Protein 7ZER (pdb70)

CATH classification: 3.40.50.2000

Radius of gyration: 21.98 Å; Cα contacts (8 Å, |Δi|>4): 957; chains: 1; bounding box: 52×50×63 Å

InterPro domains:
  IPR002213 UDP-glucuronosyl/UDP-glucosyltransferase [PF00201] (303-452)
  IPR002213 UDP-glucuronosyl/UDP-glucosyltransferase [cd03784] (11-452)

Foldseek 3Di:
DAAEEEEAFQLDLLGCVVRVLVQVVLLVVPHQYEYEAEPLQVVLQCVQPNDQQADFDPVSPVRYHYHYFYQPDDNPPALQPVLVSLVSLQVPGLVRVLVVLVVQVVCCVVPVHDRHAEYEYALSNLSRLVSCVVVVHAYEYEDSFALLLLLLLLCLVVCVVVVNPPPPDLVLLPPVVQQQQFDCPRFLCNRDGNLLRFSQSSHNDPPRRVNVSSVSSLVSQQPHQEYEYQAFCVLRVRSVVSCPVRGHHYFHQHPVSLLVVLVRRDSDSDDADPVLQVLLVPADFQFEEEEDEGGRAADEPVLVQLLLLLQLQQPGQYEYQAAPRRYPDDDDDHDPSNVVCVVVSSYHYHNHHPLLVNLLRRSHNAYAYLQTRNNVSSNLLNLHAYAHQHGGRNSSNSQVCSVPPLFQYHYD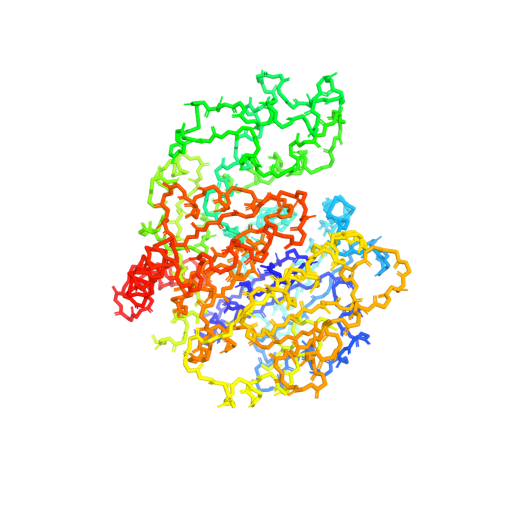DNPRHNVSSSVVSNCLRPNPSVVRNSVSSVVSNVLSNQQSHPPHRSSVSSCCCSPVPRRPGD

Solvent-accessible surface area: 18537 Å² total; per-residue (Å²): 144,59,18,1,0,0,0,1,4,4,3,4,44,25,37,2,21,0,0,11,45,5,0,99,16,0,31,81,100,32,0,8,0,0,0,1,3,4,25,2,18,21,122,30,2,48,159,47,35,32,91,96,42,1,75,25,45,97,129,20,54,97,84,5,58,7,20,52,6,97,0,70,12,64,23,92,27,61,27,65,60,20,21,27,0,7,27,27,4,64,142,61,0,53,111,35,0,62,42,1,16,132,102,1,38,134,29,42,166,67,103,134,9,30,78,22,26,2,0,0,3,2,0,29,3,30,10,0,4,52,2,0,108,114,60,66,26,56,8,0,4,0,12,8,14,0,0,0,0,0,0,0,25,34,11,1,30,54,0,63,142,116,26,35,6,43,9,196,62,66,84,45,51,86,50,89,119,59,4,62,54,80,6,140,56,4,56,30,0,85,51,0,44,1,50,3,0,0,21,40,0,69,15,59,67,109,116,28,39,22,13,38,3,3,74,87,14,16,134,14,1,49,50,9,94,0,0,2,0,3,0,6,74,114,10,3,107,98,3,11,73,17,0,60,91,88,20,17,92,36,39,8,2,0,7,2,50,46,6,55,78,54,108,85,24,39,32,6,52,46,123,88,24,131,123,0,60,74,45,0,104,65,45,91,88,34,22,0,0,0,1,9,7,15,22,24,5,32,4,56,35,70,25,9,113,43,3,0,46,0,4,28,74,2,46,7,10,0,0,0,2,52,9,84,77,4,30,94,68,157,165,90,145,43,8,140,52,0,82,61,14,49,86,165,29,103,2,14,31,3,51,20,6,29,32,40,44,0,0,110,34,77,0,6,3,0,0,3,0,11,0,9,10,31,10,3,13,56,1,12,11,12,14,15,0,0,0,0,2,22,22,40,2,17,10,18,0,0,3,40,5,1,27,104,74,4,15,4,1,11,87,9,70,99,127,18,93,22,34,20,4,12,149,31,1,106,71,0,26,82,20,117,55,0,134,102,22,72,60,83,2,57,103,31,76,58,18,3,70,45,10,5,131,162,41,11,42,2,47,127,39,2,24,109,2,0,60,66,23,0,33,89,21,84

Organism: Sorghum bicolor (NCBI:txid4558)

Nearest PDB structures (foldseek):
  7zf0-assembly1_A  TM=1.001E+00  e=8.528E-93  Sorghum bicolor
  2pq6-assembly1_A  TM=9.349E-01  e=1.544E-43  Medicago truncatula
  8inj-assembly1_A  TM=8.602E-01  e=4.775E-32  Catharanthus roseus
  7w1h-assembly1_A  TM=8.677E-01  e=2.933E-31  Calotropis gigantea
  7w10-assembly1_A  TM=8.556E-01  e=2.797E-30  Calotropis gigantea

Secondary structure (DSSP, 8-state):
---EEEEE--SSHHHHHHHHHHHHHHHHTT-EEEEEEEHHHHHHHHHHH-HHHHSPPTTTGGGEEEEEE-----TT--TT-HHHHHHHHHHHSHHHHHHHHHHHHHHHHHH-PPPP-EEEEETT-HHHHHHHHHTT--EEEEE-S-HHHHHHHHTHHHHHHTT-SS-S-GGGTT-HHHHT-B-TT-TT-TT-BGGGS-GGG----TT-HHHHHHHHHHHHHHTSS-EEE-S-HHHHHHHHHHHGGGSS-EEE--SHHHHHHH------SSPPPTHHHHHHHTS-TT-EEEEE-TTT--B-HHHHHHHHHHHHTSSS-EEEE--TT-BSSS--PPPHHHHHHHHTTSEEEES---HHHHHHSTTEEEEEE---HHHHHHHHHHT--EEE---STTHHHHHHHIIIII-SEEE--SS--HHHHHHHHHHHHHSHHHHHHHHHHHHHHHHHHHHHSTTSHHHHHHHHHIIIIIS---

GO terms:
  GO:0005737 cytoplasm (C, EXP)
  GO:0005789 endoplasmic reticulum membrane (C, EXP)
  GO:0047792 cyanohydrin beta-glucosyltransferase activity (F, EXP)

Structure (mmCIF, N/CA/C/O backbone):
data_7ZER
#
_entry.id   7ZER
#
_cell.length_a   76.900
_cell.length_b   90.150
_cell.length_c   92.680
_cell.angle_alpha   90.000
_cell.angle_beta   90.000
_cell.angle_gamma   90.000
#
_symmetry.space_group_name_H-M   'P 21 21 21'
#
loop_
_entity.id
_entity.type
_entity.pdbx_description
1 polymer 'Cyanohydrin beta-glucosyltransferase'
2 non-polymer "URIDINE-5'-DIPHOSPHATE"
3 non-polymer 1,2-ETHANEDIOL
4 water water
#
loop_
_atom_site.group_PDB
_atom_site.id
_atom_site.type_symbol
_atom_site.label_atom_id
_atom_site.label_alt_id
_atom_site.label_comp_id
_atom_site.label_asym_id
_atom_site.label_entity_id
_atom_site.label_seq_id
_atom_site.pdbx_PDB_ins_code
_atom_site.Cartn_x
_atom_site.Cartn_y
_atom_site.Cartn_z
_atom_site.occupancy
_atom_site.B_iso_or_equiv
_atom_site.auth_seq_id
_atom_site.auth_comp_id
_atom_site.auth_asym_id
_atom_site.auth_atom_id
_atom_site.pdbx_PDB_model_num
ATOM 1 N N . PRO A 1 9 ? 46.76143 38.54320 18.71531 1.000 49.46413 9 PRO A N 1
ATOM 2 C CA . PRO A 1 9 ? 47.13678 39.70825 19.52950 1.000 54.50613 9 PRO A CA 1
ATOM 3 C C . PRO A 1 9 ? 46.57683 39.61021 20.94498 1.000 48.47504 9 PRO A C 1
ATOM 4 O O . PRO A 1 9 ? 45.36431 39.47975 21.10171 1.000 51.66422 9 PRO A O 1
ATOM 15 N N . THR A 1 10 ? 47.43691 39.66211 21.94987 1.000 43.40588 10 THR A N 1
ATOM 16 C CA . THR A 1 10 ? 46.96453 39.56976 23.32786 1.000 37.90277 10 THR A CA 1
ATOM 17 C C . THR A 1 10 ? 46.24723 40.86306 23.70396 1.000 36.22800 10 THR A C 1
ATOM 18 O O . THR A 1 10 ? 46.81529 41.94264 23.56624 1.000 30.53613 10 THR A O 1
ATOM 29 N N . PRO A 1 11 ? 45.00091 40.79765 24.17667 1.000 30.74708 11 PRO A N 1
ATOM 30 C CA . PRO A 1 11 ? 44.36309 42.02600 24.67402 1.000 27.49545 11 PRO A CA 1
ATOM 31 C C . PRO A 1 11 ? 45.12543 42.54325 25.88868 1.000 25.22542 11 PRO A C 1
ATOM 32 O O . PRO A 1 11 ? 45.79095 41.79629 26.59831 1.000 26.70852 11 PRO A O 1
ATOM 43 N N . HIS A 1 12 ? 45.03490 43.85390 26.11220 1.000 24.17918 12 HIS A N 1
ATOM 44 C CA . HIS A 1 12 ? 45.76899 44.50842 27.20038 1.000 24.69446 12 HIS A CA 1
ATOM 45 C C . HIS A 1 12 ? 44.81494 45.48727 27.86812 1.000 22.10064 12 HIS A C 1
ATOM 46 O O . HIS A 1 12 ? 44.44340 46.50496 27.28062 1.000 22.45318 12 HIS A O 1
ATOM 60 N N . VAL A 1 13 ? 44.40403 45.15800 29.08744 1.000 23.32574 13 VAL A N 1
ATOM 61 C CA . VAL A 1 13 ? 43.42878 45.95856 29.83201 1.000 21.76521 13 VAL A CA 1
ATOM 62 C C . VAL A 1 13 ? 44.14628 46.68527 30.96218 1.000 21.34357 13 VAL A C 1
ATOM 63 O O . VAL A 1 13 ? 44.87635 46.06383 31.74142 1.000 21.56665 13 VAL A O 1
ATOM 76 N N . VAL A 1 14 ? 43.91368 47.99659 31.04900 1.000 20.41404 14 VAL A N 1
ATOM 77 C CA . VAL A 1 14 ? 44.45229 48.83749 32.11673 1.000 19.13394 14 VAL A CA 1
ATOM 78 C C . VAL A 1 14 ? 43.30606 49.11875 33.08372 1.000 19.35307 14 VAL A C 1
ATOM 79 O O . VAL A 1 14 ? 42.27755 49.64053 32.66418 1.000 20.88766 14 VAL A O 1
ATOM 92 N N . LEU A 1 15 ? 43.48189 48.78558 34.35947 1.000 19.42482 15 LEU A N 1
ATOM 93 C CA . LEU A 1 15 ? 42.42608 48.97100 35.35615 1.000 17.85927 15 LEU A CA 1
ATOM 94 C C . LEU A 1 15 ? 42.84904 49.98731 36.39959 1.000 17.30568 15 LEU A C 1
ATOM 95 O O . LEU A 1 15 ? 43.96500 49.93005 36.91188 1.000 19.76601 15 LEU A O 1
ATOM 111 N N . VAL A 1 16 ? 41.90917 50.86785 36.74551 1.000 19.09279 16 VAL A N 1
ATOM 112 C CA . VAL A 1 16 ? 42.21678 51.99701 37.62222 1.000 17.46353 16 VAL A CA 1
ATOM 113 C C . VAL A 1 16 ? 41.18090 52.16232 38.73574 1.000 16.83969 16 VAL A C 1
ATOM 114 O O . VAL A 1 16 ? 40.15277 52.82716 38.53306 1.000 17.57611 16 VAL A O 1
ATOM 127 N N . PRO A 1 17 ? 41.42455 51.60771 39.92207 1.000 17.02638 17 PRO A N 1
ATOM 128 C CA . PRO A 1 17 ? 40.49070 51.78559 41.04450 1.000 17.20096 17 PRO A CA 1
ATOM 129 C C . PRO A 1 17 ? 40.72690 53.08134 41.79771 1.000 18.78003 17 PRO A C 1
ATOM 130 O O . PRO A 1 17 ? 41.81215 53.63685 41.80831 1.000 19.28795 17 PRO A O 1
ATOM 141 N N . PHE A 1 18 ? 39.68735 53.55440 42.47648 1.000 16.53458 18 PHE A N 1
ATOM 142 C CA . PHE A 1 18 ? 39.88631 54.53252 43.54413 1.000 17.75964 18 PHE A CA 1
ATOM 143 C C . PHE A 1 18 ? 40.65938 53.88310 44.68517 1.000 18.10262 18 PHE A C 1
ATOM 144 O O . PHE A 1 18 ? 40.49760 52.70221 44.97350 1.000 18.70576 18 PHE A O 1
ATOM 161 N N . PRO A 1 19 ? 41.51806 54.66490 45.38853 1.000 17.07437 19 PRO A N 1
ATOM 162 C CA . PRO A 1 19 ? 42.32667 54.12204 46.50968 1.000 17.20204 19 PRO A CA 1
ATOM 163 C C . PRO A 1 19 ? 41.52561 53.93068 47.79403 1.000 19.80002 19 PRO A C 1
ATOM 164 O O . PRO A 1 19 ? 41.71797 54.62360 48.81788 1.000 20.12339 19 PRO A O 1
ATOM 175 N N . GLY A 1 20 ? 40.62780 52.96552 47.75693 1.000 18.45762 20 GLY A N 1
ATOM 176 C CA . GLY A 1 20 ? 39.99616 52.45029 48.95828 1.000 18.97682 20 GLY A CA 1
ATOM 177 C C . GLY A 1 20 ? 39.78686 50.97035 48.75195 1.000 18.29461 20 GLY A C 1
ATOM 178 O O . GLY A 1 20 ? 39.58591 50.52698 47.62548 1.000 17.78432 20 GLY A O 1
ATOM 182 N N . GLN A 1 21 ? 39.81760 50.19868 49.84874 1.000 18.64631 21 GLN A N 1
ATOM 183 C CA . GLN A 1 21 ? 39.84610 48.75151 49.69160 1.000 19.72408 21 GLN A CA 1
ATOM 184 C C . GLN A 1 21 ? 38.57955 48.21908 49.03006 1.000 19.09772 21 GLN A C 1
ATOM 185 O O . GLN A 1 21 ? 38.64002 47.22338 48.28763 1.000 19.77850 21 GLN A O 1
ATOM 199 N N . GLY A 1 22 ? 37.43443 48.86375 49.26827 1.000 17.45156 22 GLY A N 1
ATOM 200 C CA . GLY A 1 22 ? 36.17829 48.46561 48.64923 1.000 18.58730 22 GLY A CA 1
ATOM 201 C C . GLY A 1 22 ? 36.08611 48.78066 47.17388 1.000 17.22234 22 GLY A C 1
ATOM 202 O O . GLY A 1 22 ? 35.16576 48.31100 46.49523 1.000 18.25818 22 GLY A O 1
ATOM 206 N N . HIS A 1 23 ? 37.01520 49.58963 46.66392 1.000 18.20775 23 HIS A N 1
ATOM 207 C CA . HIS A 1 23 ? 37.12206 49.84818 45.24332 1.000 18.98626 23 HIS A CA 1
ATOM 208 C C . HIS A 1 23 ? 38.18560 48.99020 44.58938 1.000 18.59356 23 HIS A C 1
ATOM 209 O O . HIS A 1 23 ? 37.97393 48.47228 43.48162 1.000 18.83866 23 HIS A O 1
ATOM 223 N N . VAL A 1 24 ? 39.31065 48.80529 45.26573 1.000 18.33439 24 VAL A N 1
ATOM 224 C CA . VAL A 1 24 ? 40.35141 47.93992 44.73554 1.000 17.73667 24 VAL A CA 1
ATOM 225 C C . VAL A 1 24 ? 39.84205 46.50846 44.62870 1.000 20.36992 24 VAL A C 1
ATOM 226 O O . VAL A 1 24 ? 40.13360 45.81765 43.65650 1.000 20.61671 24 VAL A O 1
ATOM 239 N N . ALA A 1 25 ? 39.07429 46.04060 45.61674 1.000 20.08316 25 ALA A N 1
ATOM 240 C CA . ALA A 1 25 ? 38.68777 44.63002 45.64945 1.000 19.53484 25 ALA A CA 1
ATOM 241 C C . ALA A 1 25 ? 37.95682 44.20203 44.38535 1.000 20.51856 25 ALA A C 1
ATOM 242 O O . ALA A 1 25 ? 38.39719 43.23899 43.73020 1.000 20.78450 25 ALA A O 1
ATOM 249 N N . PRO A 1 26 ? 36.86102 44.84333 43.98557 1.000 18.31097 26 PRO A N 1
ATOM 250 C CA . PRO A 1 26 ? 36.16932 44.39552 42.75878 1.000 20.45024 26 PRO A CA 1
ATOM 251 C C . PRO A 1 26 ? 37.01784 44.55233 41.51103 1.000 20.55252 26 PRO A C 1
ATOM 252 O O . PRO A 1 26 ? 36.94960 43.71722 40.60078 1.000 20.51941 26 PRO A O 1
ATOM 263 N N . LEU A 1 27 ? 37.83419 45.60272 41.42197 1.000 18.20388 27 LEU A N 1
ATOM 264 C CA . LEU A 1 27 ? 38.63261 45.74930 40.20444 1.000 21.27088 27 LEU A CA 1
ATOM 265 C C . LEU A 1 27 ? 39.73533 44.69711 40.16229 1.000 21.33154 27 LEU A C 1
ATOM 266 O O . LEU A 1 27 ? 40.10346 44.20897 39.08055 1.000 20.64462 27 LEU A O 1
ATOM 282 N N . MET A 1 28 ? 40.27084 44.33539 41.32932 1.000 20.39568 28 MET A N 1
ATOM 283 C CA . MET A 1 28 ? 41.28204 43.28657 41.37416 1.000 18.78998 28 MET A CA 1
ATOM 284 C C . MET A 1 28 ? 40.66171 41.92966 41.06025 1.000 22.41581 28 MET A C 1
ATOM 285 O O . MET A 1 28 ? 41.27904 41.10806 40.37300 1.000 21.42063 28 MET A O 1
ATOM 299 N N . GLN A 1 29 ? 39.44489 41.66973 41.54784 1.000 21.31215 29 GLN A N 1
ATOM 300 C CA . GLN A 1 29 ? 38.73178 40.46036 41.13802 1.000 20.80582 29 GLN A CA 1
ATOM 301 C C . GLN A 1 29 ? 38.66815 40.38326 39.61663 1.000 21.56769 29 GLN A C 1
ATOM 302 O O . GLN A 1 29 ? 38.98075 39.35059 39.00768 1.000 22.95537 29 GLN A O 1
ATOM 316 N N . LEU A 1 30 ? 38.24323 41.47225 38.97182 1.000 21.69032 30 LEU A N 1
ATOM 317 C CA . LEU A 1 30 ? 38.14865 41.48615 37.52108 1.000 21.28544 30 LEU A CA 1
ATOM 318 C C . LEU A 1 30 ? 39.51233 41.30661 36.86918 1.000 23.62970 30 LEU A C 1
ATOM 319 O O . LEU A 1 30 ? 39.65236 40.56803 35.87797 1.000 23.35331 30 LEU A O 1
ATOM 335 N N . ALA A 1 31 ? 40.52112 41.99763 37.37953 1.000 21.49406 31 ALA A N 1
ATOM 336 C CA . ALA A 1 31 ? 41.85580 41.90204 36.79466 1.000 21.69677 31 ALA A CA 1
ATOM 337 C C . ALA A 1 31 ? 42.35566 40.46711 36.82410 1.000 25.15701 31 ALA A C 1
ATOM 338 O O . ALA A 1 31 ? 42.92276 39.98456 35.83335 1.000 24.14934 31 ALA A O 1
ATOM 345 N N . ARG A 1 32 ? 42.16271 39.77639 37.94983 1.000 24.47955 32 ARG A N 1
ATOM 346 C CA . ARG A 1 32 ? 42.59031 38.38086 38.05652 1.000 25.58069 32 ARG A CA 1
ATOM 347 C C . ARG A 1 32 ? 41.84998 37.49995 37.05624 1.000 27.22359 32 ARG A C 1
ATOM 348 O O . ARG A 1 32 ? 42.45029 36.60668 36.44643 1.000 27.56082 32 ARG A O 1
ATOM 369 N N . LEU A 1 33 ? 40.55570 37.74743 36.85235 1.000 23.66445 33 LEU A N 1
ATOM 370 C CA . LEU A 1 33 ? 39.78948 36.98216 35.87432 1.000 23.79969 33 LEU A CA 1
ATOM 371 C C . LEU A 1 33 ? 40.31604 37.20965 34.46340 1.000 27.86033 33 LEU A C 1
ATOM 372 O O . LEU A 1 33 ? 40.47312 36.26788 33.66996 1.000 28.18153 33 LEU A O 1
ATOM 388 N N . LEU A 1 34 ? 40.56490 38.47120 34.11403 1.000 23.70522 34 LEU A N 1
ATOM 389 C CA . LEU A 1 34 ? 41.07606 38.77326 32.78650 1.000 23.60206 34 LEU A CA 1
ATOM 390 C C . LEU A 1 34 ? 42.42613 38.10854 32.55366 1.000 27.59613 34 LEU A C 1
ATOM 391 O O . LEU A 1 34 ? 42.70179 37.61860 31.44643 1.000 27.70562 34 LEU A O 1
ATOM 407 N N . HIS A 1 35 ? 43.28866 38.10007 33.57810 1.000 25.31974 35 HIS A N 1
ATOM 408 C CA . HIS A 1 35 ? 44.58248 37.42604 33.45661 1.000 27.41945 35 HIS A CA 1
ATOM 409 C C . HIS A 1 35 ? 44.40133 35.92915 33.23509 1.000 32.30531 35 HIS A C 1
ATOM 410 O O . HIS A 1 35 ? 45.12550 35.31855 32.43667 1.000 29.18453 35 HIS A O 1
ATOM 424 N N . ALA A 1 36 ? 43.43746 35.32404 33.93798 1.000 28.36113 36 ALA A N 1
ATOM 425 C CA . ALA A 1 36 ? 43.14853 33.90626 33.75188 1.000 29.74909 36 ALA A CA 1
ATOM 426 C C . ALA A 1 36 ? 42.67737 33.60438 32.33704 1.000 33.00476 36 ALA A C 1
ATOM 427 O O . ALA A 1 36 ? 42.91805 32.50349 31.82597 1.000 36.51080 36 ALA A O 1
ATOM 434 N N . ARG A 1 37 ? 41.98779 34.54857 31.70356 1.000 29.27803 37 ARG A N 1
ATOM 435 C CA . ARG A 1 37 ? 41.51218 34.37785 30.33768 1.000 31.04857 37 ARG A CA 1
ATOM 436 C C . ARG A 1 37 ? 42.57588 34.70888 29.29861 1.000 29.91695 37 ARG A C 1
ATOM 437 O O . ARG A 1 37 ? 42.25885 34.73582 28.10274 1.000 35.06989 37 ARG A O 1
ATOM 458 N N . GLY A 1 38 ? 43.79517 35.01276 29.72801 1.000 29.90053 38 GLY A N 1
ATOM 459 C CA . GLY A 1 38 ? 44.91843 35.18418 28.83172 1.000 30.64688 38 GLY A CA 1
ATOM 460 C C . GLY A 1 38 ? 45.29383 36.61440 28.52718 1.000 35.66185 38 GLY A C 1
ATOM 461 O O . GLY A 1 38 ? 46.23475 36.84210 27.75394 1.000 32.34066 38 GLY A O 1
ATOM 465 N N . ALA A 1 39 ? 44.61136 37.58766 29.11704 1.000 28.15038 39 ALA A N 1
ATOM 466 C CA . ALA A 1 39 ? 44.91343 38.97563 28.82725 1.000 28.88082 39 ALA A CA 1
ATOM 467 C C . ALA A 1 39 ? 46.18282 39.42102 29.54664 1.000 26.73456 39 ALA A C 1
ATOM 468 O O . ALA A 1 39 ? 46.58366 38.86334 30.57209 1.000 27.39418 39 ALA A O 1
ATOM 475 N N . ARG A 1 40 ? 46.83425 40.43073 28.97379 1.000 24.65244 40 ARG A N 1
ATOM 476 C CA . ARG A 1 40 ? 47.76998 41.24415 29.72807 1.000 26.05904 40 ARG A CA 1
ATOM 477 C C . ARG A 1 40 ? 46.94567 42.25629 30.52069 1.000 20.93549 40 ARG A C 1
ATOM 478 O O . ARG A 1 40 ? 46.03791 42.89516 29.96991 1.000 22.74180 40 ARG A O 1
ATOM 499 N N . VAL A 1 41 ? 47.26668 42.37657 31.80166 1.000 25.76290 41 VAL A N 1
ATOM 500 C CA . VAL A 1 41 ? 46.63268 43.31871 32.71025 1.000 24.40084 41 VAL A CA 1
ATOM 501 C C . VAL A 1 41 ? 47.69456 44.30160 33.15921 1.000 25.01619 41 VAL A C 1
ATOM 502 O O . VAL A 1 41 ? 48.82511 43.91143 33.45898 1.000 24.75748 41 VAL A O 1
ATOM 515 N N . THR A 1 42 ? 47.33712 45.58491 33.19061 1.000 22.65640 42 THR A N 1
ATOM 516 C CA . THR A 1 42 ? 48.12081 46.58654 33.91181 1.000 22.14164 42 THR A CA 1
ATOM 517 C C . THR A 1 42 ? 47.20033 47.16070 34.98680 1.000 21.40061 42 THR A C 1
ATOM 518 O O . THR A 1 42 ? 46.18873 47.79476 34.65651 1.000 23.17032 42 THR A O 1
ATOM 529 N N . PHE A 1 43 ? 47.55316 46.93102 36.24230 1.000 22.05478 43 PHE A N 1
ATOM 530 C CA . PHE A 1 43 ? 46.77236 47.40051 37.37606 1.000 19.42536 43 PHE A CA 1
ATOM 531 C C . PHE A 1 43 ? 47.44979 48.65484 37.90438 1.000 21.46355 43 PHE A C 1
ATOM 532 O O . PHE A 1 43 ? 48.62542 48.61136 38.30922 1.000 21.75854 43 PHE A O 1
ATOM 549 N N . VAL A 1 44 ? 46.70423 49.76119 37.94871 1.000 18.34786 44 VAL A N 1
ATOM 550 C CA . VAL A 1 44 ? 47.28392 51.06810 38.26213 1.000 19.16576 44 VAL A CA 1
ATOM 551 C C . VAL A 1 44 ? 46.94097 51.44096 39.68944 1.000 20.72195 44 VAL A C 1
ATOM 552 O O . VAL A 1 44 ? 45.76050 51.62126 40.01886 1.000 20.57801 44 VAL A O 1
ATOM 565 N N . TYR A 1 45 ? 47.96278 51.56994 40.52379 1.000 19.03142 45 TYR A N 1
ATOM 566 C CA . TYR A 1 45 ? 47.82555 52.10165 41.86253 1.000 17.91752 45 TYR A CA 1
ATOM 567 C C . TYR A 1 45 ? 48.24918 53.56416 41.87261 1.000 21.19857 45 TYR A C 1
ATOM 568 O O . TYR A 1 45 ? 49.11789 53.98780 41.11401 1.000 21.30520 45 TYR A O 1
ATOM 586 N N . THR A 1 46 ? 47.61569 54.34012 42.74365 1.000 18.42387 46 THR A N 1
ATOM 587 C CA . THR A 1 46 ? 48.12891 55.64286 43.10079 1.000 19.04253 46 THR A CA 1
ATOM 588 C C . THR A 1 46 ? 49.30760 55.46527 44.06606 1.000 19.72203 46 THR A C 1
ATOM 589 O O . THR A 1 46 ? 49.41146 54.46531 44.78810 1.000 19.19076 46 THR A O 1
ATOM 600 N N . GLN A 1 47 ? 50.22243 56.43666 44.06927 1.000 19.00896 47 GLN A N 1
ATOM 601 C CA . GLN A 1 47 ? 51.34624 56.35369 44.99945 1.000 19.56029 47 GLN A CA 1
ATOM 602 C C . GLN A 1 47 ? 50.88009 56.35543 46.45089 1.000 20.06631 47 GLN A C 1
ATOM 603 O O . GLN A 1 47 ? 51.50865 55.71395 47.29502 1.000 20.40880 47 GLN A O 1
ATOM 617 N N . TYR A 1 48 ? 49.80102 57.09081 46.76381 1.000 19.53625 48 TYR A N 1
ATOM 618 C CA . TYR A 1 48 ? 49.20768 57.04004 48.09226 1.000 19.77863 48 TYR A CA 1
ATOM 619 C C . TYR A 1 48 ? 48.90814 55.60471 48.48330 1.000 20.89712 48 TYR A C 1
ATOM 620 O O . TYR A 1 48 ? 49.35130 55.12819 49.53960 1.000 20.44661 48 TYR A O 1
ATOM 638 N N . ASN A 1 49 ? 48.15213 54.90291 47.63152 1.000 20.33345 49 ASN A N 1
ATOM 639 C CA . ASN A 1 49 ? 47.74616 53.53416 47.93534 1.000 19.86714 49 ASN A CA 1
ATOM 640 C C . ASN A 1 49 ? 48.94554 52.60082 47.96586 1.000 20.27117 49 ASN A C 1
ATOM 641 O O . ASN A 1 49 ? 49.05541 51.74828 48.85699 1.000 20.27980 49 ASN A O 1
ATOM 652 N N . TYR A 1 50 ? 49.85405 52.75451 47.00960 1.000 19.69294 50 TYR A N 1
ATOM 653 C CA . TYR A 1 50 ? 50.97285 51.83815 46.89427 1.000 20.58005 50 TYR A CA 1
ATOM 654 C C . TYR A 1 50 ? 51.93192 52.00128 48.06468 1.000 22.33757 50 TYR A C 1
ATOM 655 O O . TYR A 1 50 ? 52.35318 51.01066 48.67129 1.000 22.59655 50 TYR A O 1
ATOM 673 N N . ARG A 1 51 ? 52.31264 53.24202 48.39407 1.000 20.69914 51 ARG A N 1
ATOM 674 C CA . ARG A 1 51 ? 53.25701 53.44349 49.49367 1.000 21.90533 51 ARG A CA 1
ATOM 675 C C . ARG A 1 51 ? 52.64347 53.02723 50.83080 1.000 22.75195 51 ARG A C 1
ATOM 676 O O . ARG A 1 51 ? 53.34364 52.50702 51.71566 1.000 24.01773 51 ARG A O 1
ATOM 697 N N . ARG A 1 52 ? 51.33678 53.25072 51.01551 1.000 21.82165 52 ARG A N 1
ATOM 698 C CA . ARG A 1 52 ? 50.70225 52.82568 52.26148 1.000 23.08829 52 ARG A CA 1
ATOM 699 C C . ARG A 1 52 ? 50.66533 51.30142 52.35408 1.000 22.05169 52 ARG A C 1
ATOM 700 O O . ARG A 1 52 ? 50.87976 50.72889 53.43254 1.000 25.16440 52 ARG A O 1
ATOM 721 N N . LEU A 1 53 ? 50.43025 50.62901 51.22849 1.000 20.68078 53 LEU A N 1
ATOM 722 C CA . LEU A 1 53 ? 50.45557 49.17279 51.22937 1.000 22.81356 53 LEU A CA 1
ATOM 723 C C . LEU A 1 53 ? 51.86114 48.65394 51.51649 1.000 25.47425 53 LEU A C 1
ATOM 724 O O . LEU A 1 53 ? 52.03899 47.71311 52.30133 1.000 25.13558 53 LEU A O 1
ATOM 740 N N . LEU A 1 54 ? 52.87042 49.24620 50.87808 1.000 25.47072 54 LEU A N 1
ATOM 741 C CA . LEU A 1 54 ? 54.23468 48.76095 51.07432 1.000 27.99071 54 LEU A CA 1
ATOM 742 C C . LEU A 1 54 ? 54.67084 48.90083 52.52164 1.000 27.38079 54 LEU A C 1
ATOM 743 O O . LEU A 1 54 ? 55.31495 47.99751 53.07623 1.000 28.82152 54 LEU A O 1
ATOM 759 N N . ARG A 1 55 ? 54.34450 50.02447 53.15762 1.000 26.09058 55 ARG A N 1
ATOM 760 C CA . ARG A 1 55 ? 54.79174 50.20347 54.53347 1.000 28.49509 55 ARG A CA 1
ATOM 761 C C . ARG A 1 55 ? 54.04738 49.29058 55.49292 1.000 31.31900 55 ARG A C 1
ATOM 762 O O . ARG A 1 55 ? 54.55271 49.02496 56.58267 1.000 29.26888 55 ARG A O 1
ATOM 783 N N . ALA A 1 56 ? 52.85464 48.81166 55.11923 1.000 27.69798 56 ALA A N 1
ATOM 784 C CA . ALA A 1 56 ? 52.12683 47.90165 55.99020 1.000 24.07656 56 ALA A CA 1
ATOM 785 C C . ALA A 1 56 ? 52.47488 46.43244 55.75792 1.000 28.03692 56 ALA A C 1
ATOM 786 O O . ALA A 1 56 ? 52.52310 45.65747 56.72166 1.000 30.13833 56 ALA A O 1
ATOM 793 N N . LYS A 1 57 ? 52.69418 46.02339 54.51116 1.000 26.46335 57 LYS A N 1
ATOM 794 C CA . LYS A 1 57 ? 52.80494 44.61435 54.15490 1.000 25.38322 57 LYS A CA 1
ATOM 795 C C . LYS A 1 57 ? 54.10262 44.24617 53.44210 1.000 31.33156 57 LYS A C 1
ATOM 796 O O . LYS A 1 57 ? 54.38316 43.05161 53.29812 1.000 31.11268 57 LYS A O 1
ATOM 815 N N . GLY A 1 58 ? 54.87469 45.21337 52.98270 1.000 27.88691 58 GLY A N 1
ATOM 816 C CA . GLY A 1 58 ? 56.08852 44.91019 52.19092 1.000 32.12281 58 GLY A CA 1
ATOM 817 C C . GLY A 1 58 ? 55.76370 44.74195 50.71707 1.000 38.30837 58 GLY A C 1
ATOM 818 O O . GLY A 1 58 ? 54.66489 44.39949 50.29725 1.000 34.23925 58 GLY A O 1
ATOM 822 N N . GLU A 1 59 ? 56.79226 44.99255 49.89092 1.000 37.55508 59 GLU A N 1
ATOM 823 C CA . GLU A 1 59 ? 56.60171 44.98618 48.43440 1.000 41.28645 59 GLU A CA 1
ATOM 824 C C . GLU A 1 59 ? 56.29027 43.59097 47.90654 1.000 39.53346 59 GLU A C 1
ATOM 825 O O . GLU A 1 59 ? 55.46213 43.43278 47.00215 1.000 38.73909 59 GLU A O 1
ATOM 837 N N . ALA A 1 60 ? 56.94604 42.56861 48.45498 1.000 37.41456 60 ALA A N 1
ATOM 838 C CA . ALA A 1 60 ? 56.74645 41.21391 47.95586 1.000 39.97386 60 ALA A CA 1
ATOM 839 C C . ALA A 1 60 ? 55.27912 40.80622 48.02261 1.000 41.16075 60 ALA A C 1
ATOM 840 O O . ALA A 1 60 ? 54.74690 40.21438 47.07593 1.000 38.19009 60 ALA A O 1
ATOM 847 N N . ALA A 1 61 ? 54.61044 41.11179 49.13594 1.000 38.67631 61 ALA A N 1
ATOM 848 C CA . ALA A 1 61 ? 53.21646 40.71010 49.30057 1.000 39.09986 61 ALA A CA 1
ATOM 849 C C . ALA A 1 61 ? 52.28198 41.53605 48.42612 1.000 38.24392 61 ALA A C 1
ATOM 850 O O . ALA A 1 61 ? 51.19888 41.06365 48.05663 1.000 37.62418 61 ALA A O 1
ATOM 857 N N . VAL A 1 62 ? 52.67230 42.76323 48.10941 1.000 38.61413 62 VAL A N 1
ATOM 858 C CA . VAL A 1 62 ? 51.82087 43.67702 47.35757 1.000 38.04708 62 VAL A CA 1
ATOM 859 C C . VAL A 1 62 ? 51.94212 43.46635 45.85197 1.000 43.67280 62 VAL A C 1
ATOM 860 O O . VAL A 1 62 ? 50.94456 43.60346 45.13765 1.000 42.00354 62 VAL A O 1
ATOM 873 N N . ARG A 1 63 ? 53.13251 43.09340 45.36376 1.000 48.91385 63 ARG A N 1
ATOM 874 C CA . ARG A 1 63 ? 53.39436 42.88095 43.94601 1.000 52.18316 63 ARG A CA 1
ATOM 875 C C . ARG A 1 63 ? 53.09030 41.44227 43.54296 1.000 55.38730 63 ARG A C 1
ATOM 876 O O . ARG A 1 63 ? 52.97057 40.55776 44.39544 1.000 57.43210 63 ARG A O 1
ATOM 897 N N . PRO A 1 64 ? 52.95029 41.17023 42.24521 1.000 63.56022 64 PRO A N 1
ATOM 898 C CA . PRO A 1 64 ? 52.47864 39.84710 41.81593 1.000 61.99135 64 PRO A CA 1
ATOM 899 C C . PRO A 1 64 ? 53.58653 38.81631 41.91869 1.000 67.00481 64 PRO A C 1
ATOM 900 O O . PRO A 1 64 ? 54.77435 39.16871 42.00512 1.000 61.52283 64 PRO A O 1
ATOM 911 N N . PRO A 1 65 ? 53.23885 37.53198 41.91660 1.000 77.51698 65 PRO A N 1
ATOM 912 C CA . PRO A 1 65 ? 54.27087 36.48838 41.85640 1.000 80.53727 65 PRO A CA 1
ATOM 913 C C . PRO A 1 65 ? 54.94741 36.46261 40.49205 1.000 75.70998 65 PRO A C 1
ATOM 914 O O . PRO A 1 65 ? 54.45126 37.01734 39.50770 1.000 73.22422 65 PRO A O 1
ATOM 925 N N . ALA A 1 66 ? 56.11341 35.80854 40.44473 1.000 74.45165 66 ALA A N 1
ATOM 926 C CA . ALA A 1 66 ? 56.84074 35.69967 39.18303 1.000 72.95071 66 ALA A CA 1
ATOM 927 C C . ALA A 1 66 ? 56.11362 34.82140 38.17315 1.000 70.65069 66 ALA A C 1
ATOM 928 O O . ALA A 1 66 ? 56.38050 34.92723 36.97103 1.000 69.62195 66 ALA A O 1
ATOM 935 N N . THR A 1 67 ? 55.21022 33.95564 38.63758 1.000 69.10354 67 THR A N 1
ATOM 936 C CA . THR A 1 67 ? 54.44897 33.10625 37.72784 1.000 73.36045 67 THR A CA 1
ATOM 937 C C . THR A 1 67 ? 53.50835 33.93677 36.86272 1.000 75.57390 67 THR A C 1
ATOM 938 O O . THR A 1 67 ? 53.42819 33.73997 35.64436 1.000 76.45747 67 THR A O 1
ATOM 949 N N . SER A 1 68 ? 52.78590 34.86827 37.47223 1.000 75.22009 68 SER A N 1
ATOM 950 C CA . SER A 1 68 ? 51.84552 35.71274 36.75262 1.000 71.57551 68 SER A CA 1
ATOM 951 C C . SER A 1 68 ? 52.48605 36.97613 36.19278 1.000 62.19091 68 SER A C 1
ATOM 952 O O . SER A 1 68 ? 51.86586 37.64517 35.35617 1.000 53.35916 68 SER A O 1
ATOM 960 N N . SER A 1 69 ? 53.72986 37.27430 36.58254 1.000 60.12486 69 SER A N 1
ATOM 961 C CA . SER A 1 69 ? 54.28637 38.60919 36.38845 1.000 55.90380 69 SER A CA 1
ATOM 962 C C . SER A 1 69 ? 54.33514 39.02464 34.92437 1.000 52.76325 69 SER A C 1
ATOM 963 O O . SER A 1 69 ? 54.17488 40.21214 34.61648 1.000 52.63340 69 SER A O 1
ATOM 971 N N . ALA A 1 70 ? 54.57848 38.08319 34.01137 1.000 51.77061 70 ALA A N 1
ATOM 972 C CA . ALA A 1 70 ? 54.71418 38.44968 32.60369 1.000 48.01937 70 ALA A CA 1
ATOM 973 C C . ALA A 1 70 ? 53.49603 39.22371 32.11173 1.000 48.33814 70 ALA A C 1
ATOM 974 O O . ALA A 1 70 ? 53.62963 40.24585 31.42561 1.000 45.67077 70 ALA A O 1
ATOM 981 N N . ARG A 1 71 ? 52.30051 38.76643 32.46965 1.000 39.42702 71 ARG A N 1
ATOM 982 C CA . ARG A 1 71 ? 51.06666 39.35194 31.97123 1.000 35.12624 71 ARG A CA 1
ATOM 983 C C . ARG A 1 71 ? 50.28254 40.10393 33.04095 1.000 29.29320 71 ARG A C 1
ATOM 984 O O . ARG A 1 71 ? 49.12444 40.47094 32.79705 1.000 29.22230 71 ARG A O 1
ATOM 1005 N N . PHE A 1 72 ? 50.87788 40.35183 34.20609 1.000 31.22621 72 PHE A N 1
ATOM 1006 C CA . PHE A 1 72 ? 50.22246 41.12262 35.27008 1.000 29.02912 72 PHE A CA 1
ATOM 1007 C C . PHE A 1 72 ? 51.20184 42.18650 35.75606 1.000 29.66918 72 PHE A C 1
ATOM 1008 O O . PHE A 1 72 ? 52.06902 41.91084 36.58983 1.000 33.58435 72 PHE A O 1
ATOM 1025 N N . ARG A 1 73 ? 51.07090 43.38795 35.21290 1.000 25.32126 73 ARG A N 1
ATOM 1026 C CA . ARG A 1 73 ? 51.93267 44.51458 35.52303 1.000 25.04432 73 ARG A CA 1
ATOM 1027 C C . ARG A 1 73 ? 51.24818 45.40802 36.54797 1.000 24.23612 73 ARG A C 1
ATOM 1028 O O . ARG A 1 73 ? 50.06191 45.70719 36.41036 1.000 25.33715 73 ARG A O 1
ATOM 1049 N N . ILE A 1 74 ? 52.00896 45.88528 37.53384 1.000 24.82612 74 ILE A N 1
ATOM 1050 C CA . ILE A 1 74 ? 51.57067 46.95010 38.43878 1.000 23.51982 74 ILE A CA 1
ATOM 1051 C C . ILE A 1 74 ? 52.29193 48.22579 38.03589 1.000 25.36400 74 ILE A C 1
ATOM 1052 O O . ILE A 1 74 ? 53.50534 48.20552 37.79248 1.000 24.29895 74 ILE A O 1
ATOM 1068 N N . GLU A 1 75 ? 51.53554 49.31960 37.89689 1.000 22.00284 75 GLU A N 1
ATOM 1069 C CA . GLU A 1 75 ? 52.11476 50.62832 37.64191 1.000 19.86737 75 GLU A CA 1
ATOM 1070 C C . GLU A 1 75 ? 51.59237 51.59308 38.69489 1.000 22.68289 75 GLU A C 1
ATOM 1071 O O . GLU A 1 75 ? 50.50443 51.39346 39.24418 1.000 22.89400 75 GLU A O 1
ATOM 1083 N N . VAL A 1 76 ? 52.39113 52.62116 38.99306 1.000 20.32234 76 VAL A N 1
ATOM 1084 C CA . VAL A 1 76 ? 52.08872 53.57461 40.05439 1.000 21.41860 76 VAL A CA 1
ATOM 1085 C C . VAL A 1 76 ? 52.10632 54.97652 39.47923 1.000 21.35209 76 VAL A C 1
ATOM 1086 O O . VAL A 1 76 ? 53.06233 55.35813 38.78387 1.000 21.69676 76 VAL A O 1
ATOM 1099 N N . ILE A 1 77 ? 51.06974 55.75399 39.78813 1.000 21.07901 77 ILE A N 1
ATOM 1100 C CA . ILE A 1 77 ? 50.97328 57.11936 39.31346 1.000 17.34265 77 ILE A CA 1
ATOM 1101 C C . ILE A 1 77 ? 50.97272 58.09818 40.48009 1.000 19.65304 77 ILE A C 1
ATOM 1102 O O . ILE A 1 77 ? 50.43944 57.82421 41.56085 1.000 19.78218 77 ILE A O 1
ATOM 1118 N N . ASP A 1 78 ? 51.50000 59.29128 40.20622 1.000 17.69597 78 ASP A N 1
ATOM 1119 C CA . ASP A 1 78 ? 51.44700 60.39054 41.15724 1.000 19.94455 78 ASP A CA 1
ATOM 1120 C C . ASP A 1 78 ? 50.02113 60.84497 41.40928 1.000 20.24631 78 ASP A C 1
ATOM 1121 O O . ASP A 1 78 ? 49.16540 60.80813 40.52506 1.000 20.09335 78 ASP A O 1
ATOM 1130 N N . ASP A 1 79 ? 49.79834 61.33167 42.65817 1.000 18.92334 79 ASP A N 1
ATOM 1131 C CA . ASP A 1 79 ? 48.53654 61.92348 43.05680 1.000 18.51306 79 ASP A CA 1
ATOM 1132 C C . ASP A 1 79 ? 48.69588 63.13288 43.96862 1.000 21.53838 79 ASP A C 1
ATOM 1133 O O . ASP A 1 79 ? 47.68569 63.77046 44.29546 1.000 21.55597 79 ASP A O 1
ATOM 1142 N N . GLY A 1 80 ? 49.91461 63.48550 44.35852 1.000 19.60900 80 GLY A N 1
ATOM 1143 C CA . GLY A 1 80 ? 50.07205 64.66782 45.19577 1.000 19.57303 80 GLY A CA 1
ATOM 1144 C C . GLY A 1 80 ? 49.55658 64.55760 46.61393 1.000 20.47659 80 GLY A C 1
ATOM 1145 O O . GLY A 1 80 ? 49.52215 65.57335 47.33514 1.000 19.57663 80 GLY A O 1
ATOM 1149 N N . LEU A 1 81 ? 49.15532 63.37068 47.04489 1.000 19.73911 81 LEU A N 1
ATOM 1150 C CA . LEU A 1 81 ? 48.58669 63.17002 48.37408 1.000 19.86000 81 LEU A CA 1
ATOM 1151 C C . LEU A 1 81 ? 49.65577 62.87390 49.41185 1.000 19.23851 81 LEU A C 1
ATOM 1152 O O . LEU A 1 81 ? 50.57325 62.08072 49.17312 1.000 21.08703 81 LEU A O 1
ATOM 1168 N N . SER A 1 82 ? 49.44382 63.40882 50.62655 1.000 20.60343 82 SER A N 1
ATOM 1169 C CA . SER A 1 82 ? 50.18561 62.94286 51.77355 1.000 21.49247 82 SER A CA 1
ATOM 1170 C C . SER A 1 82 ? 49.66353 61.57448 52.18403 1.000 23.18786 82 SER A C 1
ATOM 1171 O O . SER A 1 82 ? 48.44970 61.30618 52.10568 1.000 21.38385 82 SER A O 1
ATOM 1179 N N . LEU A 1 83 ? 50.57921 60.70049 52.60446 1.000 22.59519 83 LEU A N 1
ATOM 1180 C CA . LEU A 1 83 ? 50.16103 59.40209 53.11157 1.000 25.89447 83 LEU A CA 1
ATOM 1181 C C . LEU A 1 83 ? 49.37325 59.52005 54.41052 1.000 25.26977 83 LEU A C 1
ATOM 1182 O O . LEU A 1 83 ? 48.73146 58.54324 54.82177 1.000 25.93854 83 LEU A O 1
ATOM 1198 N N . SER A 1 84 ? 49.38924 60.69091 55.04506 1.000 23.57705 84 SER A N 1
ATOM 1199 C CA . SER A 1 84 ? 48.64892 60.88518 56.28148 1.000 26.10971 84 SER A CA 1
ATOM 1200 C C . SER A 1 84 ? 47.17454 61.16156 56.05681 1.000 24.00549 84 SER A C 1
ATOM 1201 O O . SER A 1 84 ? 46.40789 61.18441 57.02733 1.000 26.13306 84 SER A O 1
ATOM 1209 N N . VAL A 1 85 ? 46.73045 61.36862 54.82652 1.000 21.84357 85 VAL A N 1
ATOM 1210 C CA . VAL A 1 85 ? 45.30631 61.58194 54.59500 1.000 21.23521 85 VAL A CA 1
ATOM 1211 C C . VAL A 1 85 ? 44.57484 60.29072 54.94726 1.000 23.09224 85 VAL A C 1
ATOM 1212 O O . VAL A 1 85 ? 44.86025 59.22655 54.37294 1.000 22.06317 85 VAL A O 1
ATOM 1225 N N . PRO A 1 86 ? 43.63277 60.32261 55.87638 1.000 22.19247 86 PRO A N 1
ATOM 1226 C CA . PRO A 1 86 ? 42.97656 59.08368 56.28015 1.000 21.92122 86 PRO A CA 1
ATOM 1227 C C . PRO A 1 86 ? 41.85693 58.71508 55.32924 1.000 22.67276 86 PRO A C 1
ATOM 1228 O O . PRO A 1 86 ? 41.31435 59.54388 54.59957 1.000 20.65698 86 PRO A O 1
ATOM 1239 N N . GLN A 1 87 ? 41.49503 57.43452 55.38225 1.000 22.47610 87 GLN A N 1
ATOM 1240 C CA . GLN A 1 87 ? 40.46627 56.90050 54.48892 1.000 20.86581 87 GLN A CA 1
ATOM 1241 C C . GLN A 1 87 ? 39.08868 57.49809 54.75191 1.000 24.07817 87 GLN A C 1
ATOM 1242 O O . GLN A 1 87 ? 38.22527 57.42763 53.87865 1.000 25.18914 87 GLN A O 1
ATOM 1256 N N . ASN A 1 88 ? 38.85806 58.07940 55.93247 1.000 22.36830 88 ASN A N 1
ATOM 1257 C CA . ASN A 1 88 ? 37.58014 58.72531 56.18212 1.000 25.14950 88 ASN A CA 1
ATOM 1258 C C . ASN A 1 88 ? 37.51180 60.14006 55.62081 1.000 25.62098 88 ASN A C 1
ATOM 1259 O O . ASN A 1 88 ? 36.43022 60.74041 55.65636 1.000 28.19864 88 ASN A O 1
ATOM 1270 N N . ASP A 1 89 ? 38.62945 60.67860 55.10476 1.000 19.22902 89 ASP A N 1
ATOM 1271 C CA . ASP A 1 89 ? 38.62509 61.98480 54.44458 1.000 19.93979 89 ASP A CA 1
ATOM 1272 C C . ASP A 1 89 ? 38.40070 61.78147 52.94638 1.000 22.19970 89 ASP A C 1
ATOM 1273 O O . ASP A 1 89 ? 39.27508 62.00881 52.11013 1.000 21.18362 89 ASP A O 1
ATOM 1282 N N . VAL A 1 90 ? 37.20921 61.28316 52.63000 1.000 22.25523 90 VAL A N 1
ATOM 1283 C CA . VAL A 1 90 ? 36.87316 60.96076 51.24690 1.000 20.90259 90 VAL A CA 1
ATOM 1284 C C . VAL A 1 90 ? 36.99992 62.18491 50.34875 1.000 19.25477 90 VAL A C 1
ATOM 1285 O O . VAL A 1 90 ? 37.49167 62.09054 49.21729 1.000 20.00275 90 VAL A O 1
ATOM 1298 N N . GLY A 1 91 ? 36.51519 63.34364 50.80530 1.000 19.44836 91 GLY A N 1
ATOM 1299 C CA . GLY A 1 91 ? 36.59399 64.52206 49.96866 1.000 18.90835 91 GLY A CA 1
ATOM 1300 C C . GLY A 1 91 ? 38.02353 64.93067 49.67365 1.000 20.16102 91 GLY A C 1
ATOM 1301 O O . GLY A 1 91 ? 38.33105 65.33276 48.54984 1.000 20.65248 91 GLY A O 1
ATOM 1305 N N . GLY A 1 92 ? 38.90646 64.82209 50.66825 1.000 20.38500 92 GLY A N 1
ATOM 1306 C CA . GLY A 1 92 ? 40.29293 65.16646 50.43868 1.000 19.13610 92 GLY A CA 1
ATOM 1307 C C . GLY A 1 92 ? 40.93354 64.25678 49.41768 1.000 20.11005 92 GLY A C 1
ATOM 1308 O O . GLY A 1 92 ? 41.67579 64.71696 48.53624 1.000 20.66679 92 GLY A O 1
ATOM 1312 N N . LEU A 1 93 ? 40.64098 62.95796 49.50204 1.000 19.64062 93 LEU A N 1
ATOM 1313 C CA . LEU A 1 93 ? 41.15353 62.01375 48.51718 1.000 18.10676 93 LEU A CA 1
ATOM 1314 C C . LEU A 1 93 ? 40.59725 62.32771 47.13876 1.000 18.20905 93 LEU A C 1
ATOM 1315 O O . LEU A 1 93 ? 41.35474 62.48461 46.16663 1.000 19.55147 93 LEU A O 1
ATOM 1331 N N . VAL A 1 94 ? 39.26539 62.45825 47.03718 1.000 17.49405 94 VAL A N 1
ATOM 1332 C CA . VAL A 1 94 ? 38.62259 62.67571 45.74811 1.000 18.06117 94 VAL A CA 1
ATOM 1333 C C . VAL A 1 94 ? 39.14272 63.93571 45.08198 1.000 16.62858 94 VAL A C 1
ATOM 1334 O O . VAL A 1 94 ? 39.36846 63.96669 43.86956 1.000 17.98893 94 VAL A O 1
ATOM 1347 N N . ASP A 1 95 ? 39.30938 65.01109 45.84516 1.000 18.12503 95 ASP A N 1
ATOM 1348 C CA . ASP A 1 95 ? 39.70612 66.25951 45.21745 1.000 17.55867 95 ASP A CA 1
ATOM 1349 C C . ASP A 1 95 ? 41.13307 66.19681 44.69208 1.000 18.21206 95 ASP A C 1
ATOM 1350 O O . ASP A 1 95 ? 41.40272 66.67733 43.58023 1.000 19.02988 95 ASP A O 1
ATOM 1359 N N . SER A 1 96 ? 42.04053 65.57696 45.44892 1.000 18.26672 96 SER A N 1
ATOM 1360 C CA . SER A 1 96 ? 43.42228 65.50529 44.96124 1.000 18.07140 96 SER A CA 1
ATOM 1361 C C . SER A 1 96 ? 43.50710 64.62753 43.71814 1.000 19.97583 96 SER A C 1
ATOM 1362 O O . SER A 1 96 ? 44.22912 64.94668 42.76080 1.000 19.85740 96 SER A O 1
ATOM 1370 N N . LEU A 1 97 ? 42.78312 63.50394 43.72018 1.000 17.96539 97 LEU A N 1
ATOM 1371 C CA . LEU A 1 97 ? 42.89600 62.57156 42.60671 1.000 16.68382 97 LEU A CA 1
ATOM 1372 C C . LEU A 1 97 ? 42.40638 63.21643 41.32487 1.000 18.39839 97 LEU A C 1
ATOM 1373 O O . LEU A 1 97 ? 43.01682 63.05084 40.25841 1.000 20.05135 97 LEU A O 1
ATOM 1389 N N . ARG A 1 98 ? 41.27329 63.92909 41.38221 1.000 16.23067 98 ARG A N 1
ATOM 1390 C CA . ARG A 1 98 ? 40.72987 64.50557 40.16264 1.000 17.99963 98 ARG A CA 1
ATOM 1391 C C . ARG A 1 98 ? 41.57599 65.67708 39.67399 1.000 21.07504 98 ARG A C 1
ATOM 1392 O O . ARG A 1 98 ? 41.51730 66.02087 38.48561 1.000 24.11716 98 ARG A O 1
ATOM 1413 N N . LYS A 1 99 ? 42.32256 66.30822 40.55553 1.000 19.95700 99 LYS A N 1
ATOM 1414 C CA . LYS A 1 99 ? 43.13831 67.45240 40.17221 1.000 21.73070 99 LYS A CA 1
ATOM 1415 C C . LYS A 1 99 ? 44.53182 67.04836 39.73596 1.000 22.11374 99 LYS A C 1
ATOM 1416 O O . LYS A 1 99 ? 45.12314 67.75369 38.90304 1.000 24.53088 99 LYS A O 1
ATOM 1435 N N . ASN A 1 100 ? 45.06809 65.93104 40.23079 1.000 18.86549 100 ASN A N 1
ATOM 1436 C CA . ASN A 1 100 ? 46.49096 65.63056 40.10027 1.000 19.82849 100 ASN A CA 1
ATOM 1437 C C . ASN A 1 100 ? 46.83483 64.39643 39.29090 1.000 19.34058 100 ASN A C 1
ATOM 1438 O O . ASN A 1 100 ? 47.97249 64.29445 38.82450 1.000 20.84562 100 ASN A O 1
ATOM 1449 N N . CYS A 1 101 ? 45.89716 63.48354 39.06123 1.000 18.30592 101 CYS A N 1
ATOM 1450 C CA . CYS A 1 101 ? 46.26023 62.21654 38.46038 1.000 17.29144 101 CYS A CA 1
ATOM 1451 C C . CYS A 1 101 ? 46.16264 62.18285 36.93750 1.000 17.68386 101 CYS A C 1
ATOM 1452 O O . CYS A 1 101 ? 46.67895 61.23899 36.33845 1.000 19.66640 101 CYS A O 1
ATOM 1460 N N . LEU A 1 102 ? 45.49140 63.14465 36.29967 1.000 18.53876 102 LEU A N 1
ATOM 1461 C CA . LEU A 1 102 ? 45.27451 63.04975 34.85343 1.000 16.47978 102 LEU A CA 1
ATOM 1462 C C . LEU A 1 102 ? 46.59233 63.02635 34.09653 1.000 20.46820 102 LEU A C 1
ATOM 1463 O O . LEU A 1 102 ? 46.82536 62.15942 33.24785 1.000 19.32718 102 LEU A O 1
ATOM 1479 N N . HIS A 1 103 ? 47.46199 63.98380 34.36170 1.000 19.18911 103 HIS A N 1
ATOM 1480 C CA . HIS A 1 103 ? 48.66102 64.01565 33.51439 1.000 20.16289 103 HIS A CA 1
ATOM 1481 C C . HIS A 1 103 ? 49.61946 62.88235 33.82254 1.000 19.74682 103 HIS A C 1
ATOM 1482 O O . HIS A 1 103 ? 50.20570 62.30827 32.89007 1.000 20.47775 103 HIS A O 1
ATOM 1496 N N . PRO A 1 104 ? 49.76645 62.46063 35.07771 1.000 18.45612 104 PRO A N 1
ATOM 1497 C CA . PRO A 1 104 ? 50.50796 61.20830 35.31035 1.000 19.63995 104 PRO A CA 1
ATOM 1498 C C . PRO A 1 104 ? 49.93272 60.03145 34.54263 1.000 19.63213 104 PRO A C 1
ATOM 1499 O O . PRO A 1 104 ? 50.68937 59.22797 34.00282 1.000 20.32012 104 PRO A O 1
ATOM 1510 N N . PHE A 1 105 ? 48.61605 59.90525 34.50414 1.000 18.82788 105 PHE A N 1
ATOM 1511 C CA . PHE A 1 105 ? 48.00735 58.76961 33.81390 1.000 17.80233 105 PHE A CA 1
ATOM 1512 C C . PHE A 1 105 ? 48.16207 58.89678 32.30636 1.000 19.18893 105 PHE A C 1
ATOM 1513 O O . PHE A 1 105 ? 48.41389 57.89315 31.62391 1.000 19.41210 105 PHE A O 1
ATOM 1530 N N . ARG A 1 106 ? 48.03351 60.10924 31.77320 1.000 18.17461 106 ARG A N 1
ATOM 1531 C CA . ARG A 1 106 ? 48.30242 60.30125 30.34652 1.000 19.65019 106 ARG A CA 1
ATOM 1532 C C . ARG A 1 106 ? 49.71926 59.84989 30.01747 1.000 20.26183 106 ARG A C 1
ATOM 1533 O O . ARG A 1 106 ? 49.95617 59.20174 28.98361 1.000 20.02687 106 ARG A O 1
ATOM 1554 N N . ALA A 1 107 ? 50.67898 60.16171 30.89753 1.000 19.60062 107 ALA A N 1
ATOM 1555 C CA . ALA A 1 107 ? 52.06654 59.76722 30.65811 1.000 19.70604 107 ALA A CA 1
ATOM 1556 C C . ALA A 1 107 ? 52.23331 58.26061 30.74774 1.000 21.42867 107 ALA A C 1
ATOM 1557 O O . ALA A 1 107 ? 53.01118 57.67089 29.98615 1.000 23.51656 107 ALA A O 1
ATOM 1564 N N . LEU A 1 108 ? 51.51277 57.60815 31.66938 1.000 20.74815 108 LEU A N 1
ATOM 1565 C CA . LEU A 1 108 ? 51.55902 56.15629 31.74967 1.000 19.35854 108 LEU A CA 1
ATOM 1566 C C . LEU A 1 108 ? 51.06486 55.53388 30.44708 1.000 21.48593 108 LEU A C 1
ATOM 1567 O O . LEU A 1 108 ? 51.69578 54.61580 29.91082 1.000 20.89380 108 LEU A O 1
ATOM 1583 N N . LEU A 1 109 ? 49.93188 56.00373 29.92914 1.000 19.50089 109 LEU A N 1
ATOM 1584 C CA . LEU A 1 109 ? 49.46289 55.47035 28.64401 1.000 20.03504 109 LEU A CA 1
ATOM 1585 C C . LEU A 1 109 ? 50.52713 55.63433 27.55822 1.000 22.52856 109 LEU A C 1
ATOM 1586 O O . LEU A 1 109 ? 50.77176 54.70151 26.76616 1.000 23.17477 109 LEU A O 1
ATOM 1602 N N . ARG A 1 110 ? 51.16881 56.81500 27.48403 1.000 20.98790 110 ARG A N 1
ATOM 1603 C CA . ARG A 1 110 ? 52.20602 57.00300 26.46638 1.000 22.77259 110 ARG A CA 1
ATOM 1604 C C . ARG A 1 110 ? 53.32383 55.98687 26.63343 1.000 24.50128 110 ARG A C 1
ATOM 1605 O O . ARG A 1 110 ? 53.86552 55.47475 25.63852 1.000 24.38951 110 ARG A O 1
ATOM 1626 N N . ARG A 1 111 ? 53.73119 55.72606 27.86862 1.000 21.45747 111 ARG A N 1
ATOM 1627 C CA . ARG A 1 111 ? 54.82281 54.80112 28.11686 1.000 22.80933 111 ARG A CA 1
ATOM 1628 C C . ARG A 1 111 ? 54.42286 53.38591 27.73297 1.000 27.21869 111 ARG A C 1
ATOM 1629 O O . ARG A 1 111 ? 55.20765 52.64597 27.13336 1.000 26.63227 111 ARG A O 1
ATOM 1650 N N . LEU A 1 112 ? 53.20735 52.98232 28.06800 1.000 24.92070 112 LEU A N 1
ATOM 1651 C CA . LEU A 1 112 ? 52.75994 51.65400 27.66155 1.000 23.16785 112 LEU A CA 1
ATOM 1652 C C . LEU A 1 112 ? 52.74632 51.53248 26.14704 1.000 25.21383 112 LEU A C 1
ATOM 1653 O O . LEU A 1 112 ? 53.04368 50.45913 25.60816 1.000 26.50071 112 LEU A O 1
ATOM 1669 N N . GLY A 1 113 ? 52.41878 52.61809 25.44934 1.000 22.85285 113 GLY A N 1
ATOM 1670 C CA . GLY A 1 113 ? 52.46504 52.59589 23.99429 1.000 29.74198 113 GLY A CA 1
ATOM 1671 C C . GLY A 1 113 ? 53.88852 52.49004 23.47651 1.000 32.53071 113 GLY A C 1
ATOM 1672 O O . GLY A 1 113 ? 54.15456 51.79180 22.49244 1.000 30.62773 113 GLY A O 1
ATOM 1676 N N . GLN A 1 114 ? 54.83080 53.16039 24.14639 1.000 25.94439 114 GLN A N 1
ATOM 1677 C CA . GLN A 1 114 ? 56.22646 53.07004 23.70988 1.000 27.62914 114 GLN A CA 1
ATOM 1678 C C . GLN A 1 114 ? 56.80509 51.68340 23.94233 1.000 31.71167 114 GLN A C 1
ATOM 1679 O O . GLN A 1 114 ? 57.70883 51.25460 23.20488 1.000 30.43096 114 GLN A O 1
ATOM 1693 N N . GLU A 1 115 ? 56.30794 50.97325 24.95254 1.000 26.02281 115 GLU A N 1
ATOM 1694 C CA . GLU A 1 115 ? 56.78729 49.63755 25.26082 1.000 26.92298 115 GLU A CA 1
ATOM 1695 C C . GLU A 1 115 ? 56.38899 48.62638 24.19384 1.000 30.80069 115 GLU A C 1
ATOM 1696 O O . GLU A 1 115 ? 56.93760 47.51985 24.18328 1.000 29.79390 115 GLU A O 1
ATOM 1708 N N . VAL A 1 116 ? 55.44917 48.97390 23.31361 1.000 29.26252 116 VAL A N 1
ATOM 1709 C CA . VAL A 1 116 ? 55.09839 48.06175 22.22502 1.000 36.95817 116 VAL A CA 1
ATOM 1710 C C . VAL A 1 116 ? 56.31961 47.80872 21.34850 1.000 37.59561 116 VAL A C 1
ATOM 1711 O O . VAL A 1 116 ? 56.71699 46.66069 21.12210 1.000 34.51458 116 VAL A O 1
ATOM 1724 N N . GLU A 1 117 ? 56.93791 48.88152 20.85883 1.000 37.55402 117 GLU A N 1
ATOM 1725 C CA . GLU A 1 117 ? 58.17313 48.73707 20.09546 1.000 43.01890 117 GLU A CA 1
ATOM 1726 C C . GLU A 1 117 ? 59.36062 48.45557 21.00669 1.000 41.47300 117 GLU A C 1
ATOM 1727 O O . GLU A 1 117 ? 60.24655 47.67389 20.64819 1.000 39.95257 117 GLU A O 1
ATOM 1739 N N . GLY A 1 118 ? 59.38652 49.06747 22.19053 1.000 34.52290 118 GLY A N 1
ATOM 1740 C CA . GLY A 1 118 ? 60.55734 48.97178 23.04084 1.000 34.89191 118 GLY A CA 1
ATOM 1741 C C . GLY A 1 118 ? 60.79862 47.59249 23.61799 1.000 36.35203 118 GLY A C 1
ATOM 1742 O O . GLY A 1 118 ? 61.94486 47.21742 23.88157 1.000 37.48176 118 GLY A O 1
ATOM 1746 N N . GLN A 1 119 ? 59.73793 46.81877 23.83063 1.000 36.95972 119 GLN A N 1
ATOM 1747 C CA . GLN A 1 119 ? 59.89616 45.50595 24.45057 1.000 35.77226 119 GLN A CA 1
ATOM 1748 C C . GLN A 1 119 ? 58.85901 44.50820 23.93840 1.000 31.54007 119 GLN A C 1
ATOM 1749 O O . GLN A 1 119 ? 58.62710 43.49075 24.59957 1.000 38.20519 119 GLN A O 1
ATOM 1763 N N . ASP A 1 120 ? 58.24098 44.77299 22.79145 1.000 34.67913 120 ASP A N 1
ATOM 1764 C CA . ASP A 1 120 ? 57.24747 43.88260 22.19481 1.000 40.45768 120 ASP A CA 1
ATOM 1765 C C . ASP A 1 120 ? 56.06308 43.65901 23.13396 1.000 40.54248 120 ASP A C 1
ATOM 1766 O O . ASP A 1 120 ? 55.50062 42.56422 23.20239 1.000 34.54769 120 ASP A O 1
ATOM 1775 N N . ALA A 1 121 ? 55.68411 44.70050 23.86641 1.000 36.49317 121 ALA A N 1
ATOM 1776 C CA . ALA A 1 121 ? 54.51117 44.62006 24.72183 1.000 35.45868 121 ALA A CA 1
ATOM 1777 C C . ALA A 1 121 ? 53.24662 44.73946 23.88771 1.000 32.17423 121 ALA A C 1
ATOM 1778 O O . ALA A 1 121 ? 53.24164 45.35726 22.82941 1.000 30.71111 121 ALA A O 1
ATOM 1785 N N . PRO A 1 122 ? 52.13407 44.19833 24.37027 1.000 29.46120 122 PRO A N 1
ATOM 1786 C CA . PRO A 1 122 ? 50.86611 44.35735 23.64160 1.000 27.73665 122 PRO A CA 1
ATOM 1787 C C . PRO A 1 122 ? 50.33277 45.77575 23.76105 1.000 27.87662 122 PRO A C 1
ATOM 1788 O O . PRO A 1 122 ? 50.37307 46.36375 24.86082 1.000 25.24456 122 PRO A O 1
ATOM 1799 N N . PRO A 1 123 ? 49.85540 46.36724 22.66157 1.000 27.43434 123 PRO A N 1
ATOM 1800 C CA . PRO A 1 123 ? 49.18086 47.67077 22.75300 1.000 27.04718 123 PRO A CA 1
ATOM 1801 C C . PRO A 1 123 ? 48.00732 47.59554 23.71521 1.000 25.64192 123 PRO A C 1
ATOM 1802 O O . PRO A 1 123 ? 47.33761 46.56731 23.81838 1.000 26.04924 123 PRO A O 1
ATOM 1813 N N . VAL A 1 124 ? 47.76294 48.70266 24.42125 1.000 23.84779 124 VAL A N 1
ATOM 1814 C CA . VAL A 1 124 ? 46.58873 48.77946 25.28829 1.000 23.37189 124 VAL A CA 1
ATOM 1815 C C . VAL A 1 124 ? 45.33401 48.76609 24.42761 1.000 23.20932 124 VAL A C 1
ATOM 1816 O O . VAL A 1 124 ? 45.19222 49.55529 23.48728 1.000 23.81389 124 VAL A O 1
ATOM 1829 N N . THR A 1 125 ? 44.38105 47.90541 24.77919 1.000 23.55530 125 THR A N 1
ATOM 1830 C CA . THR A 1 125 ? 43.14624 47.79109 24.02715 1.000 23.87260 125 THR A CA 1
ATOM 1831 C C . THR A 1 125 ? 41.89383 48.20448 24.78984 1.000 23.49736 125 THR A C 1
ATOM 1832 O O . THR A 1 125 ? 40.85890 48.43511 24.15349 1.000 23.61683 125 THR A O 1
ATOM 1843 N N . CYS A 1 126 ? 41.96335 48.34045 26.11880 1.000 23.56130 126 CYS A N 1
ATOM 1844 C CA . CYS A 1 126 ? 40.81386 48.81533 26.87166 1.000 22.58696 126 CYS A CA 1
ATOM 1845 C C . CYS A 1 126 ? 41.29041 49.35501 28.21537 1.000 18.96788 126 CYS A C 1
ATOM 1846 O O . CYS A 1 126 ? 42.20678 48.81234 28.82288 1.000 21.14283 126 CYS A O 1
ATOM 1854 N N . VAL A 1 127 ? 40.63239 50.41832 28.67505 1.000 20.64784 127 VAL A N 1
ATOM 1855 C CA . VAL A 1 127 ? 40.80662 50.93093 30.03308 1.000 19.97571 127 VAL A CA 1
ATOM 1856 C C . VAL A 1 127 ? 39.51309 50.65197 30.79274 1.000 20.96192 127 VAL A C 1
ATOM 1857 O O . VAL A 1 127 ? 38.42558 50.94505 30.29367 1.000 20.59554 127 VAL A O 1
ATOM 1870 N N . VAL A 1 128 ? 39.63732 50.09607 31.99739 1.000 19.50318 128 VAL A N 1
ATOM 1871 C CA . VAL A 1 128 ? 38.50140 49.90634 32.89060 1.000 17.36435 128 VAL A CA 1
ATOM 1872 C C . VAL A 1 128 ? 38.76141 50.82164 34.07580 1.000 17.67212 128 VAL A C 1
ATOM 1873 O O . VAL A 1 128 ? 39.61281 50.52839 34.91628 1.000 19.41961 128 VAL A O 1
ATOM 1886 N N . GLY A 1 129 ? 38.03459 51.92922 34.12827 1.000 17.61900 129 GLY A N 1
ATOM 1887 C CA . GLY A 1 129 ? 38.17099 52.87890 35.22412 1.000 17.55840 129 GLY A CA 1
ATOM 1888 C C . GLY A 1 129 ? 37.03154 52.71541 36.21768 1.000 18.51588 129 GLY A C 1
ATOM 1889 O O . GLY A 1 129 ? 35.88132 52.55500 35.83106 1.000 17.77308 129 GLY A O 1
ATOM 1893 N N . ASP A 1 130 ? 37.37510 52.73584 37.50480 1.000 17.85491 130 ASP A N 1
ATOM 1894 C CA . ASP A 1 130 ? 36.38616 53.05178 38.53255 1.000 17.71116 130 ASP A CA 1
ATOM 1895 C C . ASP A 1 130 ? 35.69468 54.35733 38.15497 1.000 18.13937 130 ASP A C 1
ATOM 1896 O O . ASP A 1 130 ? 36.34330 55.32423 37.73853 1.000 17.53209 130 ASP A O 1
ATOM 1905 N N . VAL A 1 131 ? 34.36527 54.37796 38.25422 1.000 17.36540 131 VAL A N 1
ATOM 1906 C CA . VAL A 1 131 ? 33.61251 55.57964 37.92585 1.000 16.72964 131 VAL A CA 1
ATOM 1907 C C . VAL A 1 131 ? 34.19580 56.80677 38.62725 1.000 17.58495 131 VAL A C 1
ATOM 1908 O O . VAL A 1 131 ? 34.19058 57.91934 38.07142 1.000 18.26194 131 VAL A O 1
ATOM 1921 N N . VAL A 1 132 ? 34.67739 56.63490 39.86359 1.000 18.23961 132 VAL A N 1
ATOM 1922 C CA . VAL A 1 132 ? 35.25929 57.76960 40.58093 1.000 16.88650 132 VAL A CA 1
ATOM 1923 C C . VAL A 1 132 ? 36.42566 58.37439 39.82599 1.000 19.48537 132 VAL A C 1
ATOM 1924 O O . VAL A 1 132 ? 36.62440 59.59493 39.84352 1.000 18.75713 132 VAL A O 1
ATOM 1937 N N . MET A 1 133 ? 37.20991 57.53193 39.16027 1.000 18.48808 133 MET A N 1
ATOM 1938 C CA . MET A 1 133 ? 38.49676 57.95192 38.58228 1.000 17.72132 133 MET A CA 1
ATOM 1939 C C . MET A 1 133 ? 38.27576 58.46765 37.16346 1.000 18.04419 133 MET A C 1
ATOM 1940 O O . MET A 1 133 ? 38.69506 57.86781 36.17081 1.000 19.14559 133 MET A O 1
ATOM 1954 N N . THR A 1 134 ? 37.59462 59.61988 37.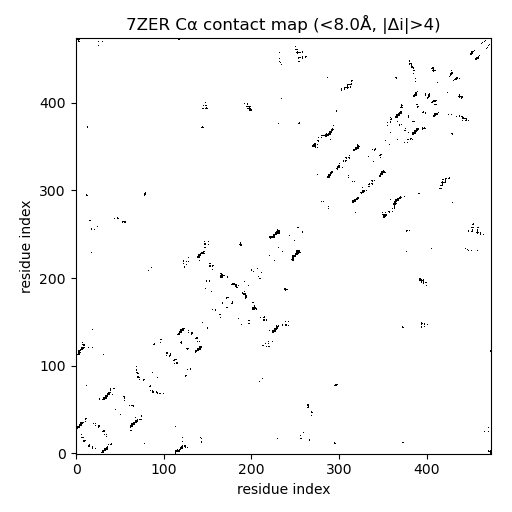09022 1.000 17.60720 134 THR A N 1
ATOM 1955 C CA . THR A 1 134 ? 37.16667 60.16200 35.80656 1.000 17.80693 134 THR A CA 1
ATOM 1956 C C . THR A 1 134 ? 38.34209 60.46777 34.88331 1.000 19.19697 134 THR A C 1
ATOM 1957 O O . THR A 1 134 ? 38.18195 60.43600 33.65473 1.000 18.35435 134 THR A O 1
ATOM 1968 N N . PHE A 1 135 ? 39.52851 60.73445 35.43774 1.000 18.49591 135 PHE A N 1
ATOM 1969 C CA . PHE A 1 135 ? 40.68485 61.00547 34.57626 1.000 17.35906 135 PHE A CA 1
ATOM 1970 C C . PHE A 1 135 ? 41.01550 59.80899 33.69583 1.000 19.43114 135 PHE A C 1
ATOM 1971 O O . PHE A 1 135 ? 41.59078 59.97541 32.60945 1.000 20.07727 135 PHE A O 1
ATOM 1988 N N . ALA A 1 136 ? 40.69298 58.58809 34.15613 1.000 19.24355 136 ALA A N 1
ATOM 1989 C CA . ALA A 1 136 ? 41.01632 57.40472 33.37351 1.000 17.89516 136 ALA A CA 1
ATOM 1990 C C . ALA A 1 136 ? 40.23599 57.39394 32.06475 1.000 19.85726 136 ALA A C 1
ATOM 1991 O O . ALA A 1 136 ? 40.81736 57.15696 30.98914 1.000 18.75919 136 ALA A O 1
ATOM 1998 N N . ALA A 1 137 ? 38.95017 57.74048 32.12382 1.000 18.14312 137 ALA A N 1
ATOM 1999 C CA . ALA A 1 137 ? 38.12946 57.81843 30.92003 1.000 19.43174 137 ALA A CA 1
ATOM 2000 C C . ALA A 1 137 ? 38.56874 58.96914 30.03991 1.000 19.67536 137 ALA A C 1
ATOM 2001 O O . ALA A 1 137 ? 38.62912 58.82125 28.81246 1.000 20.52041 137 ALA A O 1
ATOM 2008 N N . ALA A 1 138 ? 38.86214 60.12810 30.63061 1.000 19.11851 138 ALA A N 1
ATOM 2009 C CA . ALA A 1 138 ? 39.29098 61.26699 29.83308 1.000 19.45326 138 ALA A CA 1
ATOM 2010 C C . ALA A 1 138 ? 40.56124 60.93658 29.06375 1.000 20.71572 138 ALA A C 1
ATOM 2011 O O . ALA A 1 138 ? 40.67252 61.26545 27.86856 1.000 20.82380 138 ALA A O 1
ATOM 2018 N N . ALA A 1 139 ? 41.52351 60.28617 29.72259 1.000 19.09249 139 ALA A N 1
ATOM 2019 C CA . ALA A 1 139 ? 42.79947 59.98470 29.07906 1.000 20.14725 139 ALA A CA 1
ATOM 2020 C C . ALA A 1 139 ? 42.62538 58.91655 28.01014 1.000 20.15855 139 ALA A C 1
ATOM 2021 O O . ALA A 1 139 ? 43.22693 59.01034 26.92577 1.000 20.26485 139 ALA A O 1
ATOM 2028 N N . ALA A 1 140 ? 41.78704 57.91126 28.28398 1.000 20.20146 140 ALA A N 1
ATOM 2029 C CA . ALA A 1 140 ? 41.53742 56.87207 27.29509 1.000 21.27028 140 ALA A CA 1
ATOM 2030 C C . ALA A 1 140 ? 40.90071 57.46641 26.04838 1.000 21.98497 140 ALA A C 1
ATOM 2031 O O . ALA A 1 140 ? 41.33114 57.17779 24.92079 1.000 20.59618 140 ALA A O 1
ATOM 2038 N N . ARG A 1 141 ? 39.88197 58.31450 26.22685 1.000 20.52024 141 ARG A N 1
ATOM 2039 C CA . ARG A 1 141 ? 39.22016 58.94748 25.08671 1.000 21.56983 141 ARG A CA 1
ATOM 2040 C C . ARG A 1 141 ? 40.19992 59.78332 24.27067 1.000 21.70652 141 ARG A C 1
ATOM 2041 O O . ARG A 1 141 ? 40.17341 59.75601 23.03585 1.000 23.27249 141 ARG A O 1
ATOM 2062 N N . GLU A 1 142 ? 41.06851 60.53807 24.93336 1.000 22.33260 142 GLU A N 1
ATOM 2063 C CA . GLU A 1 142 ? 42.04938 61.33045 24.20815 1.000 21.47468 142 GLU A CA 1
ATOM 2064 C C . GLU A 1 142 ? 42.92968 60.45419 23.32968 1.000 23.68291 142 GLU A C 1
ATOM 2065 O O . GLU A 1 142 ? 43.26253 60.82462 22.18010 1.000 25.01170 142 GLU A O 1
ATOM 2077 N N . ALA A 1 143 ? 43.31928 59.30022 23.84330 1.000 22.05044 143 ALA A N 1
ATOM 2078 C CA . ALA A 1 143 ? 44.22543 58.38051 23.17326 1.000 21.35484 143 ALA A CA 1
ATOM 2079 C C . ALA A 1 143 ? 43.51974 57.45276 22.19276 1.000 24.11010 143 ALA A C 1
ATOM 2080 O O . ALA A 1 143 ? 44.18956 56.60456 21.57637 1.000 27.22359 143 ALA A O 1
ATOM 2087 N N . GLY A 1 144 ? 42.19702 57.53741 22.09555 1.000 23.02177 144 GLY A N 1
ATOM 2088 C CA . GLY A 1 144 ? 41.45083 56.66170 21.20810 1.000 22.79502 144 GLY A CA 1
ATOM 2089 C C . GLY A 1 144 ? 41.38231 55.22592 21.66699 1.000 24.26725 144 GLY A C 1
ATOM 2090 O O . GLY A 1 144 ? 41.25439 54.32267 20.84290 1.000 27.46346 144 GLY A O 1
ATOM 2094 N N . ILE A 1 145 ? 41.44652 54.99461 22.96993 1.000 22.26008 145 ILE A N 1
ATOM 2095 C CA . ILE A 1 145 ? 41.38530 53.65783 23.55278 1.000 23.19945 145 ILE A CA 1
ATOM 2096 C C . ILE A 1 145 ? 39.99221 53.48769 24.14357 1.000 23.60447 145 ILE A C 1
ATOM 2097 O O . ILE A 1 145 ? 39.55139 54.36013 24.92139 1.000 20.92976 145 ILE A O 1
ATOM 2113 N N . PRO A 1 146 ? 39.27174 52.41850 23.80282 1.000 22.18454 146 PRO A N 1
ATOM 2114 C CA . PRO A 1 146 ? 37.96916 52.18006 24.42996 1.000 22.51835 146 PRO A CA 1
ATOM 2115 C C . PRO A 1 146 ? 38.08405 52.14940 25.94424 1.000 20.79718 146 PRO A C 1
ATOM 2116 O O . PRO A 1 146 ? 39.06820 51.66957 26.51526 1.000 22.34875 146 PRO A O 1
ATOM 2127 N N . GLU A 1 147 ? 37.03062 52.62641 26.59430 1.000 20.20433 147 GLU A N 1
ATOM 2128 C CA . GLU A 1 147 ? 36.97636 52.58220 28.05301 1.000 19.80553 147 GLU A CA 1
ATOM 2129 C C . GLU A 1 147 ? 35.58979 52.15739 28.50148 1.000 19.02870 147 GLU A C 1
ATOM 2130 O O . GLU A 1 147 ? 34.57515 52.57283 27.92549 1.000 21.59551 147 GLU A O 1
ATOM 2142 N N . VAL A 1 148 ? 35.59748 51.30592 29.52190 1.000 19.16521 148 VAL A N 1
ATOM 2143 C CA . VAL A 1 148 ? 34.41930 50.73471 30.15740 1.000 17.99960 148 VAL A CA 1
ATOM 2144 C C . VAL A 1 148 ? 34.54536 51.05601 31.63520 1.000 18.78482 148 VAL A C 1
ATOM 2145 O O . VAL A 1 148 ? 35.61191 50.85168 32.22152 1.000 21.02083 148 VAL A O 1
ATOM 2158 N N . GLN A 1 149 ? 33.47854 51.54653 32.23384 1.000 18.11822 149 GLN A N 1
ATOM 2159 C CA . GLN A 1 149 ? 33.54728 51.95279 33.62720 1.000 19.11377 149 GLN A CA 1
ATOM 2160 C C . GLN A 1 149 ? 32.94018 50.92945 34.56083 1.000 19.00366 149 GLN A C 1
ATOM 2161 O O . GLN A 1 149 ? 32.04393 50.16538 34.20462 1.000 19.75969 149 GLN A O 1
ATOM 2175 N N . PHE A 1 150 ? 33.43933 50.93688 35.78650 1.000 17.49494 150 PHE A N 1
ATOM 2176 C CA . PHE A 1 150 ? 33.03137 50.00412 36.83392 1.000 17.55977 150 PHE A CA 1
ATOM 2177 C C . PHE A 1 150 ? 32.61408 50.85505 38.02500 1.000 17.31881 150 PHE A C 1
ATOM 2178 O O . PHE A 1 150 ? 33.45869 51.50476 38.64866 1.000 18.23879 150 PHE A O 1
ATOM 2195 N N . PHE A 1 151 ? 31.32648 50.86908 38.32683 1.000 16.59007 151 PHE A N 1
ATOM 2196 C CA . PHE A 1 151 ? 30.81720 51.48905 39.54331 1.000 18.23483 151 PHE A CA 1
ATOM 2197 C C . PHE A 1 151 ? 30.87571 50.40257 40.60467 1.000 19.69270 151 PHE A C 1
ATOM 2198 O O . PHE A 1 151 ? 30.31452 49.32233 40.40065 1.000 18.92718 151 PHE A O 1
ATOM 2215 N N . THR A 1 152 ? 31.55402 50.67019 41.72630 1.000 16.99661 152 THR A N 1
ATOM 2216 C CA . THR A 1 152 ? 31.90485 49.61585 42.67349 1.000 17.46092 152 THR A CA 1
ATOM 2217 C C . THR A 1 152 ? 30.89613 49.44185 43.80396 1.000 16.51203 152 THR A C 1
ATOM 2218 O O . THR A 1 152 ? 31.09100 48.53496 44.62002 1.000 18.46612 152 THR A O 1
ATOM 2229 N N . ALA A 1 153 ? 29.82328 50.23656 43.83338 1.000 17.96434 153 ALA A N 1
ATOM 2230 C CA . ALA A 1 153 ? 28.79840 50.08883 44.86277 1.000 17.71836 153 ALA A CA 1
ATOM 2231 C C . ALA A 1 153 ? 27.48145 49.59318 44.29312 1.000 19.75693 153 ALA A C 1
ATOM 2232 O O . ALA A 1 153 ? 27.43944 49.03398 43.20549 1.000 19.05709 153 ALA A O 1
ATOM 2239 N N . SER A 1 154 ? 26.39887 49.81563 45.02554 1.000 17.40251 154 SER A N 1
ATOM 2240 C CA . SER A 1 154 ? 25.12243 49.24973 44.63312 1.000 17.86026 154 SER A CA 1
ATOM 2241 C C . SER A 1 154 ? 24.47649 50.03215 43.50091 1.000 19.75248 154 SER A C 1
ATOM 2242 O O . SER A 1 154 ? 24.77483 51.20033 43.24823 1.000 18.39536 154 SER A O 1
ATOM 2250 N N . ALA A 1 155 ? 23.54796 49.37380 42.81243 1.000 18.44498 155 ALA A N 1
ATOM 2251 C CA . ALA A 1 155 ? 22.76092 50.08566 41.81912 1.000 18.38347 155 ALA A CA 1
ATOM 2252 C C . ALA A 1 155 ? 21.93390 51.17523 42.47049 1.000 18.05305 155 ALA A C 1
ATOM 2253 O O . ALA A 1 155 ? 21.80445 52.27012 41.93084 1.000 17.52133 155 ALA A O 1
ATOM 2260 N N . CYS A 1 156 ? 21.33529 50.89415 43.62878 1.000 17.38966 156 CYS A N 1
ATOM 2261 C CA . CYS A 1 156 ? 20.54353 51.92170 44.29922 1.000 15.92730 156 CYS A CA 1
ATOM 2262 C C . CYS A 1 156 ? 21.41614 53.11650 44.68347 1.000 17.72824 156 CYS A C 1
ATOM 2263 O O . CYS A 1 156 ? 20.97579 54.26070 44.55951 1.000 17.86469 156 CYS A O 1
ATOM 2271 N N . GLY A 1 157 ? 22.65822 52.87264 45.08752 1.000 16.91183 157 GLY A N 1
ATOM 2272 C CA . GLY A 1 157 ? 23.56747 53.97754 45.35698 1.000 17.69619 157 GLY A CA 1
ATOM 2273 C C . GLY A 1 157 ? 23.82237 54.81471 44.11899 1.000 17.94566 157 GLY A C 1
ATOM 2274 O O . GLY A 1 157 ? 23.76424 56.05246 44.16373 1.000 17.52666 157 GLY A O 1
ATOM 2278 N N . LEU A 1 158 ? 24.07711 54.15196 42.98395 1.000 16.85969 158 LEU A N 1
ATOM 2279 C CA . LEU A 1 158 ? 24.27411 54.88869 41.74393 1.000 17.41172 158 LEU A CA 1
ATOM 2280 C C . LEU A 1 158 ? 23.05405 55.72425 41.41184 1.000 17.76126 158 LEU A C 1
ATOM 2281 O O . LEU A 1 158 ? 23.17199 56.85878 40.94735 1.000 18.29234 158 LEU A O 1
ATOM 2297 N N . LEU A 1 159 ? 21.86318 55.15252 41.59502 1.000 17.68166 159 LEU A N 1
ATOM 2298 C CA . LEU A 1 159 ? 20.63689 55.89521 41.33813 1.000 16.48299 159 LEU A CA 1
ATOM 2299 C C . LEU A 1 159 ? 20.56276 57.14296 42.20790 1.000 18.18174 159 LEU A C 1
ATOM 2300 O O . LEU A 1 159 ? 20.13026 58.21068 41.74780 1.000 17.79979 159 LEU A O 1
ATOM 2316 N N . GLY A 1 160 ? 20.98552 57.02388 43.46719 1.000 17.61484 160 GLY A N 1
ATOM 2317 C CA . GLY A 1 160 ? 21.03056 58.18887 44.33560 1.000 16.33462 160 GLY A CA 1
ATOM 2318 C C . GLY A 1 160 ? 21.97845 59.25151 43.81661 1.000 17.91130 160 GLY A C 1
ATOM 2319 O O . GLY A 1 160 ? 21.60927 60.41825 43.69904 1.000 18.43184 160 GLY A O 1
ATOM 2323 N N . TYR A 1 161 ? 23.21324 58.85554 43.49015 1.000 17.83361 161 TYR A N 1
ATOM 2324 C CA . TYR A 1 161 ? 24.18811 59.82147 42.98947 1.000 16.32277 161 TYR A CA 1
ATOM 2325 C C . TYR A 1 161 ? 23.72027 60.45846 41.68560 1.000 18.51408 161 TYR A C 1
ATOM 2326 O O . TYR A 1 161 ? 23.99809 61.63498 41.41937 1.000 19.54998 161 TYR A O 1
ATOM 2344 N N . LEU A 1 162 ? 23.06493 59.67281 40.82079 1.000 17.88843 162 LEU A N 1
ATOM 2345 C CA . LEU A 1 162 ? 22.56179 60.19488 39.56521 1.000 18.73739 162 LEU A CA 1
ATOM 2346 C C . LEU A 1 162 ? 21.57201 61.32024 39.76789 1.000 18.48807 162 LEU A C 1
ATOM 2347 O O . LEU A 1 162 ? 21.41194 62.17135 38.88087 1.000 20.83997 162 LEU A O 1
ATOM 2363 N N . HIS A 1 163 ? 20.90744 61.35348 40.91250 1.000 17.80597 163 HIS A N 1
ATOM 2364 C CA . HIS A 1 163 ? 19.91084 62.36655 41.22343 1.000 16.68010 163 HIS A CA 1
ATOM 2365 C C . HIS A 1 163 ? 20.43648 63.48821 42.09974 1.000 18.81461 163 HIS A C 1
ATOM 2366 O O . HIS A 1 163 ? 19.64433 64.31844 42.55563 1.000 18.86486 163 HIS A O 1
ATOM 2380 N N . TYR A 1 164 ? 21.75087 63.57926 42.29848 1.000 18.75698 164 TYR A N 1
ATOM 2381 C CA . TYR A 1 164 ? 22.28506 64.75683 42.98819 1.000 17.21511 164 TYR A CA 1
ATOM 2382 C C . TYR A 1 164 ? 21.96251 66.03259 42.21264 1.000 18.78935 164 TYR A C 1
ATOM 2383 O O . TYR A 1 164 ? 21.59224 67.05122 42.79817 1.000 18.13386 164 TYR A O 1
ATOM 2401 N N . GLY A 1 165 ? 22.04886 65.98408 40.88975 1.000 18.77203 165 GLY A N 1
ATOM 2402 C CA . GLY A 1 165 ? 21.69440 67.15161 40.08550 1.000 19.46268 165 GLY A CA 1
ATOM 2403 C C . GLY A 1 165 ? 20.27687 67.61611 40.32454 1.000 20.39659 165 GLY A C 1
ATOM 2404 O O . GLY A 1 165 ? 20.00139 68.81219 40.36295 1.000 21.47159 165 GLY A O 1
ATOM 2408 N N . GLU A 1 166 ? 19.34980 66.68018 40.42480 1.000 18.55546 166 GLU A N 1
ATOM 2409 C CA . GLU A 1 166 ? 17.97171 67.03655 40.69639 1.000 20.28133 166 GLU A CA 1
ATOM 2410 C C . GLU A 1 166 ? 17.81870 67.60903 42.10145 1.000 18.46673 166 GLU A C 1
ATOM 2411 O O . GLU A 1 166 ? 16.99581 68.51374 42.31536 1.000 19.41521 166 GLU A O 1
ATOM 2423 N N . LEU A 1 167 ? 18.59621 67.12228 43.08575 1.000 17.19365 167 LEU A N 1
ATOM 2424 C CA . LEU A 1 167 ? 18.57448 67.75817 44.40454 1.000 18.18190 167 LEU A CA 1
ATOM 2425 C C . LEU A 1 167 ? 18.96691 69.22133 44.31169 1.000 18.94173 167 LEU A C 1
ATOM 2426 O O . LEU A 1 167 ? 18.35488 70.08049 44.96467 1.000 19.86764 167 LEU A O 1
ATOM 2442 N N . VAL A 1 168 ? 19.99553 69.51940 43.52685 1.000 18.42154 168 VAL A N 1
ATOM 2443 C CA . VAL A 1 168 ? 20.43087 70.89678 43.33272 1.000 19.27402 168 VAL A CA 1
ATOM 2444 C C . VAL A 1 168 ? 19.33893 71.70191 42.64514 1.000 20.76162 168 VAL A C 1
ATOM 2445 O O . VAL A 1 168 ? 19.03171 72.82999 43.04554 1.000 21.19126 168 VAL A O 1
ATOM 2458 N N . GLU A 1 169 ? 18.73304 71.14332 41.60302 1.000 19.85983 169 GLU A N 1
ATOM 2459 C CA . GLU A 1 169 ? 17.70434 71.90474 40.90266 1.000 20.75705 169 GLU A CA 1
ATOM 2460 C C . GLU A 1 169 ? 16.53795 72.24259 41.81542 1.000 20.08897 169 GLU A C 1
ATOM 2461 O O . GLU A 1 169 ? 15.91201 73.30432 41.66137 1.000 22.13435 169 GLU A O 1
ATOM 2473 N N . ARG A 1 170 ? 16.18801 71.34290 42.72778 1.000 17.73172 170 ARG A N 1
ATOM 2474 C CA . ARG A 1 170 ? 15.08034 71.54977 43.65360 1.000 18.78671 170 ARG A CA 1
ATOM 2475 C C . ARG A 1 170 ? 15.49610 72.31960 44.91515 1.000 19.84788 170 ARG A C 1
ATOM 2476 O O . ARG A 1 170 ? 14.72969 72.36957 45.88617 1.000 19.53565 170 ARG A O 1
ATOM 2497 N N . GLY A 1 171 ? 16.70036 72.89655 44.94318 1.000 19.65538 171 GLY A N 1
ATOM 2498 C CA . GLY A 1 171 ? 17.13994 73.71135 46.06135 1.000 18.11989 171 GLY A CA 1
ATOM 2499 C C . GLY A 1 171 ? 17.46447 72.97079 47.32640 1.000 18.41066 171 GLY A C 1
ATOM 2500 O O . GLY A 1 171 ? 17.63120 73.60399 48.37078 1.000 20.60286 171 GLY A O 1
ATOM 2504 N N . LEU A 1 172 ? 17.55753 71.64283 47.26518 1.000 18.63456 172 LEU A N 1
ATOM 2505 C CA . LEU A 1 172 ? 17.81832 70.83311 48.43947 1.000 17.25118 172 LEU A CA 1
ATOM 2506 C C . LEU A 1 172 ? 19.29491 70.68390 48.74153 1.000 17.45388 172 LEU A C 1
ATOM 2507 O O . LEU A 1 172 ? 19.65790 70.35301 49.88841 1.000 18.64113 172 LEU A O 1
ATOM 2523 N N . VAL A 1 173 ? 20.12415 70.86745 47.72275 1.000 19.10687 173 VAL A N 1
ATOM 2524 C CA . VAL A 1 173 ? 21.57464 70.87776 47.85979 1.000 19.42963 173 VAL A CA 1
ATOM 2525 C C . VAL A 1 173 ? 22.08388 72.14920 47.19820 1.000 19.48325 173 VAL A C 1
ATOM 2526 O O . VAL A 1 173 ? 21.65367 72.46682 46.08837 1.000 20.43992 173 VAL A O 1
ATOM 2539 N N . PRO A 1 174 ? 22.97358 72.91757 47.83223 1.000 20.28242 174 PRO A N 1
ATOM 2540 C CA . PRO A 1 174 ? 23.35006 72.76098 49.24243 1.000 18.98547 174 PRO A CA 1
ATOM 2541 C C . PRO A 1 174 ? 22.17948 73.01019 50.18688 1.000 20.16091 174 PRO A C 1
ATOM 2542 O O . PRO A 1 174 ? 21.14157 73.53016 49.76965 1.000 20.75027 174 PRO A O 1
ATOM 2553 N N . PHE A 1 175 ? 22.32817 72.60049 51.43135 1.000 20.29898 175 PHE A N 1
ATOM 2554 C CA . PHE A 1 175 ? 21.34477 72.91776 52.45004 1.000 19.14392 175 PHE A CA 1
ATOM 2555 C C . PHE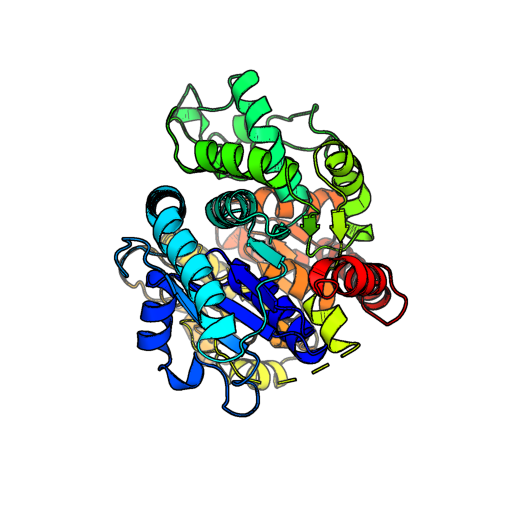 A 1 175 ? 21.43654 74.40474 52.75562 1.000 21.56022 175 PHE A C 1
ATOM 2556 O O . PHE A 1 175 ? 22.51323 74.90635 53.13342 1.000 22.43758 175 PHE A O 1
ATOM 2573 N N . ARG A 1 176 ? 20.33238 75.11860 52.59642 1.000 19.49519 176 ARG A N 1
ATOM 2574 C CA . ARG A 1 176 ? 20.30771 76.54708 52.90243 1.000 20.18432 176 ARG A CA 1
ATOM 2575 C C . ARG A 1 176 ? 20.24202 76.81487 54.38942 1.000 21.21217 176 ARG A C 1
ATOM 2576 O O . ARG A 1 176 ? 20.54926 77.93142 54.80723 1.000 22.56481 176 ARG A O 1
ATOM 2597 N N . ASP A 1 177 ? 19.87765 75.82464 55.18944 1.000 20.66522 177 ASP A N 1
ATOM 2598 C CA . ASP A 1 177 ? 19.76074 75.95017 56.64206 1.000 19.26894 177 ASP A CA 1
ATOM 2599 C C . ASP A 1 177 ? 20.66485 74.89386 57.25596 1.000 22.55360 177 ASP A C 1
ATOM 2600 O O . ASP A 1 177 ? 20.36726 73.70314 57.19157 1.000 21.16392 177 ASP A O 1
ATOM 2609 N N . ALA A 1 178 ? 21.75928 75.32791 57.88815 1.000 21.15425 178 ALA A N 1
ATOM 2610 C CA . ALA A 1 178 ? 22.67890 74.37073 58.48355 1.000 22.35059 178 ALA A CA 1
ATOM 2611 C C . ALA A 1 178 ? 22.04322 73.54992 59.59343 1.000 21.05615 178 ALA A C 1
ATOM 2612 O O . ALA A 1 178 ? 22.47645 72.42909 59.86213 1.000 22.54625 178 ALA A O 1
ATOM 2619 N N . SER A 1 179 ? 21.00954 74.07827 60.26518 1.000 19.84694 179 SER A N 1
ATOM 2620 C CA . SER A 1 179 ? 20.35263 73.34845 61.32502 1.000 21.06175 179 SER A CA 1
ATOM 2621 C C . SER A 1 179 ? 19.55360 72.16937 60.81972 1.000 20.03303 179 SER A C 1
ATOM 2622 O O . SER A 1 179 ? 19.15892 71.31742 61.61637 1.000 23.63521 179 SER A O 1
ATOM 2630 N N . LEU A 1 180 ? 19.33773 72.08746 59.50452 1.000 20.91323 180 LEU A N 1
ATOM 2631 C CA . LEU A 1 180 ? 18.59199 70.97370 58.93352 1.000 20.66555 180 LEU A CA 1
ATOM 2632 C C . LEU A 1 180 ? 19.48727 69.79220 58.57624 1.000 20.99937 180 LEU A C 1
ATOM 2633 O O . LEU A 1 180 ? 18.97230 68.69960 58.31875 1.000 21.18095 180 LEU A O 1
ATOM 2649 N N . LEU A 1 181 ? 20.80946 69.97337 58.59576 1.000 21.95783 181 LEU A N 1
ATOM 2650 C CA . LEU A 1 181 ? 21.71993 68.90115 58.18791 1.000 20.62075 181 LEU A CA 1
ATOM 2651 C C . LEU A 1 181 ? 21.51812 67.62577 58.98601 1.000 22.20908 181 LEU A C 1
ATOM 2652 O O . LEU A 1 181 ? 21.67628 66.52334 58.44505 1.000 22.85485 181 LEU A O 1
ATOM 2668 N N . ALA A 1 182 ? 21.18934 67.74652 60.27932 1.000 22.15111 182 ALA A N 1
ATOM 2669 C CA . ALA A 1 182 ? 20.97716 66.59421 61.14082 1.000 23.45305 182 ALA A CA 1
ATOM 2670 C C . ALA A 1 182 ? 19.60279 66.61593 61.78928 1.000 25.79126 182 ALA A C 1
ATOM 2671 O O . ALA A 1 182 ? 19.40463 66.01427 62.85288 1.000 26.21483 182 ALA A O 1
ATOM 2678 N N . ASP A 1 183 ? 18.64697 67.30066 61.16765 1.000 21.93549 183 ASP A N 1
ATOM 2679 C CA . ASP A 1 183 ? 17.27060 67.34388 61.65615 1.000 20.15101 183 ASP A CA 1
ATOM 2680 C C . ASP A 1 183 ? 16.57558 66.07908 61.17935 1.000 21.25377 183 ASP A C 1
ATOM 2681 O O . ASP A 1 183 ? 16.36911 65.89020 59.97640 1.000 20.95667 183 ASP A O 1
ATOM 2690 N N . ASP A 1 184 ? 16.24104 65.19292 62.10647 1.000 20.90369 184 ASP A N 1
ATOM 2691 C CA . ASP A 1 184 ? 15.71707 63.89513 61.71475 1.000 20.56604 184 ASP A CA 1
ATOM 2692 C C . ASP A 1 184 ? 14.37487 63.99940 61.00888 1.000 21.52376 184 ASP A C 1
ATOM 2693 O O . ASP A 1 184 ? 14.08350 63.18625 60.13092 1.000 20.83908 184 ASP A O 1
ATOM 2702 N N . ASP A 1 185 ? 13.53205 64.96032 61.39000 1.000 21.76987 185 ASP A N 1
ATOM 2703 C CA . ASP A 1 185 ? 12.26641 65.08901 60.68718 1.000 21.53632 185 ASP A CA 1
ATOM 2704 C C . ASP A 1 185 ? 12.47257 65.57058 59.25296 1.000 18.57882 185 ASP A C 1
ATOM 2705 O O . ASP A 1 185 ? 11.85132 65.04228 58.32001 1.000 20.56747 185 ASP A O 1
ATOM 2714 N N . TYR A 1 186 ? 13.34403 66.56505 59.05653 1.000 19.17420 186 TYR A N 1
ATOM 2715 C CA . TYR A 1 186 ? 13.60960 67.02867 57.70087 1.000 18.45691 186 TYR A CA 1
ATOM 2716 C C . TYR A 1 186 ? 14.23102 65.93082 56.86401 1.000 20.23642 186 TYR A C 1
ATOM 2717 O O . TYR A 1 186 ? 13.87439 65.74642 55.69125 1.000 19.27371 186 TYR A O 1
ATOM 2735 N N . LEU A 1 187 ? 15.17115 65.19813 57.44146 1.000 19.87113 187 LEU A N 1
ATOM 2736 C CA . LEU A 1 187 ? 15.82050 64.11472 56.70596 1.000 19.54105 187 LEU A CA 1
ATOM 2737 C C . LEU A 1 187 ? 14.86494 62.98769 56.34765 1.000 17.56196 187 LEU A C 1
ATOM 2738 O O . LEU A 1 187 ? 15.11754 62.25436 55.37757 1.000 19.72184 187 LEU A O 1
ATOM 2754 N N . ASP A 1 188 ? 13.75671 62.83152 57.07106 1.000 18.66942 188 ASP A N 1
ATOM 2755 C CA . ASP A 1 188 ? 12.73456 61.84890 56.73594 1.000 18.82252 188 ASP A CA 1
ATOM 2756 C C . ASP A 1 188 ? 11.89991 62.23418 55.49876 1.000 18.31499 188 ASP A C 1
ATOM 2757 O O . ASP A 1 188 ? 11.10674 61.40521 55.02416 1.000 20.14418 188 ASP A O 1
ATOM 2766 N N . THR A 1 189 ? 12.05166 63.44881 54.97043 1.000 19.69925 189 THR A N 1
ATOM 2767 C CA . THR A 1 189 ? 11.18454 63.95013 53.90357 1.000 18.81481 189 THR A CA 1
ATOM 2768 C C . THR A 1 189 ? 11.20811 63.01384 52.70052 1.000 18.81476 189 THR A C 1
ATOM 2769 O O . THR A 1 189 ? 12.27757 62.76241 52.13221 1.000 19.63913 189 THR A O 1
ATOM 2780 N N . PRO A 1 190 ? 10.05668 62.50848 52.25243 1.000 19.16297 190 PRO A N 1
ATOM 2781 C CA . PRO A 1 190 ? 10.04072 61.69628 51.02985 1.000 17.63260 190 PRO A CA 1
ATOM 2782 C C . PRO A 1 190 ? 10.41354 62.48940 49.79129 1.000 19.33625 190 PRO A C 1
ATOM 2783 O O . PRO A 1 190 ? 10.01488 63.64771 49.61746 1.000 20.41072 190 PRO A O 1
ATOM 2794 N N . LEU A 1 191 ? 11.17884 61.83891 48.90388 1.000 19.02593 191 LEU A N 1
ATOM 2795 C CA . LEU A 1 191 ? 11.48502 62.34314 47.56641 1.000 18.71211 191 LEU A CA 1
ATOM 2796 C C . LEU A 1 191 ? 10.75679 61.38245 46.64303 1.000 20.29944 191 LEU A C 1
ATOM 2797 O O . LEU A 1 191 ? 11.26449 60.30864 46.32339 1.000 23.52700 191 LEU A O 1
ATOM 2813 N N . GLU A 1 192 ? 9.56929 61.77366 46.19761 1.000 21.59000 192 GLU A N 1
ATOM 2814 C CA . GLU A 1 192 ? 8.73425 60.84226 45.44152 1.000 24.58556 192 GLU A CA 1
ATOM 2815 C C . GLU A 1 192 ? 9.05669 60.79669 43.95951 1.000 26.15786 192 GLU A C 1
ATOM 2816 O O . GLU A 1 192 ? 8.40363 60.03354 43.23350 1.000 27.11891 192 GLU A O 1
ATOM 2828 N N . TRP A 1 193 ? 10.08696 61.50498 43.49706 1.000 21.59495 193 TRP A N 1
ATOM 2829 C CA . TRP A 1 193 ? 10.38517 61.66982 42.09329 1.000 22.32717 193 TRP A CA 1
ATOM 2830 C C . TRP A 1 193 ? 11.55382 60.82925 41.59573 1.000 21.92245 193 TRP A C 1
ATOM 2831 O O . TRP A 1 193 ? 11.96511 60.98691 40.44672 1.000 24.77722 193 TRP A O 1
ATOM 2852 N N . VAL A 1 194 ? 12.10650 59.93726 42.40625 1.000 22.30371 194 VAL A N 1
ATOM 2853 C CA . VAL A 1 194 ? 13.25134 59.12938 41.99651 1.000 22.34749 194 VAL A CA 1
ATOM 2854 C C . VAL A 1 194 ? 12.71038 57.88668 41.30094 1.000 19.84614 194 VAL A C 1
ATOM 2855 O O . VAL A 1 194 ? 12.08911 57.03794 41.96977 1.000 22.77087 194 VAL A O 1
ATOM 2868 N N . PRO A 1 195 ? 12.92730 57.71769 39.99034 1.000 22.54200 195 PRO A N 1
ATOM 2869 C CA . PRO A 1 195 ? 12.44351 56.50338 39.32448 1.000 21.79526 195 PRO A CA 1
ATOM 2870 C C . PRO A 1 195 ? 13.13565 55.27776 39.89055 1.000 22.87512 195 PRO A C 1
ATOM 2871 O O . PRO A 1 195 ? 14.34812 55.28975 40.14897 1.000 21.73991 195 PRO A O 1
ATOM 2882 N N . GLY A 1 196 ? 12.34960 54.21250 40.08504 1.000 21.47943 196 GLY A N 1
ATOM 2883 C CA . GLY A 1 196 ? 12.86527 52.96456 40.58722 1.000 21.88763 196 GLY A CA 1
ATOM 2884 C C . GLY A 1 196 ? 12.99001 52.87646 42.08207 1.000 19.26300 196 GLY A C 1
ATOM 2885 O O . GLY A 1 196 ? 13.24365 51.78361 42.60515 1.000 22.43521 196 GLY A O 1
ATOM 2889 N N . MET A 1 197 ? 12.80376 53.99424 42.81325 1.000 22.16041 197 MET A N 1
ATOM 2890 C CA . MET A 1 197 ? 12.89046 53.99814 44.25924 1.000 19.72740 197 MET A CA 1
ATOM 2891 C C . MET A 1 197 ? 11.89903 55.04247 44.78740 1.000 21.41602 197 MET A C 1
ATOM 2892 O O . MET A 1 197 ? 12.29088 56.08905 45.29936 1.000 21.53804 197 MET A O 1
ATOM 2906 N N . SER A 1 198 ? 10.60225 54.73096 44.65293 1.000 23.97041 198 SER A N 1
ATOM 2907 C CA . SER A 1 198 ? 9.54882 55.68715 44.99057 1.000 24.88765 198 SER A CA 1
ATOM 2908 C C . SER A 1 198 ? 9.53603 56.01455 46.46946 1.000 24.80507 198 SER A C 1
ATOM 2909 O O . SER A 1 198 ? 8.95719 57.03064 46.87032 1.000 25.94103 198 SER A O 1
ATOM 2917 N N . HIS A 1 199 ? 10.12534 55.14909 47.28599 1.000 20.77580 199 HIS A N 1
ATOM 2918 C CA . HIS A 1 199 ? 10.19723 55.29107 48.72860 1.000 22.03412 199 HIS A CA 1
ATOM 2919 C C . HIS A 1 199 ? 11.47875 55.96538 49.20541 1.000 22.99074 199 HIS A C 1
ATOM 2920 O O . HIS A 1 199 ? 11.77734 55.94526 50.41445 1.000 21.20623 199 HIS A O 1
ATOM 2934 N N . MET A 1 200 ? 12.24827 56.55575 48.29882 1.000 19.41619 200 MET A N 1
ATOM 2935 C CA . MET A 1 200 ? 13.40476 57.34906 48.69713 1.000 18.59457 200 MET A CA 1
ATOM 2936 C C . MET A 1 200 ? 12.98542 58.50446 49.59866 1.000 19.42481 200 MET A C 1
ATOM 2937 O O . MET A 1 200 ? 11.99814 59.20138 49.31692 1.000 20.84315 200 MET A O 1
ATOM 2951 N N . ARG A 1 201 ? 13.71545 58.69080 50.68566 1.000 18.19450 201 ARG A N 1
ATOM 2952 C CA . ARG A 1 201 ? 13.68136 59.88125 51.53756 1.000 18.63439 201 ARG A CA 1
ATOM 2953 C C . ARG A 1 201 ? 14.99945 60.62814 51.38912 1.000 19.18588 201 ARG A C 1
ATOM 2954 O O . ARG A 1 201 ? 15.99431 60.07935 50.93424 1.000 18.42456 201 ARG A O 1
ATOM 2975 N N . LEU A 1 202 ? 15.02146 61.88072 51.84665 1.000 17.17939 202 LEU A N 1
ATOM 2976 C CA . LEU A 1 202 ? 16.25332 62.65489 51.77410 1.000 16.84055 202 LEU A CA 1
ATOM 2977 C C . LEU A 1 202 ? 17.41079 61.94510 52.47205 1.000 18.58638 202 LEU A C 1
ATOM 2978 O O . LEU A 1 202 ? 18.51768 61.90187 51.93200 1.000 18.53000 202 LEU A O 1
ATOM 2994 N N . ARG A 1 203 ? 17.16200 61.33649 53.63974 1.000 18.59854 203 ARG A N 1
ATOM 2995 C CA . ARG A 1 203 ? 18.22902 60.64170 54.35090 1.000 18.53669 203 ARG A CA 1
ATOM 2996 C C . ARG A 1 203 ? 18.72886 59.41099 53.60832 1.000 18.32566 203 ARG A C 1
ATOM 2997 O O . ARG A 1 203 ? 19.85118 58.94542 53.87891 1.000 18.92968 203 ARG A O 1
ATOM 3018 N N . ASP A 1 204 ? 17.92362 58.87066 52.70073 1.000 16.47864 204 ASP A N 1
ATOM 3019 C CA . ASP A 1 204 ? 18.31444 57.65473 51.98634 1.000 17.31334 204 ASP A CA 1
ATOM 3020 C C . ASP A 1 204 ? 19.24279 57.96557 50.82653 1.000 18.04839 204 ASP A C 1
ATOM 3021 O O . ASP A 1 204 ? 19.83523 57.04785 50.27167 1.000 18.58895 204 ASP A O 1
ATOM 3030 N N . MET A 1 205 ? 19.30263 59.22372 50.39333 1.000 17.75069 205 MET A N 1
ATOM 3031 C CA . MET A 1 205 ? 20.26353 59.59459 49.38121 1.000 16.55177 205 MET A CA 1
ATOM 3032 C C . MET A 1 205 ? 21.66799 59.42102 49.94734 1.000 17.35249 205 MET A C 1
ATOM 3033 O O . MET A 1 205 ? 21.87366 59.55544 51.14686 1.000 17.60113 205 MET A O 1
ATOM 3047 N N . PRO A 1 206 ? 22.64871 59.11307 49.11169 1.000 16.16607 206 PRO A N 1
ATOM 3048 C CA . PRO A 1 206 ? 24.02029 58.99570 49.63325 1.000 16.62764 206 PRO A CA 1
ATOM 3049 C C . PRO A 1 206 ? 24.40376 60.25435 50.39440 1.000 17.07755 206 PRO A C 1
ATOM 3050 O O . PRO A 1 206 ? 24.05175 61.36875 49.98739 1.000 17.71030 206 PRO A O 1
ATOM 3061 N N . THR A 1 207 ? 25.12178 60.07449 51.50364 1.000 16.28568 207 THR A N 1
ATOM 3062 C CA . THR A 1 207 ? 25.15239 61.10309 52.54719 1.000 16.94462 207 THR A CA 1
ATOM 3063 C C . THR A 1 207 ? 25.89620 62.37637 52.15132 1.000 16.94535 207 THR A C 1
ATOM 3064 O O . THR A 1 207 ? 25.71478 63.40835 52.81865 1.000 18.31688 207 THR A O 1
ATOM 3075 N N . PHE A 1 208 ? 26.69417 62.35288 51.08500 1.000 17.24864 208 PHE A N 1
ATOM 3076 C CA . PHE A 1 208 ? 27.47918 63.53472 50.74084 1.000 17.22727 208 PHE A CA 1
ATOM 3077 C C . PHE A 1 208 ? 26.62140 64.71579 50.31387 1.000 19.04030 208 PHE A C 1
ATOM 3078 O O . PHE A 1 208 ? 27.13900 65.83702 50.25352 1.000 23.09058 208 PHE A O 1
ATOM 3095 N N . CYS A 1 209 ? 25.33813 64.50102 50.03537 1.000 17.99070 209 CYS A N 1
ATOM 3096 C CA . CYS A 1 209 ? 24.44284 65.61504 49.74490 1.000 17.52422 209 CYS A CA 1
ATOM 3097 C C . CYS A 1 209 ? 24.22507 66.51740 50.94996 1.000 18.52850 209 CYS A C 1
ATOM 3098 O O . CYS A 1 209 ? 23.71729 67.63410 50.79096 1.000 19.54849 209 CYS A O 1
ATOM 3106 N N . ARG A 1 210 ? 24.54093 66.03539 52.15314 1.000 18.03171 210 ARG A N 1
ATOM 3107 C CA . ARG A 1 210 ? 24.26828 66.76762 53.39378 1.000 18.61688 210 ARG A CA 1
ATOM 3108 C C . ARG A 1 210 ? 25.40483 67.75841 53.60532 1.000 18.14124 210 ARG A C 1
ATOM 3109 O O . ARG A 1 210 ? 26.30120 67.57024 54.43412 1.000 22.15139 210 ARG A O 1
ATOM 3130 N N . THR A 1 211 ? 25.34588 68.84635 52.85053 1.000 18.54304 211 THR A N 1
ATOM 3131 C CA . THR A 1 211 ? 26.36707 69.87780 52.87913 1.000 19.20562 211 THR A CA 1
ATOM 3132 C C . THR A 1 211 ? 25.71868 71.23520 52.67749 1.000 20.32723 211 THR A C 1
ATOM 3133 O O . THR A 1 211 ? 24.75948 71.35790 51.91527 1.000 19.37284 211 THR A O 1
ATOM 3144 N N . THR A 1 212 ? 26.26278 72.25711 53.35542 1.000 21.06714 212 THR A N 1
ATOM 3145 C CA . THR A 1 212 ? 25.88976 73.64598 53.07149 1.000 21.05738 212 THR A CA 1
ATOM 3146 C C . THR A 1 212 ? 26.80525 74.34764 52.08049 1.000 20.76143 212 THR A C 1
ATOM 3147 O O . THR A 1 212 ? 26.56218 75.51060 51.71990 1.000 21.89881 212 THR A O 1
ATOM 3158 N N . ASP A 1 213 ? 27.84631 73.67126 51.60507 1.000 20.33108 213 ASP A N 1
ATOM 3159 C CA . ASP A 1 213 ? 28.88252 74.30425 50.79603 1.000 21.43185 213 ASP A CA 1
ATOM 3160 C C . ASP A 1 213 ? 28.50898 74.25021 49.32298 1.000 22.57938 213 ASP A C 1
ATOM 3161 O O . ASP A 1 213 ? 28.42344 73.14601 48.74985 1.000 21.77951 213 ASP A O 1
ATOM 3170 N N . PRO A 1 214 ? 28.29499 75.38839 48.65890 1.000 25.31238 214 PRO A N 1
ATOM 3171 C CA . PRO A 1 214 ? 27.99416 75.34228 47.22252 1.000 26.42862 214 PRO A CA 1
ATOM 3172 C C . PRO A 1 214 ? 29.14703 74.80979 46.37949 1.000 25.63401 214 PRO A C 1
ATOM 3173 O O . PRO A 1 214 ? 28.91819 74.40644 45.23290 1.000 29.31842 214 PRO A O 1
ATOM 3184 N N . ASP A 1 215 ? 30.36946 74.80970 46.90685 1.000 24.35754 215 ASP A N 1
ATOM 3185 C CA . ASP A 1 215 ? 31.53400 74.28157 46.19767 1.000 25.42647 215 ASP A CA 1
ATOM 3186 C C . ASP A 1 215 ? 31.98457 72.94195 46.77444 1.000 24.54585 215 ASP A C 1
ATOM 3187 O O . ASP A 1 215 ? 33.13905 72.55214 46.60554 1.000 27.10586 215 ASP A O 1
ATOM 3196 N N . ASP A 1 216 ? 31.08748 72.21942 47.44326 1.000 21.82232 216 ASP A N 1
ATOM 3197 C CA . ASP A 1 216 ? 31.45370 70.96374 48.06818 1.000 21.67962 216 ASP A CA 1
ATOM 3198 C C . ASP A 1 216 ? 32.09781 70.03327 47.05286 1.000 20.08764 216 ASP A C 1
ATOM 3199 O O . ASP A 1 216 ? 31.58157 69.85346 45.94951 1.000 21.05551 216 ASP A O 1
ATOM 3208 N N . VAL A 1 217 ? 33.19986 69.40459 47.46369 1.000 19.83662 217 VAL A N 1
ATOM 3209 C CA . VAL A 1 217 ? 33.95607 68.52781 46.57721 1.000 19.60105 217 VAL A CA 1
ATOM 3210 C C . VAL A 1 217 ? 33.12500 67.31894 46.16065 1.000 18.74502 217 VAL A C 1
ATOM 3211 O O . VAL A 1 217 ? 33.09992 66.93911 44.98511 1.000 19.62101 217 VAL A O 1
ATOM 3224 N N . MET A 1 218 ? 32.49246 66.65775 47.12424 1.000 19.22107 218 MET A N 1
ATOM 3225 C CA . MET A 1 218 ? 31.84828 65.38470 46.79817 1.000 18.28197 218 MET A CA 1
ATOM 3226 C C . MET A 1 218 ? 30.65703 65.57438 45.88108 1.000 20.37712 218 MET A C 1
ATOM 3227 O O . MET A 1 218 ? 30.46320 64.76441 44.97698 1.000 18.63183 218 MET A O 1
ATOM 3241 N N . VAL A 1 219 ? 29.85625 66.64067 46.06985 1.000 18.94855 219 VAL A N 1
ATOM 3242 C CA . VAL A 1 219 ? 28.76414 66.91295 45.13747 1.000 19.29661 219 VAL A CA 1
ATOM 3243 C C . VAL A 1 219 ? 29.30788 67.21016 43.74502 1.000 21.14315 219 VAL A C 1
ATOM 3244 O O . VAL A 1 219 ? 28.81153 66.68199 42.73714 1.000 20.68891 219 VAL A O 1
ATOM 3257 N N . SER A 1 220 ? 30.32233 68.07721 43.66125 1.000 19.32930 220 SER A N 1
ATOM 3258 C CA . SER A 1 220 ? 30.90857 68.43391 42.38081 1.000 18.35777 220 SER A CA 1
ATOM 3259 C C . SER A 1 220 ? 31.46012 67.20651 41.67178 1.000 19.14210 220 SER A C 1
ATOM 3260 O O . SER A 1 220 ? 31.25545 67.01379 40.46215 1.000 19.82659 220 SER A O 1
ATOM 3268 N N . ALA A 1 221 ? 32.22509 66.40475 42.40693 1.000 18.14110 221 ALA A N 1
ATOM 3269 C CA . ALA A 1 221 ? 32.84393 65.21551 41.81972 1.000 18.03519 221 ALA A CA 1
ATOM 3270 C C . ALA A 1 221 ? 31.78175 64.21977 41.37195 1.000 18.75237 221 ALA A C 1
ATOM 3271 O O . ALA A 1 221 ? 31.91764 63.59233 40.32505 1.000 18.03804 221 ALA A O 1
ATOM 3278 N N . THR A 1 222 ? 30.70360 64.06562 42.14664 1.000 19.14428 222 THR A N 1
ATOM 3279 C CA . THR A 1 222 ? 29.64015 63.14821 41.72820 1.000 18.69453 222 THR A CA 1
ATOM 3280 C C . THR A 1 222 ? 29.04212 63.57986 40.40514 1.000 18.93094 222 THR A C 1
ATOM 3281 O O . THR A 1 222 ? 28.82553 62.75162 39.51485 1.000 19.45905 222 THR A O 1
ATOM 3292 N N . LEU A 1 223 ? 28.80641 64.87797 40.22847 1.000 18.20296 223 LEU A N 1
ATOM 3293 C CA . LEU A 1 223 ? 28.27020 65.34638 38.95661 1.000 19.46206 223 LEU A CA 1
ATOM 3294 C C . LEU A 1 223 ? 29.22363 65.01743 37.81986 1.000 20.60101 223 LEU A C 1
ATOM 3295 O O . LEU A 1 223 ? 28.79966 64.57633 36.74889 1.000 20.10477 223 LEU A O 1
ATOM 3311 N N . GLN A 1 224 ? 30.51711 65.23063 38.03000 1.000 18.51193 224 GLN A N 1
ATOM 3312 C CA . GLN A 1 224 ? 31.50228 64.88921 37.01286 1.000 20.10667 224 GLN A CA 1
ATOM 3313 C C . GLN A 1 224 ? 31.48179 63.39507 36.71667 1.000 18.54784 224 GLN A C 1
ATOM 3314 O O . GLN A 1 224 ? 31.58994 62.98685 35.56350 1.000 19.78637 224 GLN A O 1
ATOM 3328 N N . GLN A 1 225 ? 31.38111 62.57359 37.76158 1.000 18.67424 225 GLN A N 1
ATOM 3329 C CA . GLN A 1 225 ? 31.36476 61.12786 37.58273 1.000 17.69652 225 GLN A CA 1
ATOM 3330 C C . GLN A 1 225 ? 30.16888 60.66594 36.76264 1.000 17.42170 225 GLN A C 1
ATOM 3331 O O . GLN A 1 225 ? 30.30334 59.76350 35.92475 1.000 18.90760 225 GLN A O 1
ATOM 3345 N N . MET A 1 226 ? 28.99722 61.24496 36.99951 1.000 18.01111 226 MET A N 1
ATOM 3346 C CA . MET A 1 226 ? 27.79987 60.82125 36.27281 1.000 17.97375 226 MET A CA 1
ATOM 3347 C C . MET A 1 226 ? 27.91646 61.19085 34.80550 1.000 19.85726 226 MET A C 1
ATOM 3348 O O . MET A 1 226 ? 27.58369 60.39220 33.92140 1.000 19.80356 226 MET A O 1
ATOM 3362 N N . GLU A 1 227 ? 28.42029 62.38623 34.51915 1.000 19.03070 227 GLU A N 1
ATOM 3363 C CA . GLU A 1 227 ? 28.61135 62.79748 33.14327 1.000 21.19335 227 GLU A CA 1
ATOM 3364 C C . GLU A 1 227 ? 29.63324 61.90563 32.45120 1.000 19.72164 227 GLU A C 1
ATOM 3365 O O . GLU A 1 227 ? 29.45078 61.53971 31.27937 1.000 21.68548 227 GLU A O 1
ATOM 3377 N N . SER A 1 228 ? 30.71855 61.55584 33.15401 1.000 17.89390 228 SER A N 1
ATOM 3378 C CA . SER A 1 228 ? 31.72998 60.65615 32.61565 1.000 18.39583 228 SER A CA 1
ATOM 3379 C C . SER A 1 228 ? 31.15843 59.28439 32.29668 1.000 18.90902 228 SER A C 1
ATOM 3380 O O . SER A 1 228 ? 31.33863 58.76453 31.18621 1.000 19.87108 228 SER A O 1
ATOM 3388 N N . ALA A 1 229 ? 30.48348 58.68054 33.26230 1.000 18.37257 229 ALA A N 1
ATOM 3389 C CA . ALA A 1 229 ? 29.97035 57.33064 33.07672 1.000 18.80423 229 ALA A CA 1
ATOM 3390 C C . ALA A 1 229 ? 28.92402 57.28100 31.96528 1.000 18.99917 229 ALA A C 1
ATOM 3391 O O . ALA A 1 229 ? 28.85110 56.28728 31.23306 1.000 21.47882 229 ALA A O 1
ATOM 3398 N N . ALA A 1 230 ? 28.14008 58.34526 31.80707 1.000 18.55343 230 ALA A N 1
ATOM 3399 C CA . ALA A 1 230 ? 27.13542 58.36088 30.74944 1.000 20.06198 230 ALA A CA 1
ATOM 3400 C C . ALA A 1 230 ? 27.76609 58.23322 29.37660 1.000 21.22749 230 ALA A C 1
ATOM 3401 O O . ALA A 1 230 ? 27.10441 57.74876 28.43534 1.000 22.22919 230 ALA A O 1
ATOM 3408 N N . GLY A 1 231 ? 29.02254 58.64456 29.22634 1.000 19.77292 231 GLY A N 1
ATOM 3409 C CA . GLY A 1 231 ? 29.75087 58.59899 27.97202 1.000 20.09666 231 GLY A CA 1
ATOM 3410 C C . GLY A 1 231 ? 30.61119 57.38563 27.72725 1.000 19.91374 231 GLY A C 1
ATOM 3411 O O . GLY A 1 231 ? 31.30462 57.31847 26.70039 1.000 21.87434 231 GLY A O 1
ATOM 3415 N N . SER A 1 232 ? 30.61223 56.41906 28.63669 1.000 18.39454 232 SER A N 1
ATOM 3416 C CA . SER A 1 232 ? 31.44914 55.23722 28.55374 1.000 17.44430 232 SER A CA 1
ATOM 3417 C C . SER A 1 232 ? 30.89606 54.23946 27.52935 1.000 18.81513 232 SER A C 1
ATOM 3418 O O . SER A 1 232 ? 29.75889 54.33697 27.07763 1.000 20.00532 232 SER A O 1
ATOM 3426 N N . LYS A 1 233 ? 31.72515 53.25236 27.18236 1.000 19.94446 233 LYS A N 1
ATOM 3427 C CA . LYS A 1 233 ? 31.27420 52.20577 26.26310 1.000 20.62660 233 LYS A CA 1
ATOM 3428 C C . LYS A 1 233 ? 30.21808 51.33479 26.91642 1.000 20.91490 233 LYS A C 1
ATOM 3429 O O . LYS A 1 233 ? 29.26837 50.88968 26.24838 1.000 21.32146 233 LYS A O 1
ATOM 3448 N N . ALA A 1 234 ? 30.35946 51.08489 28.22549 1.000 20.28414 234 ALA A N 1
ATOM 3449 C CA . ALA A 1 234 ? 29.44093 50.25130 28.98257 1.000 19.88017 234 ALA A CA 1
ATOM 3450 C C . ALA A 1 234 ? 29.71520 50.50899 30.45565 1.000 20.21925 234 ALA A C 1
ATOM 3451 O O . ALA A 1 234 ? 30.72238 51.11475 30.81688 1.000 19.88383 234 ALA A O 1
ATOM 3458 N N . LEU A 1 235 ? 28.81304 50.03062 31.30138 1.000 18.19156 235 LEU A N 1
ATOM 3459 C CA . LEU A 1 235 ? 28.92896 50.19975 32.74389 1.000 18.02772 235 LEU A CA 1
ATOM 3460 C C . LEU A 1 235 ? 28.80595 48.83883 33.40626 1.000 18.45543 235 LEU A C 1
ATOM 3461 O O . LEU A 1 235 ? 27.82092 48.11652 33.17275 1.000 20.44468 235 LEU A O 1
ATOM 3477 N N . ILE A 1 236 ? 29.77155 48.49718 34.23958 1.000 18.81903 236 ILE A N 1
ATOM 3478 C CA . ILE A 1 236 ? 29.75344 47.27363 35.02959 1.000 17.86865 236 ILE A CA 1
ATOM 3479 C C . ILE A 1 236 ? 29.25928 47.61923 36.42765 1.000 20.14734 236 ILE A C 1
ATOM 3480 O O . ILE A 1 236 ? 29.77831 48.54587 37.06141 1.000 19.28572 236 ILE A O 1
ATOM 3496 N N . LEU A 1 237 ? 28.27030 46.86865 36.91074 1.000 18.47293 237 LEU A N 1
ATOM 3497 C CA . LEU A 1 237 ? 27.74398 46.97797 38.26696 1.000 17.88859 237 LEU A CA 1
ATOM 3498 C C . LEU A 1 237 ? 27.85658 45.60897 38.92754 1.000 19.20136 237 LEU A C 1
ATOM 3499 O O . LEU A 1 237 ? 27.31159 44.62407 38.40998 1.000 19.48003 237 LEU A O 1
ATOM 3515 N N . ASN A 1 238 ? 28.51323 45.55504 40.07998 1.000 19.08752 238 ASN A N 1
ATOM 3516 C CA . ASN A 1 238 ? 28.71143 44.31598 40.82822 1.000 17.87595 238 ASN A CA 1
ATOM 3517 C C . ASN A 1 238 ? 27.49967 44.09264 41.73384 1.000 18.05804 238 ASN A C 1
ATOM 3518 O O . ASN A 1 238 ? 27.56931 44.12796 42.96472 1.000 19.33914 238 ASN A O 1
ATOM 3529 N N . THR A 1 239 ? 26.36730 43.84611 41.09669 1.000 19.24189 239 THR A N 1
ATOM 3530 C CA . THR A 1 239 ? 25.14344 43.57679 41.82431 1.000 19.42916 239 THR A CA 1
ATOM 3531 C C . THR A 1 239 ? 24.36398 42.48420 41.11857 1.000 20.25199 239 THR A C 1
ATOM 3532 O O . THR A 1 239 ? 24.66613 42.09686 39.98395 1.000 19.93541 239 THR A O 1
ATOM 3543 N N . LEU A 1 240 ? 23.35361 41.98991 41.82311 1.000 19.98645 240 LEU A N 1
ATOM 3544 C CA . LEU A 1 240 ? 22.45215 40.95867 41.31210 1.000 21.04935 240 LEU A CA 1
ATOM 3545 C C . LEU A 1 240 ? 21.25131 41.65389 40.70567 1.000 21.91270 240 LEU A C 1
ATOM 3546 O O . LEU A 1 240 ? 20.54965 42.39673 41.39895 1.000 22.61631 240 LEU A O 1
ATOM 3562 N N . TYR A 1 241 ? 20.99871 41.41276 39.41555 1.000 21.86376 241 TYR A N 1
ATOM 3563 C CA . TYR A 1 241 ? 19.87148 42.06771 38.77914 1.000 21.22290 241 TYR A CA 1
ATOM 3564 C C . TYR A 1 241 ? 18.56668 41.77362 39.51779 1.000 20.42127 241 TYR A C 1
ATOM 3565 O O . TYR A 1 241 ? 17.75832 42.67130 39.73833 1.000 24.05893 241 TYR A O 1
ATOM 3583 N N . GLU A 1 242 ? 18.35803 40.52093 39.93828 1.000 22.98769 242 GLU A N 1
ATOM 3584 C CA . GLU A 1 242 ? 17.10034 40.18834 40.61141 1.000 22.52952 242 GLU A CA 1
ATOM 3585 C C . GLU A 1 242 ? 16.90288 41.00562 41.88132 1.000 21.64180 242 GLU A C 1
ATOM 3586 O O . GLU A 1 242 ? 15.77162 41.38858 42.21620 1.000 23.04827 242 GLU A O 1
ATOM 3598 N N . LEU A 1 243 ? 17.99020 41.25448 42.60679 1.000 20.01561 243 LEU A N 1
ATOM 3599 C CA . LEU A 1 243 ? 17.93108 42.01746 43.84425 1.000 20.55007 243 LEU A CA 1
ATOM 3600 C C . LEU A 1 243 ? 17.55356 43.46514 43.58492 1.000 20.29987 243 LEU A C 1
ATOM 3601 O O . LEU A 1 243 ? 16.79048 44.05983 44.34967 1.000 20.40154 243 LEU A O 1
ATOM 3617 N N . GLU A 1 244 ? 18.08904 44.06078 42.52410 1.000 20.40440 244 GLU A N 1
ATOM 3618 C CA . GLU A 1 244 ? 17.94598 45.49267 42.28579 1.000 19.23589 244 GLU A CA 1
ATOM 3619 C C . GLU A 1 244 ? 17.21054 45.80093 40.98970 1.000 21.14596 244 GLU A C 1
ATOM 3620 O O . GLU A 1 244 ? 17.39135 46.85924 40.39406 1.000 22.22479 244 GLU A O 1
ATOM 3632 N N . LYS A 1 245 ? 16.29754 44.91440 40.58505 1.000 22.44329 245 LYS A N 1
ATOM 3633 C CA . LYS A 1 245 ? 15.66339 45.02108 39.27384 1.000 22.75899 245 LYS A CA 1
ATOM 3634 C C . LYS A 1 245 ? 15.03898 46.39034 39.00355 1.000 22.38878 245 LYS A C 1
ATOM 3635 O O . LYS A 1 245 ? 15.25872 46.98896 37.94292 1.000 22.31138 245 LYS A O 1
ATOM 3654 N N . ASP A 1 246 ? 14.23394 46.89469 39.93120 1.000 21.54362 246 ASP A N 1
ATOM 3655 C CA . ASP A 1 246 ? 13.50795 48.13402 39.65617 1.000 21.67711 246 ASP A CA 1
ATOM 3656 C C . ASP A 1 246 ? 14.48529 49.29821 39.47561 1.000 20.00279 246 ASP A C 1
ATOM 3657 O O . ASP A 1 246 ? 14.28180 50.17566 38.62500 1.000 20.53382 246 ASP A O 1
ATOM 3666 N N . VAL A 1 247 ? 15.53358 49.32245 40.28427 1.000 19.57821 247 VAL A N 1
ATOM 3667 C CA . VAL A 1 247 ? 16.54520 50.36865 40.18076 1.000 19.75442 247 VAL A CA 1
ATOM 3668 C C . VAL A 1 247 ? 17.33598 50.23926 38.87863 1.000 19.39218 247 VAL A C 1
ATOM 3669 O O . VAL A 1 247 ? 17.56553 51.23338 38.18560 1.000 20.54828 247 VAL A O 1
ATOM 3682 N N . VAL A 1 248 ? 17.80489 49.03136 38.54908 1.000 19.21793 248 VAL A N 1
ATOM 3683 C CA . VAL A 1 248 ? 18.57167 48.85984 37.31390 1.000 20.42066 248 VAL A CA 1
ATOM 3684 C C . VAL A 1 248 ? 17.73894 49.26883 36.10670 1.000 20.77074 248 VAL A C 1
ATOM 3685 O O . VAL A 1 248 ? 18.23699 49.92785 35.19174 1.000 20.68870 248 VAL A O 1
ATOM 3698 N N . ASP A 1 249 ? 16.45394 48.89902 36.08159 1.000 19.97587 249 ASP A N 1
ATOM 3699 C CA . ASP A 1 249 ? 15.62915 49.28993 34.94194 1.000 21.12393 249 ASP A CA 1
ATOM 3700 C C . ASP A 1 249 ? 15.49458 50.80197 34.83437 1.000 20.96910 249 ASP A C 1
ATOM 3701 O O . ASP A 1 249 ? 15.40447 51.34257 33.72678 1.000 22.96961 249 ASP A O 1
ATOM 3710 N N . ALA A 1 250 ? 15.48901 51.50690 35.96903 1.000 21.71461 250 ALA A N 1
ATOM 3711 C CA . ALA A 1 250 ? 15.42611 52.95849 35.94200 1.000 19.96526 250 ALA A CA 1
ATOM 3712 C C . ALA A 1 250 ? 16.75647 53.56151 35.52190 1.000 21.37655 250 ALA A C 1
ATOM 3713 O O . ALA A 1 250 ? 16.77309 54.60194 34.85472 1.000 24.52797 250 ALA A O 1
ATOM 3720 N N . LEU A 1 251 ? 17.86965 52.91672 35.89206 1.000 19.15667 251 LEU A N 1
ATOM 3721 C CA . LEU A 1 251 ? 19.18396 53.40623 35.50248 1.000 18.90570 251 LEU A CA 1
ATOM 3722 C C . LEU A 1 251 ? 19.41488 53.27446 34.00904 1.000 19.74406 251 LEU A C 1
ATOM 3723 O O . LEU A 1 251 ? 20.21424 54.01698 33.43491 1.000 19.21801 251 LEU A O 1
ATOM 3739 N N . ALA A 1 252 ? 18.77173 52.30232 33.37403 1.000 20.37520 252 ALA A N 1
ATOM 3740 C CA . ALA A 1 252 ? 19.08094 52.00768 31.97787 1.000 20.02356 252 ALA A CA 1
ATOM 3741 C C . ALA A 1 252 ? 18.95528 53.23053 31.06301 1.000 18.26519 252 ALA A C 1
ATOM 3742 O O . ALA A 1 252 ? 19.72853 53.34618 30.09811 1.000 21.25090 252 ALA A O 1
ATOM 3749 N N . ALA A 1 253 ? 18.01737 54.13629 31.32259 1.000 19.82017 253 ALA A N 1
ATOM 3750 C CA . ALA A 1 253 ? 17.81074 55.28685 30.45870 1.000 22.37068 253 ALA A CA 1
ATOM 3751 C C . ALA A 1 253 ? 18.94974 56.29982 30.49560 1.000 22.62590 253 ALA A C 1
ATOM 3752 O O . ALA A 1 253 ? 18.99638 57.18553 29.63072 1.000 23.38204 253 ALA A O 1
ATOM 3759 N N . PHE A 1 254 ? 19.84959 56.21440 31.47725 1.000 21.20940 254 PHE A N 1
ATOM 3760 C CA . PHE A 1 254 ? 20.81754 57.27889 31.72173 1.000 19.50043 254 PHE A CA 1
ATOM 3761 C C . PHE A 1 254 ? 22.25386 56.89346 31.45853 1.000 21.33078 254 PHE A C 1
ATOM 3762 O O . PHE A 1 254 ? 23.14419 57.73560 31.62339 1.000 23.65528 254 PHE A O 1
ATOM 3779 N N . PHE A 1 255 ? 22.51891 55.64798 31.10958 1.000 19.39021 255 PHE A N 1
ATOM 3780 C CA . PHE A 1 255 ? 23.86076 55.13406 30.98395 1.000 19.54228 255 PHE A CA 1
ATOM 3781 C C . PHE A 1 255 ? 24.01253 54.29139 29.72386 1.000 19.71719 255 PHE A C 1
ATOM 3782 O O . PHE A 1 255 ? 22.98394 53.89991 29.13172 1.000 20.34378 255 PHE A O 1
ATOM 3799 N N . PRO A 1 256 ? 25.23552 54.00666 29.30150 1.000 18.87270 256 PRO A N 1
ATOM 3800 C CA . PRO A 1 256 ? 25.44953 52.97877 28.26406 1.000 20.86299 256 PRO A CA 1
ATOM 3801 C C . PRO A 1 256 ? 24.95125 51.63387 28.76204 1.000 19.69667 256 PRO A C 1
ATOM 3802 O O . PRO A 1 256 ? 24.53132 51.48664 29.91996 1.000 18.70388 256 PRO A O 1
ATOM 3813 N N . PRO A 1 257 ? 25.01391 50.60053 27.92969 1.000 18.65034 257 PRO A N 1
ATOM 3814 C CA . PRO A 1 257 ? 24.57309 49.28026 28.38682 1.000 17.36085 257 PRO A CA 1
ATOM 3815 C C . PRO A 1 257 ? 25.19580 48.88387 29.71670 1.000 18.68841 257 PRO A C 1
ATOM 3816 O O . PRO A 1 257 ? 26.40852 49.02044 29.92823 1.000 19.55216 257 PRO A O 1
ATOM 3827 N N . ILE A 1 258 ? 24.34946 48.37001 30.61717 1.000 20.77759 258 ILE A N 1
ATOM 3828 C CA . ILE A 1 258 ? 24.73533 48.00303 31.97881 1.000 19.97452 258 ILE A CA 1
ATOM 3829 C C . ILE A 1 258 ? 24.84415 46.48834 32.07789 1.000 20.27972 258 ILE A C 1
ATOM 3830 O O . ILE A 1 258 ? 23.93327 45.76394 31.65386 1.000 23.49347 258 ILE A O 1
ATOM 3846 N N . TYR A 1 259 ? 25.95354 46.01490 32.61639 1.000 18.99106 259 TYR A N 1
ATOM 3847 C CA . TYR A 1 259 ? 26.20258 44.60950 32.88804 1.000 19.89456 259 TYR A CA 1
ATOM 3848 C C . TYR A 1 259 ? 26.20107 44.39751 34.39522 1.000 20.60010 259 TYR A C 1
ATOM 3849 O O . TYR A 1 259 ? 27.05983 44.94734 35.09567 1.000 21.63991 259 TYR A O 1
ATOM 3867 N N . THR A 1 260 ? 25.24000 43.61719 34.89204 1.000 20.67619 260 THR A N 1
ATOM 3868 C CA . THR A 1 260 ? 25.16827 43.26203 36.30073 1.000 19.35745 260 THR A CA 1
ATOM 3869 C C . THR A 1 260 ? 25.88714 41.92984 36.48759 1.000 21.90790 260 THR A C 1
ATOM 3870 O O . THR A 1 260 ? 25.46928 40.90695 35.93291 1.000 23.06196 260 THR A O 1
ATOM 3881 N N . VAL A 1 261 ? 26.96365 41.94164 37.25794 1.000 19.64812 261 VAL A N 1
ATOM 3882 C CA . VAL A 1 261 ? 27.88455 40.82141 37.35637 1.000 19.65843 261 VAL A CA 1
ATOM 3883 C C . VAL A 1 261 ? 27.97742 40.24701 38.75997 1.000 20.29954 261 VAL A C 1
ATOM 3884 O O . VAL A 1 261 ? 28.88145 39.46722 39.03534 1.000 22.08986 261 VAL A O 1
ATOM 3897 N N . GLY A 1 262 ? 27.09380 40.65126 39.67086 1.000 19.189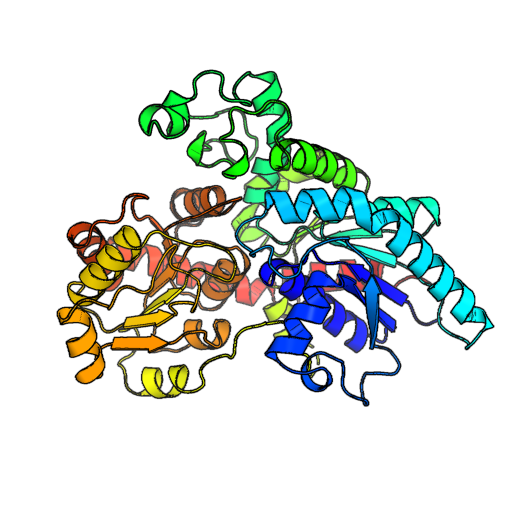41 262 GLY A N 1
ATOM 3898 C CA . GLY A 1 262 ? 27.31018 40.36841 41.07173 1.000 20.91675 262 GLY A CA 1
ATOM 3899 C C . GLY A 1 262 ? 26.73670 39.05458 41.55899 1.000 20.53193 262 GLY A C 1
ATOM 3900 O O . GLY A 1 262 ? 25.74474 38.55805 41.03058 1.000 22.60164 262 GLY A O 1
ATOM 3904 N N . PRO A 1 263 ? 27.35763 38.47012 42.59040 1.000 21.85833 263 PRO A N 1
ATOM 3905 C CA . PRO A 1 263 ? 28.61710 38.89476 43.22166 1.000 22.10335 263 PRO A CA 1
ATOM 3906 C C . PRO A 1 263 ? 29.77913 38.38882 42.37516 1.000 23.29622 263 PRO A C 1
ATOM 3907 O O . PRO A 1 263 ? 29.95976 37.19074 42.19750 1.000 23.91569 263 PRO A O 1
ATOM 3918 N N . LEU A 1 264 ? 30.59095 39.31011 41.87586 1.000 21.28171 264 LEU A N 1
ATOM 3919 C CA . LEU A 1 264 ? 31.63580 38.92026 40.93149 1.000 21.07296 264 LEU A CA 1
ATOM 3920 C C . LEU A 1 264 ? 32.55313 37.85996 41.52675 1.000 22.25583 264 LEU A C 1
ATOM 3921 O O . LEU A 1 264 ? 32.98010 36.93935 40.82304 1.000 22.61140 264 LEU A O 1
ATOM 3937 N N . ALA A 1 265 ? 32.89951 37.98564 42.80745 1.000 20.46196 265 ALA A N 1
ATOM 3938 C CA . ALA A 1 265 ? 33.82737 37.03310 43.41370 1.000 20.74842 265 ALA A CA 1
ATOM 3939 C C . ALA A 1 265 ? 33.25046 35.62912 43.40841 1.000 23.26071 265 ALA A C 1
ATOM 3940 O O . ALA A 1 265 ? 33.99567 34.64479 43.29482 1.000 26.34573 265 ALA A O 1
ATOM 3947 N N . GLU A 1 266 ? 31.93483 35.51473 43.50994 1.000 22.85486 266 GLU A N 1
ATOM 3948 C CA . GLU A 1 266 ? 31.28365 34.21069 43.46937 1.000 25.10869 266 GLU A CA 1
ATOM 3949 C C . GLU A 1 266 ? 31.18259 33.67044 42.04887 1.000 25.19500 266 GLU A C 1
ATOM 3950 O O . GLU A 1 266 ? 31.30502 32.45826 41.84989 1.000 28.66214 266 GLU A O 1
ATOM 3962 N N . VAL A 1 267 ? 30.92564 34.53238 41.05340 1.000 24.08583 267 VAL A N 1
ATOM 3963 C CA . VAL A 1 267 ? 30.97626 34.08659 39.66115 1.000 25.60036 267 VAL A CA 1
ATOM 3964 C C . VAL A 1 267 ? 32.32947 33.45971 39.37954 1.000 30.20495 267 VAL A C 1
ATOM 3965 O O . VAL A 1 267 ? 32.43084 32.39044 38.75986 1.000 31.05188 267 VAL A O 1
ATOM 3978 N N . ILE A 1 268 ? 33.39856 34.13601 39.80825 1.000 26.50979 268 ILE A N 1
ATOM 3979 C CA . ILE A 1 268 ? 34.74111 33.62628 39.56517 1.000 26.74467 268 ILE A CA 1
ATOM 3980 C C . ILE A 1 268 ? 34.94829 32.30098 40.27838 1.000 34.67199 268 ILE A C 1
ATOM 3981 O O . ILE A 1 268 ? 35.46787 31.34140 39.69556 1.000 38.12521 268 ILE A O 1
ATOM 3997 N N . ALA A 1 269 ? 34.50693 32.21211 41.52937 1.000 29.90909 269 ALA A N 1
ATOM 3998 C CA . ALA A 1 269 ? 34.69371 30.99148 42.30817 1.000 36.43547 269 ALA A CA 1
ATOM 3999 C C . ALA A 1 269 ? 34.00054 29.79869 41.65620 1.000 42.06895 269 ALA A C 1
ATOM 4000 O O . ALA A 1 269 ? 34.53332 28.68267 41.66763 1.000 44.97924 269 ALA A O 1
ATOM 4007 N N . SER A 1 270 ? 32.79499 30.00022 41.11568 1.000 41.14992 270 SER A N 1
ATOM 4008 C CA . SER A 1 270 ? 32.12849 28.91305 40.40577 1.000 44.50164 270 SER A CA 1
ATOM 4009 C C . SER A 1 270 ? 32.96556 28.45630 39.21748 1.000 49.61091 270 SER A C 1
ATOM 4010 O O . SER A 1 270 ? 33.00302 27.26341 38.89418 1.000 53.66927 270 SER A O 1
ATOM 4018 N N . SER A 1 271 ? 33.64914 29.39251 38.56115 1.000 51.88400 271 SER A N 1
ATOM 4019 C CA . SER A 1 271 ? 34.44595 29.09160 37.37546 1.000 55.25350 271 SER A CA 1
ATOM 4020 C C . SER A 1 271 ? 33.57151 28.40318 36.32833 1.000 58.04054 271 SER A C 1
ATOM 4021 O O . SER A 1 271 ? 32.49191 28.89641 35.98032 1.000 56.37487 271 SER A O 1
ATOM 4029 N N . ALA A 1 280 ? 47.31148 36.01086 45.66655 1.000 56.48925 280 ALA A N 1
ATOM 4030 C CA . ALA A 1 280 ? 48.75778 36.15645 45.56971 1.000 58.09941 280 ALA A CA 1
ATOM 4031 C C . ALA A 1 280 ? 49.17494 37.62008 45.71781 1.000 59.13211 280 ALA A C 1
ATOM 4032 O O . ALA A 1 280 ? 50.36646 37.94614 45.63816 1.000 57.49241 280 ALA A O 1
ATOM 4038 N N . MET A 1 281 ? 48.19030 38.49689 45.92597 1.000 47.03229 281 MET A N 1
ATOM 4039 C CA . MET A 1 281 ? 48.43401 39.93079 46.04025 1.000 41.26818 281 MET A CA 1
ATOM 4040 C C . MET A 1 281 ? 47.60473 40.48975 47.18672 1.000 35.31524 281 MET A C 1
ATOM 4041 O O . MET A 1 281 ? 46.37817 40.35894 47.19234 1.000 35.14804 281 MET A O 1
ATOM 4055 N N . ASP A 1 282 ? 48.27744 41.10715 48.15052 1.000 31.17195 282 ASP A N 1
ATOM 4056 C CA . ASP A 1 282 ? 47.62258 41.66956 49.32745 1.000 29.63008 282 ASP A CA 1
ATOM 4057 C C . ASP A 1 282 ? 47.20207 43.09119 48.98002 1.000 27.93994 282 ASP A C 1
ATOM 4058 O O . ASP A 1 282 ? 48.04163 43.91637 48.59651 1.000 29.41201 282 ASP A O 1
ATOM 4067 N N . ILE A 1 283 ? 45.91389 43.38445 49.12965 1.000 25.32742 283 ILE A N 1
ATOM 4068 C CA . ILE A 1 283 ? 45.38012 44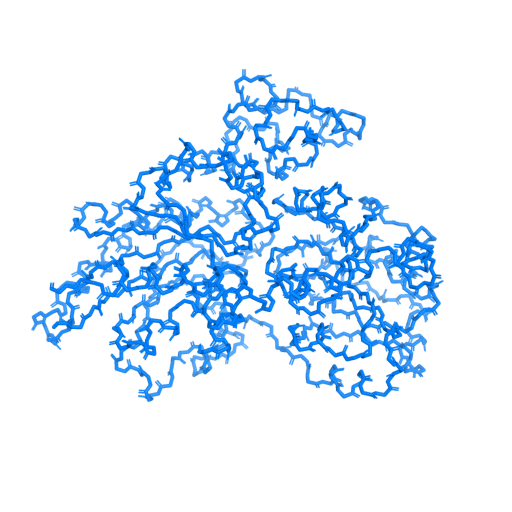.69297 48.79219 1.000 22.98216 283 ILE A CA 1
ATOM 4069 C C . ILE A 1 283 ? 45.02144 45.50460 50.03076 1.000 23.53866 283 ILE A C 1
ATOM 4070 O O . ILE A 1 283 ? 44.42222 46.58509 49.90762 1.000 24.02783 283 ILE A O 1
ATOM 4086 N N . SER A 1 284 ? 45.33299 45.00659 51.22769 1.000 22.91660 284 SER A N 1
ATOM 4087 C CA . SER A 1 284 ? 44.89779 45.66042 52.44861 1.000 22.51226 284 SER A CA 1
ATOM 4088 C C . SER A 1 284 ? 46.07971 46.12856 53.28081 1.000 24.50166 284 SER A C 1
ATOM 4089 O O . SER A 1 284 ? 47.13181 45.47537 53.32259 1.000 23.82073 284 SER A O 1
ATOM 4097 N N . ILE A 1 285 ? 45.89111 47.25956 53.97444 1.000 21.59975 285 ILE A N 1
ATOM 4098 C CA . ILE A 1 285 ? 46.87124 47.67932 54.97117 1.000 21.30377 285 ILE A CA 1
ATOM 4099 C C . ILE A 1 285 ? 46.72160 46.94940 56.29932 1.000 23.37996 285 ILE A C 1
ATOM 4100 O O . ILE A 1 285 ? 47.57376 47.10151 57.19071 1.000 24.05871 285 ILE A O 1
ATOM 4116 N N . TRP A 1 286 ? 45.65807 46.15647 56.46955 1.000 23.29002 286 TRP A N 1
ATOM 4117 C CA . TRP A 1 286 ? 45.39381 45.46018 57.72178 1.000 24.69642 286 TRP A CA 1
ATOM 4118 C C . TRP A 1 286 ? 45.64109 43.96450 57.57511 1.000 23.28018 286 TRP A C 1
ATOM 4119 O O . TRP A 1 286 ? 45.48278 43.39173 56.50123 1.000 23.08018 286 TRP A O 1
ATOM 4140 N N . GLN A 1 287 ? 46.01950 43.32505 58.68883 1.000 26.60175 287 GLN A N 1
ATOM 4141 C CA . GLN A 1 287 ? 46.30122 41.89293 58.69845 1.000 27.63339 287 GLN A CA 1
ATOM 4142 C C . GLN A 1 287 ? 45.08117 41.11973 59.19231 1.000 25.44581 287 GLN A C 1
ATOM 4143 O O . GLN A 1 287 ? 44.60777 41.34336 60.31536 1.000 27.91658 287 GLN A O 1
ATOM 4157 N N . GLU A 1 288 ? 44.56861 40.23086 58.34586 1.000 26.93600 288 GLU A N 1
ATOM 4158 C CA . GLU A 1 288 ? 43.41094 39.41663 58.71086 1.000 28.80422 288 GLU A CA 1
ATOM 4159 C C . GLU A 1 288 ? 43.77803 38.48616 59.86364 1.000 31.48435 288 GLU A C 1
ATOM 4160 O O . GLU A 1 288 ? 44.81033 37.80630 59.82011 1.000 35.93509 288 GLU A O 1
ATOM 4172 N N . ASP A 1 289 ? 42.95156 38.48133 60.91530 1.000 29.43167 289 ASP A N 1
ATOM 4173 C CA . ASP A 1 289 ? 43.27380 37.74217 62.12960 1.000 31.41561 289 ASP A CA 1
ATOM 4174 C C . ASP A 1 289 ? 42.93416 36.27798 61.91251 1.000 37.20871 289 ASP A C 1
ATOM 4175 O O . ASP A 1 289 ? 41.78702 35.94493 61.59966 1.000 38.07254 289 ASP A O 1
ATOM 4184 N N . THR A 1 290 ? 43.93180 35.40229 62.08670 1.000 38.51778 290 THR A N 1
ATOM 4185 C CA . THR A 1 290 ? 43.73445 33.98283 61.83038 1.000 44.60617 290 THR A CA 1
ATOM 4186 C C . THR A 1 290 ? 42.96916 33.27329 62.94298 1.000 42.37043 290 THR A C 1
ATOM 4187 O O . THR A 1 290 ? 42.4338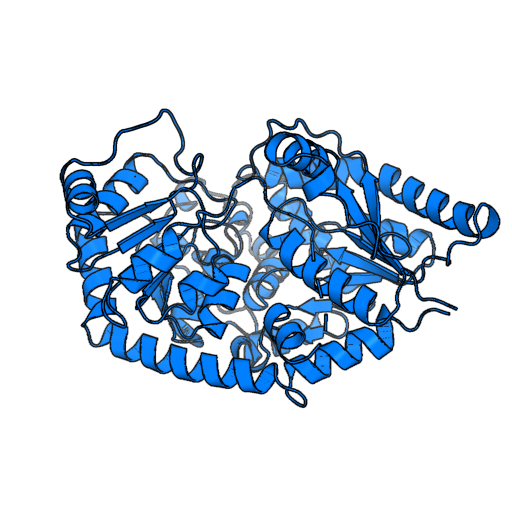3 32.18643 62.70447 1.000 51.21802 290 THR A O 1
ATOM 4198 N N . ARG A 1 291 ? 42.87823 33.85699 64.13648 1.000 38.28960 291 ARG A N 1
ATOM 4199 C CA . ARG A 1 291 ? 42.18669 33.17590 65.23237 1.000 41.43880 291 ARG A CA 1
ATOM 4200 C C . ARG A 1 291 ? 40.66867 33.19197 65.08205 1.000 39.93753 291 ARG A C 1
ATOM 4201 O O . ARG A 1 291 ? 40.00171 32.38954 65.74597 1.000 39.18750 291 ARG A O 1
ATOM 4222 N N . CYS A 1 292 ? 40.12372 34.02670 64.18727 1.000 33.76369 292 CYS A N 1
ATOM 4223 C CA . CYS A 1 292 ? 38.67137 34.19033 64.06985 1.000 31.26027 292 CYS A CA 1
ATOM 4224 C C . CYS A 1 292 ? 37.96406 32.87106 63.80371 1.000 32.41393 292 CYS A C 1
ATOM 4225 O O . CYS A 1 292 ? 36.95789 32.53278 64.45755 1.000 30.63195 292 CYS A O 1
ATOM 4233 N N . LEU A 1 293 ? 38.41119 32.16233 62.76933 1.000 31.14879 293 LEU A N 1
ATOM 4234 C CA . LEU A 1 293 ? 37.67350 31.00318 62.29165 1.000 30.63858 293 LEU A CA 1
ATOM 4235 C C . LEU A 1 293 ? 37.73670 29.85706 63.29742 1.000 32.49306 293 LEU A C 1
ATOM 4236 O O . LEU A 1 293 ? 36.74698 29.14668 63.49994 1.000 33.31267 293 LEU A O 1
ATOM 4252 N N . SER A 1 294 ? 38.88888 29.66526 63.94472 1.000 34.66322 294 SER A N 1
ATOM 4253 C CA . SER A 1 294 ? 38.98090 28.60943 64.95686 1.000 34.04457 294 SER A CA 1
ATOM 4254 C C . SER A 1 294 ? 38.16963 28.95197 66.19813 1.000 33.22242 294 SER A C 1
ATOM 4255 O O . SER A 1 294 ? 37.58964 28.05560 66.82100 1.000 35.13110 294 SER A O 1
ATOM 4263 N N . TRP A 1 295 ? 38.10380 30.23345 66.56277 1.000 33.42700 295 TRP A N 1
ATOM 4264 C CA . TRP A 1 295 ? 37.22509 30.63308 67.65488 1.000 31.36313 295 TRP A CA 1
ATOM 4265 C C . TRP A 1 295 ? 35.76861 30.33964 67.31341 1.000 33.08748 295 TRP A C 1
ATOM 4266 O O . TRP A 1 295 ? 35.02257 29.80442 68.14269 1.000 30.58160 295 TRP A O 1
ATOM 4287 N N . LEU A 1 296 ? 35.34148 30.68198 66.09334 1.000 30.38033 296 LEU A N 1
ATOM 4288 C CA . LEU A 1 296 ? 33.97440 30.38388 65.68118 1.000 27.94455 296 LEU A CA 1
ATOM 4289 C C . LEU A 1 296 ? 33.69207 28.88415 65.70537 1.000 31.90775 296 LEU A C 1
ATOM 4290 O O . LEU A 1 296 ? 32.56420 28.47077 66.01024 1.000 31.57395 296 LEU A O 1
ATOM 4306 N N . ASP A 1 297 ? 34.69994 28.05697 65.40159 1.000 31.08856 297 ASP A N 1
ATOM 4307 C CA . ASP A 1 297 ? 34.49651 26.61104 65.41361 1.000 34.38670 297 ASP A CA 1
ATOM 4308 C C . ASP A 1 297 ? 34.00558 26.12656 66.77458 1.000 30.79098 297 ASP A C 1
ATOM 4309 O O . ASP A 1 297 ? 33.30722 25.10957 66.85631 1.000 38.03216 297 ASP A O 1
ATOM 4318 N N . GLY A 1 298 ? 34.34556 26.83926 67.83849 1.000 32.75456 298 GLY A N 1
ATOM 4319 C CA . GLY A 1 298 ? 33.95705 26.47314 69.18252 1.000 32.54158 298 GLY A CA 1
ATOM 4320 C C . GLY A 1 298 ? 32.58910 26.95672 69.62165 1.000 34.26566 298 GLY A C 1
ATOM 4321 O O . GLY A 1 298 ? 32.21685 26.75966 70.78265 1.000 33.92747 298 GLY A O 1
ATOM 4325 N N . LYS A 1 299 ? 31.81945 27.57614 68.73664 1.000 31.16969 299 LYS A N 1
ATOM 4326 C CA . LYS A 1 299 ? 30.52875 28.14897 69.07781 1.000 31.74990 299 LYS A CA 1
ATOM 4327 C C . LYS A 1 299 ? 29.40191 27.44345 68.34075 1.000 30.96421 299 LYS A C 1
ATOM 4328 O O . LYS A 1 299 ? 29.58617 26.96796 67.21340 1.000 30.37061 299 LYS A O 1
ATOM 4347 N N . PRO A 1 300 ? 28.21683 27.37364 68.94786 1.000 30.10050 300 PRO A N 1
ATOM 4348 C CA . PRO A 1 300 ? 27.11034 26.66680 68.29729 1.000 30.95755 300 PRO A CA 1
ATOM 4349 C C . PRO A 1 300 ? 26.63430 27.35190 67.02395 1.000 32.19410 300 PRO A C 1
ATOM 4350 O O . PRO A 1 300 ? 26.80631 28.55679 66.82018 1.000 28.06913 300 PRO A O 1
ATOM 4361 N N . ALA A 1 301 ? 26.01203 26.54282 66.16648 1.000 30.62746 301 ALA A N 1
ATOM 4362 C CA . ALA A 1 301 ? 25.48628 27.03532 64.90181 1.000 30.76128 301 ALA A CA 1
ATOM 4363 C C . ALA A 1 301 ? 24.55198 28.21204 65.13236 1.000 30.94313 301 ALA A C 1
ATOM 4364 O O . ALA A 1 301 ? 23.63130 28.14609 65.95438 1.000 31.42088 301 ALA A O 1
ATOM 4371 N N . GLY A 1 302 ? 24.78716 29.28512 64.37804 1.000 27.10807 302 GLY A N 1
ATOM 4372 C CA . GLY A 1 302 ? 23.89545 30.41289 64.37954 1.000 25.41441 302 GLY A CA 1
ATOM 4373 C C . GLY A 1 302 ? 23.94984 31.28217 65.60028 1.000 26.00805 302 GLY A C 1
ATOM 4374 O O . GLY A 1 302 ? 23.11756 32.17711 65.72577 1.000 27.57295 302 GLY A O 1
ATOM 4378 N N . SER A 1 303 ? 24.91321 31.07011 66.49270 1.000 25.43717 303 SER A N 1
ATOM 4379 C CA . SER A 1 303 ? 24.86276 31.71610 67.79287 1.000 25.03196 303 SER A CA 1
ATOM 4380 C C . SER A 1 303 ? 25.57467 33.06093 67.85657 1.000 21.94241 303 SER A C 1
ATOM 4381 O O . SER A 1 303 ? 25.31605 33.82899 68.78564 1.000 23.44498 303 SER A O 1
ATOM 4389 N N . VAL A 1 304 ? 26.45814 33.37280 66.90212 1.000 23.28872 304 VAL A N 1
ATOM 4390 C CA . VAL A 1 304 ? 27.39477 34.48017 67.05895 1.000 22.89807 304 VAL A CA 1
ATOM 4391 C C . VAL A 1 304 ? 26.91404 35.70083 66.28586 1.000 21.29748 304 VAL A C 1
ATOM 4392 O O . VAL A 1 304 ? 26.53853 35.60430 65.10898 1.000 22.47899 304 VAL A O 1
ATOM 4405 N N . VAL A 1 305 ? 26.95975 36.84194 66.94839 1.000 21.68136 305 VAL A N 1
ATOM 4406 C CA . VAL A 1 305 ? 26.76085 38.14615 66.31369 1.000 19.92729 305 VAL A CA 1
ATOM 4407 C C . VAL A 1 305 ? 28.11755 38.64869 65.82479 1.000 21.52419 305 VAL A C 1
ATOM 4408 O O . VAL A 1 305 ? 29.03862 38.86383 66.62467 1.000 21.09895 305 VAL A O 1
ATOM 4421 N N . TYR A 1 306 ? 28.23463 38.85660 64.50857 1.000 19.80415 306 TYR A N 1
ATOM 4422 C CA . TYR A 1 306 ? 29.45960 39.35053 63.87163 1.000 20.69115 306 TYR A CA 1
ATOM 4423 C C . TYR A 1 306 ? 29.29228 40.82738 63.55044 1.000 21.65055 306 TYR A C 1
ATOM 4424 O O . TYR A 1 306 ? 28.29689 41.22238 62.94737 1.000 21.19653 306 TYR A O 1
ATOM 4442 N N . VAL A 1 307 ? 30.24897 41.64858 63.97938 1.000 19.49649 307 VAL A N 1
ATOM 4443 C CA . VAL A 1 307 ? 30.15340 43.10527 63.84806 1.000 18.55490 307 VAL A CA 1
ATOM 4444 C C . VAL A 1 307 ? 31.35145 43.60813 63.05678 1.000 19.70529 307 VAL A C 1
ATOM 4445 O O . VAL A 1 307 ? 32.49245 43.29659 63.40862 1.000 20.58400 307 VAL A O 1
ATOM 4458 N N . ASN A 1 308 ? 31.10868 44.39463 62.01645 1.000 19.19558 308 ASN A N 1
ATOM 4459 C CA . ASN A 1 308 ? 32.22325 44.93745 61.23336 1.000 18.14111 308 ASN A CA 1
ATOM 4460 C C . ASN A 1 308 ? 31.73599 46.15309 60.46299 1.000 21.46673 308 ASN A C 1
ATOM 4461 O O . ASN A 1 308 ? 30.62181 46.15921 59.94084 1.000 20.67952 308 ASN A O 1
ATOM 4472 N N . PHE A 1 309 ? 32.59131 47.16839 60.38613 1.000 20.27929 309 PHE A N 1
ATOM 4473 C CA . PHE A 1 309 ? 32.23673 48.44406 59.77588 1.000 22.20192 309 PHE A CA 1
ATOM 4474 C C . PHE A 1 309 ? 33.14082 48.82839 58.60193 1.000 20.80563 309 PHE A C 1
ATOM 4475 O O . PHE A 1 309 ? 33.22728 50.01087 58.25863 1.000 21.68917 309 PHE A O 1
ATOM 4492 N N . GLY A 1 310 ? 33.80273 47.86017 57.97453 1.000 19.11562 310 GLY A N 1
ATOM 4493 C CA . GLY A 1 310 ? 34.51271 48.12436 56.73639 1.000 18.76972 310 GLY A CA 1
ATOM 4494 C C . GLY A 1 310 ? 35.83617 48.82558 56.96333 1.000 20.55280 310 GLY A C 1
ATOM 4495 O O . GLY A 1 310 ? 36.39503 48.85829 58.07138 1.000 20.99791 310 GLY A O 1
ATOM 4499 N N . SER A 1 311 ? 36.32572 49.41484 55.88596 1.000 18.44363 311 SER A N 1
ATOM 4500 C CA . SER A 1 311 ? 37.69916 49.88502 55.79789 1.000 19.36560 311 SER A CA 1
ATOM 4501 C C . SER A 1 311 ? 37.86516 51.38699 55.82638 1.000 22.00487 311 SER A C 1
ATOM 4502 O O . SER A 1 311 ? 39.01419 51.86178 55.82908 1.000 22.03665 311 SER A O 1
ATOM 4510 N N . MET A 1 312 ? 36.78907 52.15783 55.84320 1.000 20.37598 312 MET A N 1
ATOM 4511 C CA . MET A 1 312 ? 36.89504 53.61569 55.75831 1.000 21.28998 312 MET A CA 1
ATOM 4512 C C . MET A 1 312 ? 36.26928 54.34623 56.93157 1.000 23.33944 312 MET A C 1
ATOM 4513 O O . MET A 1 312 ? 36.86929 55.30490 57.45147 1.000 22.42812 312 MET A O 1
ATOM 4527 N N . ALA A 1 313 ? 35.09934 53.91104 57.38899 1.000 21.72267 313 ALA A N 1
ATOM 4528 C CA . ALA A 1 313 ? 34.33462 54.68787 58.34659 1.000 21.84380 313 ALA A CA 1
ATOM 4529 C C . ALA A 1 313 ? 34.99776 54.72703 59.71120 1.000 21.14169 313 ALA A C 1
ATOM 4530 O O . ALA A 1 313 ? 35.72390 53.81956 60.11032 1.000 21.48527 313 ALA A O 1
ATOM 4537 N N . VAL A 1 314 ? 34.71714 55.81005 60.43607 1.000 22.87146 314 VAL A N 1
ATOM 4538 C CA . VAL A 1 314 ? 35.13146 55.99641 61.81519 1.000 21.97717 314 VAL A CA 1
ATOM 4539 C C . VAL A 1 314 ? 33.90307 56.36884 62.62010 1.000 24.36913 314 VAL A C 1
ATOM 4540 O O . VAL A 1 314 ? 32.90545 56.85764 62.08705 1.000 25.79417 314 VAL A O 1
ATOM 4553 N N . MET A 1 315 ? 33.98285 56.11655 63.91773 1.000 23.56335 315 MET A N 1
ATOM 4554 C CA . MET A 1 315 ? 32.90714 56.45112 64.83726 1.000 23.64984 315 MET A CA 1
ATOM 4555 C C . MET A 1 315 ? 33.49837 57.18264 66.02829 1.000 25.96549 315 MET A C 1
ATOM 4556 O O . MET A 1 315 ? 34.71546 57.23887 66.21394 1.000 26.17879 315 MET A O 1
ATOM 4570 N N . THR A 1 316 ? 32.61336 57.74129 66.84383 1.000 29.77081 316 THR A N 1
ATOM 4571 C CA . THR A 1 316 ? 33.07241 58.43478 68.03525 1.000 28.96664 316 THR A CA 1
ATOM 4572 C C . THR A 1 316 ? 33.34352 57.44339 69.16036 1.000 31.19185 316 THR A C 1
ATOM 4573 O O . THR A 1 316 ? 32.85735 56.31008 69.15999 1.000 27.86885 316 THR A O 1
ATOM 4584 N N . ALA A 1 317 ? 34.13704 57.89049 70.14339 1.000 33.30662 317 ALA A N 1
ATOM 4585 C CA . ALA A 1 317 ? 34.39905 57.04990 71.31203 1.000 34.68858 317 ALA A CA 1
ATOM 4586 C C . ALA A 1 317 ? 33.11055 56.72907 72.06181 1.000 28.18444 317 ALA A C 1
ATOM 4587 O O . ALA A 1 317 ? 32.96206 55.62429 72.60375 1.000 29.52287 317 ALA A O 1
ATOM 4594 N N . ALA A 1 318 ? 32.16754 57.66577 72.07938 1.000 29.52648 318 ALA A N 1
ATOM 4595 C CA . ALA A 1 318 ? 30.89621 57.41192 72.74999 1.000 32.92133 318 ALA A CA 1
ATOM 4596 C C . ALA A 1 318 ? 30.08890 56.35346 72.01633 1.000 31.42649 318 ALA A C 1
ATOM 4597 O O . ALA A 1 318 ? 29.50270 55.46165 72.64903 1.000 29.88431 318 ALA A O 1
ATOM 4604 N N . GLN A 1 319 ? 30.02068 56.45831 70.68820 1.000 30.08793 319 GLN A N 1
ATOM 4605 C CA . GLN A 1 319 ? 29.38218 55.40992 69.89910 1.000 28.00313 319 GLN A CA 1
ATOM 4606 C C . GLN A 1 319 ? 30.04715 54.06653 70.14647 1.000 26.36308 319 GLN A C 1
ATOM 4607 O O . GLN A 1 319 ? 29.36051 53.04447 70.28469 1.000 26.21175 319 GLN A O 1
ATOM 4621 N N . ALA A 1 320 ? 31.38179 54.03290 70.17443 1.000 24.25100 320 ALA A N 1
ATOM 4622 C CA . ALA A 1 320 ? 32.07011 52.77323 70.41330 1.000 25.98057 320 ALA A CA 1
ATOM 4623 C C . ALA A 1 320 ? 31.71589 52.20200 71.78055 1.000 26.33168 320 ALA A C 1
ATOM 4624 O O . ALA A 1 320 ? 31.54125 50.98407 71.92568 1.000 26.19311 320 ALA A O 1
ATOM 4631 N N . ARG A 1 321 ? 31.62404 53.06313 72.80345 1.000 29.46126 321 ARG A N 1
ATOM 4632 C CA . ARG A 1 321 ? 31.29146 52.57436 74.13691 1.000 30.03101 321 ARG A CA 1
ATOM 4633 C C . ARG A 1 321 ? 29.88309 51.99638 74.17646 1.000 27.53834 321 ARG A C 1
ATOM 4634 O O . ARG A 1 321 ? 29.64723 50.96445 74.81825 1.000 28.38385 321 ARG A O 1
ATOM 4655 N N . GLU A 1 322 ? 28.94489 52.63690 73.49191 1.000 28.09708 322 GLU A N 1
ATOM 4656 C CA . GLU A 1 322 ? 27.57414 52.12883 73.48004 1.000 28.20596 322 GLU A CA 1
ATOM 4657 C C . GLU A 1 322 ? 27.47095 50.81500 72.70665 1.000 27.80442 322 GLU A C 1
ATOM 4658 O O . GLU A 1 322 ? 26.71424 49.92066 73.10420 1.000 26.45459 322 GLU A O 1
ATOM 4670 N N . PHE A 1 323 ? 28.20087 50.68102 71.58744 1.000 26.45921 323 PHE A N 1
ATOM 4671 C CA . PHE A 1 323 ? 28.23873 49.38135 70.92146 1.000 23.82266 323 PHE A CA 1
ATOM 4672 C C . PHE A 1 323 ? 28.80752 48.31203 71.84311 1.000 24.13788 323 PHE A C 1
ATOM 4673 O O . PHE A 1 323 ? 28.30360 47.18444 71.88302 1.000 23.92907 323 PHE A O 1
ATOM 4690 N N . ALA A 1 324 ? 29.87583 48.64202 72.57780 1.000 24.55056 324 ALA A N 1
ATOM 4691 C CA . ALA A 1 324 ? 30.49248 47.64465 73.43998 1.000 25.34789 324 ALA A CA 1
ATOM 4692 C C . ALA A 1 324 ? 29.53263 47.20579 74.54073 1.000 23.33637 324 ALA A C 1
ATOM 4693 O O . ALA A 1 324 ? 29.40446 46.00537 74.81063 1.000 24.21140 324 ALA A O 1
ATOM 4700 N N . LEU A 1 325 ? 28.84293 48.16205 75.16278 1.000 24.65110 325 LEU A N 1
ATOM 4701 C CA . LEU A 1 325 ? 27.90068 47.82527 76.22173 1.000 23.62652 325 LEU A CA 1
ATOM 4702 C C . LEU A 1 325 ? 26.69633 47.09323 75.65490 1.000 26.11071 325 LEU A C 1
ATOM 4703 O O . LEU A 1 325 ? 26.15158 46.19401 76.29603 1.000 26.72414 325 LEU A O 1
ATOM 4719 N N . GLY A 1 326 ? 26.26224 47.47115 74.45449 1.000 23.89700 326 GLY A N 1
ATOM 4720 C CA . GLY A 1 326 ? 25.17250 46.75081 73.81243 1.000 23.19174 326 GLY A CA 1
ATOM 4721 C C . GLY A 1 326 ? 25.52085 45.30578 73.52693 1.000 22.16910 326 GLY A C 1
ATOM 4722 O O . GLY A 1 326 ? 24.70271 44.40185 73.74450 1.000 23.33610 326 GLY A O 1
ATOM 4726 N N . LEU A 1 327 ? 26.71902 45.06087 73.00549 1.000 22.13715 327 LEU A N 1
ATOM 4727 C CA . LEU A 1 327 ? 27.14213 43.69295 72.76755 1.000 21.93316 327 LEU A CA 1
ATOM 4728 C C . LEU A 1 327 ? 27.20704 42.90548 74.07837 1.000 24.90568 327 LEU A C 1
ATOM 4729 O O . LEU A 1 327 ? 26.83015 41.72727 74.12803 1.000 26.16738 327 LEU A O 1
ATOM 4745 N N . ALA A 1 328 ? 27.70342 43.52888 75.15180 1.000 27.55104 328 ALA A N 1
ATOM 4746 C CA . ALA A 1 328 ? 27.81594 42.78644 76.40687 1.000 25.86153 328 ALA A CA 1
ATOM 4747 C C . ALA A 1 328 ? 26.45486 42.45441 76.99772 1.000 27.99569 328 ALA A C 1
ATOM 4748 O O . ALA A 1 328 ? 26.33989 41.51035 77.80438 1.000 28.92912 328 ALA A O 1
ATOM 4755 N N . SER A 1 329 ? 25.42287 43.20942 76.64770 1.000 24.72254 329 SER A N 1
ATOM 4756 C CA . SER A 1 329 ? 24.10690 42.99775 77.21882 1.000 23.71811 329 SER A CA 1
ATOM 4757 C C . SER A 1 329 ? 23.12242 42.33415 76.25556 1.000 24.12744 329 SER A C 1
ATOM 4758 O O . SER A 1 329 ? 21.93553 42.20140 76.60395 1.000 23.26163 329 SER A O 1
ATOM 4766 N N . CYS A 1 330 ? 23.58227 41.87753 75.07553 1.000 22.82244 330 CYS A N 1
ATOM 4767 C CA . CYS A 1 330 ? 22.65876 41.44175 74.03236 1.000 21.10927 330 CYS A CA 1
ATOM 4768 C C . CYS A 1 330 ? 22.23846 39.98071 74.13269 1.000 22.61743 330 CYS A C 1
ATOM 4769 O O . CYS A 1 330 ? 21.31833 39.58142 73.40959 1.000 22.16978 330 CYS A O 1
ATOM 4777 N N . GLY A 1 331 ? 22.86661 39.17558 74.99800 1.000 20.02780 331 GLY A N 1
ATOM 4778 C CA . GLY A 1 331 ? 22.47531 37.78292 75.11995 1.000 23.62503 331 GLY A CA 1
ATOM 4779 C C . GLY A 1 331 ? 23.15142 36.79758 74.19591 1.000 23.23284 331 GLY A C 1
ATOM 4780 O O . GLY A 1 331 ? 22.81314 35.60500 74.23321 1.000 25.31611 331 GLY A O 1
ATOM 4784 N N . SER A 1 332 ? 24.04190 37.24667 73.31495 1.000 22.38428 332 SER A N 1
ATOM 4785 C CA . SER A 1 332 ? 24.70397 36.35216 72.38128 1.000 19.71050 332 SER A CA 1
ATOM 4786 C C . SER A 1 332 ? 26.22096 36.48432 72.42834 1.000 22.08644 332 SER A C 1
ATOM 4787 O O . SER A 1 332 ? 26.74908 37.57613 72.70152 1.000 22.16812 332 SER A O 1
ATOM 4795 N N . PRO A 1 333 ? 26.95217 35.40369 72.14893 1.000 21.67618 333 PRO A N 1
ATOM 4796 C CA . PRO A 1 333 ? 28.39098 35.55882 71.88755 1.000 22.46176 333 PRO A CA 1
ATOM 4797 C C . PRO A 1 333 ? 28.59322 36.43991 70.66290 1.000 21.36273 333 PRO A C 1
ATOM 4798 O O . PRO A 1 333 ? 27.71807 36.56022 69.79771 1.000 22.64621 333 PRO A O 1
ATOM 4809 N N . PHE A 1 334 ? 29.77116 37.05230 70.57601 1.000 22.73208 334 PHE A N 1
ATOM 4810 C CA . PHE A 1 334 ? 29.98908 37.99554 69.48555 1.000 21.50303 334 PHE A CA 1
ATOM 4811 C C . PHE A 1 334 ? 31.43523 37.97636 69.03835 1.000 23.86696 334 PHE A C 1
ATOM 4812 O O . PHE A 1 334 ? 32.34960 37.69376 69.81695 1.000 23.11473 334 PHE A O 1
ATOM 4829 N N . LEU A 1 335 ? 31.61441 38.28887 67.76402 1.000 20.58119 335 LEU A N 1
ATOM 4830 C CA . LEU A 1 335 ? 32.90780 38.51550 67.13432 1.000 21.94377 335 LEU A CA 1
ATOM 4831 C C . LEU A 1 335 ? 32.87225 39.94679 66.61042 1.000 20.91874 335 LEU A C 1
ATOM 4832 O O . LEU A 1 335 ? 32.16242 40.24159 65.64609 1.000 21.09493 335 LEU A O 1
ATOM 4848 N N . TRP A 1 336 ? 33.62314 40.82932 67.24133 1.000 20.29699 336 TRP A N 1
ATOM 4849 C CA . TRP A 1 336 ? 33.64270 42.24471 66.87876 1.000 20.94638 336 TRP A CA 1
ATOM 4850 C C . TRP A 1 336 ? 34.97237 42.53795 66.21778 1.000 20.95078 336 TRP A C 1
ATOM 4851 O O . TRP A 1 336 ? 36.02204 42.47493 66.86891 1.000 21.55387 336 TRP A O 1
ATOM 4872 N N . VAL A 1 337 ? 34.93533 42.88422 64.94401 1.000 19.66332 337 VAL A N 1
ATOM 4873 C CA . VAL A 1 337 ? 36.10909 43.41399 64.26492 1.000 21.83554 337 VAL A CA 1
ATOM 4874 C C . VAL A 1 337 ? 36.12286 44.90795 64.52451 1.000 22.33045 337 VAL A C 1
ATOM 4875 O O . VAL A 1 337 ? 35.27359 45.64952 64.01918 1.000 21.76500 337 VAL A O 1
ATOM 4888 N N . LYS A 1 338 ? 37.06461 45.34483 65.34625 1.000 21.66497 338 LYS A N 1
ATOM 4889 C CA . LYS A 1 338 ? 37.20689 46.73261 65.76756 1.000 24.06706 338 LYS A CA 1
ATOM 4890 C C . LYS A 1 338 ? 38.49710 47.21459 65.10730 1.000 22.85898 338 LYS A C 1
ATOM 4891 O O . LYS A 1 338 ? 39.59772 47.03292 65.63083 1.000 23.55957 338 LYS A O 1
ATOM 4910 N N . ARG A 1 339 ? 38.35201 47.78347 63.91495 1.000 22.64467 339 ARG A N 1
ATOM 4911 C CA . ARG A 1 339 ? 39.51503 48.19515 63.14301 1.000 22.43949 339 ARG A CA 1
ATOM 4912 C C . ARG A 1 339 ? 40.37887 49.11531 64.00168 1.000 22.95525 339 ARG A C 1
ATOM 4913 O O . ARG A 1 339 ? 39.84807 49.93437 64.75821 1.000 23.36243 339 ARG A O 1
ATOM 4934 N N . PRO A 1 340 ? 41.70384 49.01267 63.91506 1.000 22.03133 340 PRO A N 1
ATOM 4935 C CA . PRO A 1 340 ? 42.53399 49.74094 64.89291 1.000 24.52903 340 PRO A CA 1
ATOM 4936 C C . PRO A 1 340 ? 42.34759 51.24508 64.91166 1.000 25.18682 340 PRO A C 1
ATOM 4937 O O . PRO A 1 340 ? 42.58850 51.86773 65.95186 1.000 26.86034 340 PRO A O 1
ATOM 4948 N N . ASP A 1 341 ? 41.94115 51.86332 63.80268 1.000 23.81074 341 ASP A N 1
ATOM 4949 C CA . ASP A 1 341 ? 41.71874 53.30351 63.76042 1.000 23.88032 341 ASP A CA 1
ATOM 4950 C C . ASP A 1 341 ? 40.24559 53.66419 63.58774 1.000 25.83494 341 ASP A C 1
ATOM 4951 O O . ASP A 1 341 ? 39.92195 54.76950 63.13638 1.000 24.56444 341 ASP A O 1
ATOM 4960 N N . VAL A 1 342 ? 39.32718 52.77607 63.98811 1.000 23.22832 342 VAL A N 1
ATOM 4961 C CA . VAL A 1 342 ? 37.91347 53.05692 63.78368 1.000 23.73379 342 VAL A CA 1
ATOM 4962 C C . VAL A 1 342 ? 37.36711 54.12220 64.72405 1.000 25.20319 342 VAL A C 1
ATOM 4963 O O . VAL A 1 342 ? 36.33960 54.74706 64.41753 1.000 27.15853 342 VAL A O 1
ATOM 4976 N N . VAL A 1 343 ? 38.00274 54.34998 65.86949 1.000 30.19520 343 VAL A N 1
ATOM 4977 C CA . VAL A 1 343 ? 37.48141 55.28854 66.85249 1.000 32.78479 343 VAL A CA 1
ATOM 4978 C C . VAL A 1 343 ? 38.26080 56.59170 66.76031 1.000 32.18831 343 VAL A C 1
ATOM 4979 O O . VAL A 1 343 ? 39.49322 56.61035 66.90783 1.000 32.77126 343 VAL A O 1
ATOM 4992 N N . GLU A 1 344 ? 37.53435 57.68262 66.52662 1.000 36.58216 344 GLU A N 1
ATOM 4993 C CA . GLU A 1 344 ? 38.12638 59.01316 66.55593 1.000 45.12846 344 GLU A CA 1
ATOM 4994 C C . GLU A 1 344 ? 38.65092 59.31692 67.95436 1.000 52.30544 344 GLU A C 1
ATOM 4995 O O . GLU A 1 344 ? 38.02349 58.97456 68.96014 1.000 52.59399 344 GLU A O 1
ATOM 5007 N N . GLY A 1 345 ? 39.81404 59.95152 68.01766 1.000 51.58677 345 GLY A N 1
ATOM 5008 C CA . GLY A 1 345 ? 40.33769 60.40929 69.28754 1.000 49.74190 345 GLY A CA 1
ATOM 5009 C C . GLY A 1 345 ? 41.27475 59.42211 69.95003 1.000 56.02758 345 GLY A C 1
ATOM 5010 O O . GLY A 1 345 ? 41.64872 58.38041 69.40266 1.000 50.93162 345 GLY A O 1
ATOM 5014 N N . GLU A 1 346 ? 41.66502 59.77862 71.17235 1.000 59.81139 346 GLU A N 1
ATOM 5015 C CA . GLU A 1 346 ? 42.61172 58.97877 71.92925 1.000 58.42942 346 GLU A CA 1
ATOM 5016 C C . GLU A 1 346 ? 41.99121 57.63525 72.30650 1.000 57.41879 346 GLU A C 1
ATOM 5017 O O . GLU A 1 346 ? 40.76973 57.48066 72.39492 1.000 55.29826 346 GLU A O 1
ATOM 5029 N N . GLU A 1 347 ? 42.86211 56.65226 72.53456 1.000 61.80304 347 GLU A N 1
ATOM 5030 C CA . GLU A 1 347 ? 42.40456 55.31899 72.90389 1.000 63.40463 347 GLU A CA 1
ATOM 5031 C C . GLU A 1 347 ? 41.63639 55.35367 74.22067 1.000 62.73749 347 GLU A C 1
ATOM 5032 O O . GLU A 1 347 ? 42.11143 55.89497 75.22341 1.000 63.07531 347 GLU A O 1
ATOM 5044 N N . VAL A 1 348 ? 40.44252 54.76907 74.20585 1.000 65.30264 348 VAL A N 1
ATOM 5045 C CA . VAL A 1 348 ? 39.59705 54.60193 75.38172 1.000 59.24239 348 VAL A CA 1
ATOM 5046 C C . VAL A 1 348 ? 39.43640 53.10447 75.60568 1.000 57.00031 348 VAL A C 1
ATOM 5047 O O . VAL A 1 348 ? 39.18289 52.35532 74.65530 1.000 57.98563 348 VAL A O 1
ATOM 5060 N N . LEU A 1 349 ? 39.60743 52.66561 76.84795 1.000 58.15544 349 LEU A N 1
ATOM 5061 C CA . LEU A 1 349 ? 39.49890 51.24584 77.14744 1.000 54.91113 349 LEU A CA 1
ATOM 5062 C C . LEU A 1 349 ? 38.05970 50.77128 76.95857 1.000 48.53107 349 LEU A C 1
ATOM 5063 O O . LEU A 1 349 ? 37.10440 51.54012 77.09118 1.000 46.53302 349 LEU A O 1
ATOM 5079 N N . LEU A 1 350 ? 37.92038 49.48850 76.63531 1.000 43.90087 350 LEU A N 1
ATOM 5080 C CA . LEU A 1 350 ? 36.60858 48.87206 76.50848 1.000 42.02903 350 LEU A CA 1
ATOM 5081 C C . LEU A 1 350 ? 35.99043 48.67770 77.89134 1.000 42.24544 350 LEU A C 1
ATOM 5082 O O . LEU A 1 350 ? 36.71292 48.55360 78.88634 1.000 42.68672 350 LEU A O 1
ATOM 5098 N N . PRO A 1 351 ? 34.65985 48.62158 77.97893 1.000 41.50064 351 PRO A N 1
ATOM 5099 C CA . PRO A 1 351 ? 34.01566 48.48990 79.29233 1.000 37.28295 351 PRO A CA 1
ATOM 5100 C C . PRO A 1 351 ? 34.32559 47.15431 79.94554 1.000 36.29070 351 PRO A C 1
ATOM 5101 O O . PRO A 1 351 ? 34.57523 46.14243 79.27983 1.000 33.61950 351 PRO A O 1
ATOM 5112 N N . GLU A 1 352 ? 34.28149 47.15444 81.27910 1.000 35.33788 352 GLU A N 1
ATOM 5113 C CA . GLU A 1 352 ? 34.64226 45.95203 82.02088 1.000 36.75714 352 GLU A CA 1
ATOM 5114 C C . GLU A 1 352 ? 33.74280 44.77581 81.66162 1.000 39.26900 352 GLU A C 1
ATOM 5115 O O . GLU A 1 352 ? 34.20712 43.63116 81.58874 1.000 34.51897 352 GLU A O 1
ATOM 5127 N N . ALA A 1 353 ? 32.44961 45.03241 81.45036 1.000 34.62276 353 ALA A N 1
ATOM 5128 C CA . ALA A 1 353 ? 31.53054 43.94171 81.13377 1.000 34.84514 353 ALA A CA 1
ATOM 5129 C C . ALA A 1 353 ? 31.94690 43.22594 79.85742 1.000 32.09685 353 ALA A C 1
ATOM 5130 O O . ALA A 1 353 ? 31.87123 41.99668 79.77763 1.000 32.38244 353 ALA A O 1
ATOM 5137 N N . LEU A 1 354 ? 32.40109 43.97411 78.84849 1.000 34.03588 354 LEU A N 1
ATOM 5138 C CA . LEU A 1 354 ? 32.83049 43.32795 77.61159 1.000 32.69493 354 LEU A CA 1
ATOM 5139 C C . LEU A 1 354 ? 34.16079 42.61188 77.79483 1.000 29.83770 354 LEU A C 1
ATOM 5140 O O . LEU A 1 354 ? 34.34322 41.48512 77.31660 1.000 28.87094 354 LEU A O 1
ATOM 5156 N N . LEU A 1 355 ? 35.11049 43.25316 78.48199 1.000 33.40254 355 LEU A N 1
ATOM 5157 C CA . LEU A 1 355 ? 36.40692 42.62354 78.70221 1.000 33.54658 355 LEU A CA 1
ATOM 5158 C C . LEU A 1 355 ? 36.25390 41.30643 79.44563 1.000 29.54351 355 LEU A C 1
ATOM 5159 O O . LEU A 1 355 ? 36.93191 40.31880 79.12835 1.000 31.44708 355 LEU A O 1
ATOM 5175 N N . ASP A 1 356 ? 35.33461 41.26160 80.41553 1.000 35.62094 356 ASP A N 1
ATOM 5176 C CA . ASP A 1 356 ? 35.11051 40.02337 81.14617 1.000 38.21392 356 ASP A CA 1
ATOM 5177 C C . ASP A 1 356 ? 34.50218 38.96016 80.24621 1.000 34.16202 356 ASP A C 1
ATOM 5178 O O . ASP A 1 356 ? 34.83085 37.77474 80.36593 1.000 31.52846 356 ASP A O 1
ATOM 5187 N N . GLU A 1 357 ? 33.61659 39.36165 79.32854 1.000 32.76651 357 GLU A N 1
ATOM 5188 C CA . GLU A 1 357 ? 33.05900 38.38740 78.40058 1.000 34.29592 357 GLU A CA 1
ATOM 5189 C C . GLU A 1 357 ? 34.12848 37.83619 77.47125 1.000 28.53054 357 GLU A C 1
ATOM 5190 O O . GLU A 1 357 ? 34.12431 36.64501 77.14244 1.000 30.08299 357 GLU A O 1
ATOM 5202 N N . VAL A 1 358 ? 35.04417 38.69276 77.01217 1.000 30.79822 358 VAL A N 1
ATOM 5203 C CA . VAL A 1 358 ? 36.16834 38.20795 76.21889 1.000 33.03216 358 VAL A CA 1
ATOM 5204 C C . VAL A 1 358 ? 37.02736 37.25616 77.04310 1.000 33.09781 358 VAL A C 1
ATOM 5205 O O . VAL A 1 358 ? 37.44967 36.19811 76.56338 1.000 29.20016 358 VAL A O 1
ATOM 5218 N N . ALA A 1 359 ? 37.27725 37.60238 78.30251 1.000 34.05807 359 ALA A N 1
ATOM 5219 C CA . ALA A 1 359 ? 38.10539 36.73491 79.13521 1.000 35.87855 359 ALA A CA 1
ATOM 5220 C C . ALA A 1 359 ? 37.44752 35.38077 79.35941 1.000 37.52981 359 ALA A C 1
ATOM 5221 O O . ALA A 1 359 ? 38.14296 34.36520 79.44236 1.000 36.34582 359 ALA A O 1
ATOM 5228 N N . ARG A 1 360 ? 36.11914 35.33406 79.42833 1.000 32.66717 360 ARG A N 1
ATOM 5229 C CA . ARG A 1 360 ? 35.41330 34.06500 79.56820 1.000 33.75480 360 ARG A CA 1
ATOM 5230 C C . ARG A 1 360 ? 35.28505 33.31203 78.25247 1.000 33.32874 360 ARG A C 1
ATOM 5231 O O . ARG A 1 360 ? 34.79504 32.17780 78.24658 1.000 35.78737 360 ARG A O 1
ATOM 5252 N N . GLY A 1 361 ? 35.73055 33.89241 77.14113 1.000 35.10734 361 GLY A N 1
ATOM 5253 C CA . GLY A 1 361 ? 35.63271 33.24150 75.85731 1.000 32.98458 361 GLY A CA 1
ATOM 5254 C C . GLY A 1 361 ? 34.30831 33.42450 75.13572 1.000 29.48050 361 GLY A C 1
ATOM 5255 O O . GLY A 1 361 ? 34.11985 32.82802 74.06894 1.000 32.07343 361 GLY A O 1
ATOM 5259 N N . ARG A 1 362 ? 33.39856 34.22661 75.67950 1.000 28.97339 362 ARG A N 1
ATOM 5260 C CA . ARG A 1 362 ? 32.08934 34.41463 75.07087 1.000 29.97080 362 ARG A CA 1
ATOM 5261 C C . ARG A 1 362 ? 32.10042 35.46733 73.97669 1.000 30.84940 362 ARG A C 1
ATOM 5262 O O . ARG A 1 362 ? 31.23562 35.42497 73.10029 1.000 26.45067 362 ARG A O 1
ATOM 5283 N N . GLY A 1 363 ? 33.05572 36.40031 74.00644 1.000 27.72368 363 GLY A N 1
ATOM 5284 C CA . GLY A 1 363 ? 33.23527 37.34018 72.92436 1.000 26.77822 363 GLY A CA 1
ATOM 5285 C C . GLY A 1 363 ? 34.68751 37.34075 72.47822 1.000 29.74654 363 GLY A C 1
ATOM 5286 O O . GLY A 1 363 ? 35.58828 36.87269 73.16858 1.000 29.33777 363 GLY A O 1
ATOM 5290 N N . LEU A 1 364 ? 34.89238 37.91809 71.28925 1.000 24.08110 364 LEU A N 1
ATOM 5291 C CA . LEU A 1 364 ? 36.24697 38.05146 70.75900 1.000 25.01797 364 LEU A CA 1
ATOM 5292 C C . LEU A 1 364 ? 36.30971 39.34314 69.96403 1.000 25.35844 364 LEU A C 1
ATOM 5293 O O . LEU A 1 364 ? 35.42138 39.58749 69.14044 1.000 25.24549 364 LEU A O 1
ATOM 5309 N N . VAL A 1 365 ? 37.30430 40.18581 70.24769 1.000 24.68546 365 VAL A N 1
ATOM 5310 C CA . VAL A 1 365 ? 37.54327 41.41910 69.50459 1.000 24.43925 365 VAL A CA 1
ATOM 5311 C C . VAL A 1 365 ? 38.85898 41.25990 68.75420 1.000 28.40377 365 VAL A C 1
ATOM 5312 O O . VAL A 1 365 ? 39.89397 40.94137 69.36244 1.000 27.05225 365 VAL A O 1
ATOM 5325 N N . VAL A 1 366 ? 38.82842 41.50465 67.44826 1.000 24.84378 366 VAL A N 1
ATOM 5326 C CA . VAL A 1 366 ? 40.01238 41.39530 66.59504 1.000 24.66703 366 VAL A CA 1
ATOM 5327 C C . VAL A 1 366 ? 40.09898 42.65175 65.74175 1.000 25.97130 366 VAL A C 1
ATOM 5328 O O . VAL A 1 366 ? 39.10980 43.38611 65.58570 1.000 21.70760 366 VAL A O 1
ATOM 5341 N N . PRO A 1 367 ? 41.27474 42.93513 65.17647 1.000 24.86469 367 PRO A N 1
ATOM 5342 C CA . PRO A 1 367 ? 41.41621 44.16210 64.37421 1.000 21.58656 367 PRO A CA 1
ATOM 5343 C C . PRO A 1 367 ? 40.88461 44.06513 62.94844 1.000 22.11667 367 PRO A C 1
ATOM 5344 O O . PRO A 1 367 ? 40.53265 45.09333 62.35330 1.000 21.79252 367 PRO A O 1
ATOM 5355 N N . TRP A 1 368 ? 40.83591 42.86504 62.38062 1.000 21.35887 368 TRP A N 1
ATOM 5356 C CA . TRP A 1 368 ? 40.53368 42.63557 60.98067 1.000 21.40059 368 TRP A CA 1
ATOM 5357 C C . TRP A 1 368 ? 40.36863 41.14276 60.78382 1.000 23.52403 368 TRP A C 1
ATOM 5358 O O . TRP A 1 368 ? 40.92919 40.35966 61.56127 1.000 23.93499 368 TRP A O 1
ATOM 5379 N N . CYS A 1 369 ? 39.57660 40.74393 59.78558 1.000 21.90182 369 CYS A N 1
ATOM 5380 C CA . CYS A 1 369 ? 39.27429 39.32742 59.63629 1.000 24.84046 369 CYS A CA 1
ATOM 5381 C C . CYS A 1 369 ? 39.14700 38.95344 58.17097 1.000 24.71647 369 CYS A C 1
ATOM 5382 O O . CYS A 1 369 ? 39.01760 39.82049 57.29401 1.000 21.84824 369 CYS A O 1
ATOM 5390 N N . PRO A 1 370 ? 39.14400 37.64514 57.87245 1.000 23.37317 370 PRO A N 1
ATOM 5391 C CA . PRO A 1 370 ? 38.75801 37.17192 56.53978 1.000 24.70121 370 PRO A CA 1
ATOM 5392 C C . PRO A 1 370 ? 37.24541 37.17719 56.44531 1.000 25.44750 370 PRO A C 1
ATOM 5393 O O . PRO A 1 370 ? 36.57327 36.24010 56.88588 1.000 24.17362 370 PRO A O 1
ATOM 5404 N N . GLN A 1 371 ? 36.69547 38.24491 55.87503 1.000 23.70822 371 GLN A N 1
ATOM 5405 C CA . GLN A 1 371 ? 35.28259 38.52814 56.07765 1.000 21.03562 371 GLN A CA 1
ATOM 5406 C C . GLN A 1 371 ? 34.37776 37.53032 55.36210 1.000 23.85867 371 GLN A C 1
ATOM 5407 O O . GLN A 1 371 ? 33.37625 37.08035 55.92439 1.000 23.57123 371 GLN A O 1
ATOM 5421 N N . ALA A 1 372 ? 34.65894 37.21879 54.09931 1.000 22.83575 372 ALA A N 1
ATOM 5422 C CA . ALA A 1 372 ? 33.77268 36.31279 53.38171 1.000 22.77899 372 ALA A CA 1
ATOM 5423 C C . ALA A 1 372 ? 33.69628 34.96704 54.09791 1.000 23.66518 372 ALA A C 1
ATOM 5424 O O . ALA A 1 372 ? 32.62066 34.35789 54.19116 1.000 25.74441 372 ALA A O 1
ATOM 5431 N N . ALA A 1 373 ? 34.83519 34.48125 54.60224 1.000 24.98433 373 ALA A N 1
ATOM 5432 C CA . ALA A 1 373 ? 34.85669 33.19927 55.30238 1.000 26.64946 373 ALA A CA 1
ATOM 5433 C C . ALA A 1 373 ? 34.12679 33.28145 56.63556 1.000 27.92452 373 ALA A C 1
ATOM 5434 O O . ALA A 1 373 ? 33.40986 32.34557 57.00834 1.000 28.38322 373 ALA A O 1
ATOM 5441 N N . VAL A 1 374 ? 34.29314 34.38872 57.36058 1.000 23.03634 374 VAL A N 1
ATOM 5442 C CA . VAL A 1 374 ? 33.58039 34.56310 58.62703 1.000 22.89471 374 VAL A CA 1
ATOM 5443 C C . VAL A 1 374 ? 32.07459 34.53106 58.40355 1.000 22.67321 374 VAL A C 1
ATOM 5444 O O . VAL A 1 374 ? 31.33450 33.86922 59.13393 1.000 24.14169 374 VAL A O 1
ATOM 5457 N N . LEU A 1 375 ? 31.59103 35.25582 57.38850 1.000 22.30440 375 LEU A N 1
ATOM 5458 C CA . LEU A 1 375 ? 30.15711 35.31765 57.14322 1.000 21.45843 375 LEU A CA 1
ATOM 5459 C C . LEU A 1 375 ? 29.59166 33.96637 56.71833 1.000 23.87404 375 LEU A C 1
ATOM 5460 O O . LEU A 1 375 ? 28.42685 33.66715 57.00247 1.000 24.55049 375 LEU A O 1
ATOM 5476 N N . LYS A 1 376 ? 30.39484 33.14018 56.04164 1.000 24.49502 376 LYS A N 1
ATOM 5477 C CA . LYS A 1 376 ? 29.95960 31.80168 55.66296 1.000 28.06163 376 LYS A CA 1
ATOM 5478 C C . LYS A 1 376 ? 30.10985 30.77797 56.79236 1.000 27.52561 376 LYS A C 1
ATOM 5479 O O . LYS A 1 376 ? 29.63870 29.64875 56.63842 1.000 29.35224 376 LYS A O 1
ATOM 5498 N N . HIS A 1 377 ? 30.71570 31.14277 57.91370 1.000 26.36593 377 HIS A N 1
ATOM 5499 C CA . HIS A 1 377 ? 30.90086 30.19577 59.01051 1.000 25.46888 377 HIS A CA 1
ATOM 5500 C C . HIS A 1 377 ? 29.55793 29.87711 59.66693 1.000 28.60664 377 HIS A C 1
ATOM 5501 O O . HIS A 1 377 ? 28.74612 30.76736 59.94161 1.000 26.75302 377 HIS A O 1
ATOM 5515 N N . ALA A 1 378 ? 29.33255 28.58727 59.93554 1.000 28.03443 378 ALA A N 1
ATOM 5516 C CA . ALA A 1 378 ? 28.04557 28.14862 60.47049 1.000 30.69783 378 ALA A CA 1
ATOM 5517 C C . ALA A 1 378 ? 27.71739 28.78496 61.81631 1.000 28.70299 378 ALA A C 1
ATOM 5518 O O . ALA A 1 378 ? 26.53747 28.88844 62.17944 1.000 28.30668 378 ALA A O 1
ATOM 5525 N N . ALA A 1 379 ? 28.73442 29.20082 62.57533 1.000 25.72625 379 ALA A N 1
ATOM 5526 C CA . ALA A 1 379 ? 28.48928 29.75128 63.90349 1.000 27.27057 379 ALA A CA 1
ATOM 5527 C C . ALA A 1 379 ? 27.85964 31.13838 63.85446 1.000 25.93657 379 ALA A C 1
ATOM 5528 O O . ALA A 1 379 ? 27.26958 31.57667 64.83926 1.000 26.27191 379 ALA A O 1
ATOM 5535 N N . VAL A 1 380 ? 27.98528 31.84714 62.73611 1.000 25.33652 380 VAL A N 1
ATOM 5536 C CA . VAL A 1 380 ? 27.50332 33.22132 62.66303 1.000 24.56789 380 VAL A CA 1
ATOM 5537 C C . VAL A 1 380 ? 26.01695 33.20855 62.35528 1.000 23.97834 380 VAL A C 1
ATOM 5538 O O . VAL A 1 380 ? 25.57378 32.50014 61.44907 1.000 23.07787 380 VAL A O 1
ATOM 5551 N N . GLY A 1 381 ? 25.25080 33.99109 63.11257 1.000 23.33321 381 GLY A N 1
ATOM 5552 C CA . GLY A 1 381 ? 23.82866 34.12273 62.90624 1.000 22.10388 381 GLY A CA 1
ATOM 5553 C C . GLY A 1 381 ? 23.34725 35.51251 62.52915 1.000 24.44570 381 GLY A C 1
ATOM 5554 O O . GLY A 1 381 ? 22.19306 35.67342 62.15010 1.000 23.33565 381 GLY A O 1
ATOM 5558 N N . LEU A 1 382 ? 24.21063 36.52080 62.61347 1.000 21.31031 382 LEU A N 1
ATOM 5559 C CA . LEU A 1 382 ? 23.78470 37.89060 62.33947 1.000 20.19642 382 LEU A CA 1
ATOM 5560 C C . LEU A 1 382 ? 25.01179 38.71881 62.00084 1.000 19.74607 382 LEU A C 1
ATOM 5561 O O . LEU A 1 382 ? 26.07093 38.53543 62.60284 1.000 20.85239 382 LEU A O 1
ATOM 5577 N N . PHE A 1 383 ? 24.85816 39.65053 61.05589 1.000 19.45657 383 PHE A N 1
ATOM 5578 C CA . PHE A 1 383 ? 25.91913 40.60043 60.69742 1.000 18.57684 383 PHE A CA 1
ATOM 5579 C C . PHE A 1 383 ? 25.43960 42.00372 61.01488 1.000 18.20400 383 PHE A C 1
ATOM 5580 O O . PHE A 1 383 ? 24.47454 42.48396 60.40834 1.000 19.51332 383 PHE A O 1
ATOM 5597 N N . VAL A 1 384 ? 26.09098 42.63894 61.98039 1.000 17.94779 384 VAL A N 1
ATOM 5598 C CA . VAL A 1 384 ? 25.91695 44.05855 62.25549 1.000 18.46030 384 VAL A CA 1
ATOM 5599 C C . VAL A 1 384 ? 26.90838 44.79369 61.37177 1.000 18.83762 384 VAL A C 1
ATOM 5600 O O . VAL A 1 384 ? 28.11857 44.64453 61.54410 1.000 18.74855 384 VAL A O 1
ATOM 5613 N N . SER A 1 385 ? 26.39412 45.56568 60.42304 1.000 18.51030 385 SER A N 1
ATOM 5614 C CA . SER A 1 385 ? 27.18050 46.06192 59.31174 1.000 19.06882 385 SER A CA 1
ATOM 5615 C C . SER A 1 385 ? 26.94310 47.54319 59.08762 1.000 17.84345 385 SER A C 1
ATOM 5616 O O . SER A 1 385 ? 25.81713 48.04596 59.21729 1.000 19.51225 385 SER A O 1
ATOM 5624 N N . HIS A 1 386 ? 28.00173 48.22178 58.63421 1.000 18.08452 386 HIS A N 1
ATOM 5625 C CA . HIS A 1 386 ? 27.88655 49.59115 58.15975 1.000 18.81423 386 HIS A CA 1
ATOM 5626 C C . HIS A 1 386 ? 27.23701 49.69989 56.78281 1.000 18.98767 386 HIS A C 1
ATOM 5627 O O . HIS A 1 386 ? 27.02703 50.81495 56.29496 1.000 17.67394 386 HIS A O 1
ATOM 5641 N N . CYS A 1 387 ? 26.94655 48.58840 56.12028 1.000 17.62866 387 CYS A N 1
ATOM 5642 C CA . CYS A 1 387 ? 26.26494 48.54741 54.83085 1.000 18.27447 387 CYS A CA 1
ATOM 5643 C C . CYS A 1 387 ? 27.14225 48.96530 53.66584 1.000 18.33567 387 CYS A C 1
ATOM 5644 O O . CYS A 1 387 ? 26.64076 49.32562 52.58512 1.000 18.60586 387 CYS A O 1
ATOM 5652 N N . GLY A 1 388 ? 28.44677 48.86369 53.81494 1.000 17.10009 388 GLY A N 1
ATOM 5653 C CA . GLY A 1 388 ? 29.31194 48.95809 52.65521 1.000 18.10560 388 GLY A CA 1
ATOM 5654 C C . GLY A 1 388 ? 28.97494 47.87329 51.65232 1.000 18.09099 388 GLY A C 1
ATOM 5655 O O . GLY A 1 388 ? 28.57810 46.76019 52.00420 1.000 18.75021 388 GLY A O 1
ATOM 5659 N N . TRP A 1 389 ? 29.11809 48.20093 50.37585 1.000 17.70989 389 TRP A N 1
ATOM 5660 C CA . TRP A 1 389 ? 28.51875 47.33247 49.37119 1.000 16.87429 389 TRP A CA 1
ATOM 5661 C C . TRP A 1 389 ? 29.21266 45.97795 49.31384 1.000 18.09623 389 TRP A C 1
ATOM 5662 O O . TRP A 1 389 ? 28.52922 44.94532 49.21265 1.000 18.01605 389 TRP A O 1
ATOM 5683 N N . ASN A 1 390 ? 30.54202 45.93736 49.33473 1.000 17.33297 390 ASN A N 1
ATOM 5684 C CA . ASN A 1 390 ? 31.20465 44.63040 49.27593 1.000 16.74735 390 ASN A CA 1
ATOM 5685 C C . ASN A 1 390 ? 30.80023 43.77929 50.47743 1.000 18.96969 390 ASN A C 1
ATOM 5686 O O . ASN A 1 390 ? 30.56273 42.57292 50.34043 1.000 19.71525 390 ASN A O 1
ATOM 5697 N N . SER A 1 391 ? 30.68665 44.40221 51.64989 1.000 18.27095 391 SER A N 1
ATOM 5698 C CA . SER A 1 391 ? 30.24833 43.66844 52.83521 1.000 16.87013 391 SER A CA 1
ATOM 5699 C C . SER A 1 391 ? 28.84837 43.10730 52.64302 1.000 19.72929 391 SER A C 1
ATOM 5700 O O . SER A 1 391 ? 28.56060 41.97454 53.05507 1.000 18.54197 391 SER A O 1
ATOM 5708 N N . LEU A 1 392 ? 27.94358 43.89109 52.07006 1.000 17.10647 392 LEU A N 1
ATOM 5709 C CA . LEU A 1 392 ? 26.59610 43.37794 51.83061 1.000 18.30943 392 LEU A CA 1
ATOM 5710 C C . LEU A 1 392 ? 26.59470 42.27274 50.78326 1.000 19.06587 392 LEU A C 1
ATOM 5711 O O . LEU A 1 392 ? 25.81818 41.32499 50.89084 1.000 20.09400 392 LEU A O 1
ATOM 5727 N N . LEU A 1 393 ? 27.42903 42.38177 49.74976 1.000 18.30570 393 LEU A N 1
ATOM 5728 C CA . LEU A 1 393 ? 27.53248 41.28140 48.79192 1.000 18.18026 393 LEU A CA 1
ATOM 5729 C C . LEU A 1 393 ? 28.02752 40.01328 49.47304 1.000 20.25771 393 LEU A C 1
ATOM 5730 O O . LEU A 1 393 ? 27.55625 38.90985 49.15804 1.000 20.61151 393 LEU A O 1
ATOM 5746 N N . GLU A 1 394 ? 29.01316 40.14160 50.35337 1.000 19.65080 394 GLU A N 1
ATOM 5747 C CA . GLU A 1 394 ? 29.52538 38.99034 51.10102 1.000 17.50261 394 GLU A CA 1
ATOM 5748 C C . GLU A 1 394 ? 28.45388 38.41452 52.01076 1.000 21.06709 394 GLU A C 1
ATOM 5749 O O . GLU A 1 394 ? 28.33279 37.18737 52.11501 1.000 22.64590 394 GLU A O 1
ATOM 5761 N N . ALA A 1 395 ? 27.65289 39.27489 52.65757 1.000 18.99548 395 ALA A N 1
ATOM 5762 C CA . ALA A 1 395 ? 26.56724 38.77407 53.49230 1.000 19.14546 395 ALA A CA 1
ATOM 5763 C C . ALA A 1 395 ? 25.49673 38.11035 52.64750 1.000 20.34352 395 ALA A C 1
ATOM 5764 O O . ALA A 1 395 ? 24.88214 37.11543 53.06830 1.000 21.29533 395 ALA A O 1
ATOM 5771 N N . THR A 1 396 ? 25.21733 38.66915 51.46921 1.000 18.83710 396 THR A N 1
ATOM 5772 C CA . THR A 1 396 ? 24.17014 38.12305 50.60656 1.000 20.35551 396 THR A CA 1
ATOM 5773 C C . THR A 1 396 ? 24.56049 36.73675 50.12018 1.000 22.75127 396 THR A C 1
ATOM 5774 O O . THR A 1 396 ? 23.73662 35.80441 50.14165 1.000 23.29506 396 THR A O 1
ATOM 5785 N N . ALA A 1 397 ? 25.81184 36.57418 49.70315 1.000 22.08769 397 ALA A N 1
ATOM 5786 C CA . ALA A 1 397 ? 26.28054 35.26179 49.27700 1.000 22.16532 397 ALA A CA 1
ATOM 5787 C C . ALA A 1 397 ? 26.26316 34.26440 50.41425 1.000 24.84038 397 ALA A C 1
ATOM 5788 O O . ALA A 1 397 ? 26.06892 33.05870 50.18651 1.000 27.52551 397 ALA A O 1
ATOM 5795 N N . ALA A 1 398 ? 26.45553 34.72806 51.64141 1.000 21.76986 398 ALA A N 1
ATOM 5796 C CA . ALA A 1 398 ? 26.51709 33.83824 52.78941 1.000 25.12869 398 ALA A CA 1
ATOM 5797 C C . ALA A 1 398 ? 25.14882 33.54480 53.38815 1.000 25.72857 398 ALA A C 1
ATOM 5798 O O . ALA A 1 398 ? 25.04554 32.63239 54.20996 1.000 27.21375 398 ALA A O 1
ATOM 5805 N N . GLY A 1 399 ? 24.11634 34.29862 53.02640 1.000 22.14070 399 GLY A N 1
ATOM 5806 C CA . GLY A 1 399 ? 22.79923 34.12557 53.62317 1.000 22.31898 399 GLY A CA 1
ATOM 5807 C C . GLY A 1 399 ? 22.66963 34.67640 55.02732 1.000 24.51372 399 GLY A C 1
ATOM 5808 O O . GLY A 1 399 ? 21.82440 34.20405 55.79742 1.000 24.46943 399 GLY A O 1
ATOM 5812 N N . GLN A 1 400 ? 23.45783 35.66464 55.37848 1.000 21.65408 400 GLN A N 1
ATOM 5813 C CA . GLN A 1 400 ? 23.37475 36.25125 56.71977 1.000 21.41116 400 GLN A CA 1
ATOM 5814 C C . GLN A 1 400 ? 22.46162 37.46939 56.73067 1.000 21.17920 400 GLN A C 1
ATOM 5815 O O . GLN A 1 400 ? 22.63012 38.38274 55.89824 1.000 21.03351 400 GLN A O 1
ATOM 5829 N N . PRO A 1 401 ? 21.50312 37.52275 57.64773 1.000 19.95660 401 PRO A N 1
ATOM 5830 C CA . PRO A 1 401 ? 20.68156 38.72749 57.80234 1.000 19.37148 401 PRO A CA 1
ATOM 5831 C C . PRO A 1 401 ? 21.53094 39.84104 58.39771 1.000 19.62734 401 PRO A C 1
ATOM 5832 O O . PRO A 1 401 ? 22.54967 39.59641 59.05627 1.000 19.97018 401 PRO A O 1
ATOM 5843 N N . VAL A 1 402 ? 21.10030 41.08110 58.15200 1.000 19.26043 402 VAL A N 1
ATOM 5844 C CA . VAL A 1 402 ? 21.91430 42.24933 58.46046 1.000 18.72641 402 VAL A CA 1
ATOM 5845 C C . VAL A 1 402 ? 21.16617 43.15485 59.42394 1.000 18.55676 402 VAL A C 1
ATOM 5846 O O . VAL A 1 402 ? 19.98931 43.46142 59.21269 1.000 20.10080 402 VAL A O 1
ATOM 5859 N N . LEU A 1 403 ? 21.85051 43.61395 60.46082 1.000 18.69029 403 LEU A N 1
ATOM 5860 C CA . LEU A 1 403 ? 21.39426 44.71304 61.30450 1.000 18.36000 403 LEU A CA 1
ATOM 5861 C C . LEU A 1 403 ? 22.27762 45.90656 60.94309 1.000 17.90124 403 LEU A C 1
ATOM 5862 O O . LEU A 1 403 ? 23.48330 45.89665 61.19632 1.000 20.01346 403 LEU A O 1
ATOM 5878 N N . ALA A 1 404 ? 21.67156 46.91912 60.34847 1.000 18.17140 404 ALA A N 1
ATOM 5879 C CA . ALA A 1 404 ? 22.39398 47.97635 59.66867 1.000 20.10797 404 ALA A CA 1
ATOM 5880 C C . ALA A 1 404 ? 22.65839 49.19826 60.52563 1.000 19.05713 404 ALA A C 1
ATOM 5881 O O . ALA A 1 404 ? 21.76831 49.69761 61.21739 1.000 20.71023 404 ALA A O 1
ATOM 5888 N N . TRP A 1 405 ? 23.87238 49.75382 60.38240 1.000 18.96382 405 TRP A N 1
ATOM 5889 C CA . TRP A 1 405 ? 24.21868 51.04897 60.97138 1.000 18.03153 405 TRP A CA 1
ATOM 5890 C C . TRP A 1 405 ? 24.99886 51.81392 59.91411 1.000 18.42827 405 TRP A C 1
ATOM 5891 O O . TRP A 1 405 ? 26.24170 51.86601 59.93625 1.000 18.84071 405 TRP A O 1
ATOM 5912 N N . PRO A 1 406 ? 24.29570 52.37785 58.92823 1.000 18.93226 406 PRO A N 1
ATOM 5913 C CA . PRO A 1 406 ? 24.97854 53.00214 57.79066 1.000 16.92286 406 PRO A CA 1
ATOM 5914 C C . PRO A 1 406 ? 25.76886 54.22239 58.21236 1.000 19.37562 406 PRO A C 1
ATOM 5915 O O . PRO A 1 406 ? 25.34228 54.98110 59.07895 1.000 21.88631 406 PRO A O 1
ATOM 5926 N N . CYS A 1 407 ? 26.93035 54.41949 57.56505 1.000 20.29180 407 CYS A N 1
ATOM 5927 C CA . CYS A 1 407 ? 27.84103 55.48241 57.96951 1.000 22.50846 407 CYS A CA 1
ATOM 5928 C C . CYS A 1 407 ? 27.95107 56.61426 56.95719 1.000 21.86749 407 CYS A C 1
ATOM 5929 O O . CYS A 1 407 ? 27.71063 57.76803 57.31771 1.000 27.24459 407 CYS A O 1
ATOM 5937 N N . HIS A 1 408 ? 28.30293 56.33346 55.71631 1.000 22.15527 408 HIS A N 1
ATOM 5938 C CA . HIS A 1 408 ? 28.55412 57.40996 54.76735 1.000 21.24452 408 HIS A CA 1
ATOM 5939 C C . HIS A 1 408 ? 28.28399 56.94380 53.34870 1.000 23.44354 408 HIS A C 1
ATOM 5940 O O . HIS A 1 408 ? 28.11844 55.75589 53.07548 1.000 22.23920 408 HIS A O 1
ATOM 5954 N N . GLY A 1 409 ? 28.27928 57.89968 52.41831 1.000 19.08681 409 GLY A N 1
ATOM 5955 C CA . GLY A 1 409 ? 28.02843 57.56321 51.05092 1.000 20.01400 409 GLY A CA 1
ATOM 5956 C C . GLY A 1 409 ? 26.71053 56.85756 50.86886 1.000 18.90567 409 GLY A C 1
ATOM 5957 O O . GLY A 1 409 ? 25.70723 57.19522 51.49690 1.000 19.63591 409 GLY A O 1
ATOM 5961 N N . GLU A 1 410 ? 26.71105 55.86738 49.97939 1.000 18.39476 410 GLU A N 1
ATOM 5962 C CA . GLU A 1 410 ? 25.50589 55.14280 49.61801 1.000 19.18281 410 GLU A CA 1
ATOM 5963 C C . GLU A 1 410 ? 25.10528 54.09878 50.65492 1.000 16.72810 410 GLU A C 1
ATOM 5964 O O . GLU A 1 410 ? 24.13257 53.37362 50.42252 1.000 17.13781 410 GLU A O 1
ATOM 5976 N N . GLN A 1 411 ? 25.77782 54.04094 51.79612 1.000 17.72881 411 GLN A N 1
ATOM 5977 C CA . GLN A 1 411 ? 25.38319 53.09335 52.83405 1.000 15.28923 411 GLN A CA 1
ATOM 5978 C C . GLN A 1 411 ? 23.97359 53.37164 53.32242 1.000 17.29061 411 GLN A C 1
ATOM 5979 O O . GLN A 1 411 ? 23.22821 52.43218 53.63847 1.000 17.41567 411 GLN A O 1
ATOM 5993 N N . THR A 1 412 ? 23.56594 54.63932 53.36429 1.000 17.20019 412 THR A N 1
ATOM 5994 C CA . THR A 1 412 ? 22.18902 54.95627 53.71706 1.000 16.44196 412 THR A CA 1
ATOM 5995 C C . THR A 1 412 ? 21.21784 54.41561 52.67509 1.000 17.87384 412 THR A C 1
ATOM 5996 O O . THR A 1 412 ? 20.13405 53.93729 53.03398 1.000 17.57429 412 THR A O 1
ATOM 6007 N N . THR A 1 413 ? 21.55315 54.53086 51.39420 1.000 16.29008 413 THR A N 1
ATOM 6008 C CA . THR A 1 413 ? 20.66920 54.02340 50.34235 1.000 17.26755 413 THR A CA 1
ATOM 6009 C C . THR A 1 413 ? 20.53113 52.51206 50.44311 1.000 17.58023 413 THR A C 1
ATOM 6010 O O . THR A 1 413 ? 19.42740 51.95272 50.31927 1.000 17.61556 413 THR A O 1
ATOM 6021 N N . ASN A 1 414 ? 21.65270 51.83377 50.68671 1.000 17.36311 414 ASN A N 1
ATOM 6022 C CA . ASN A 1 414 ? 21.64226 50.39436 50.87114 1.000 17.47379 414 ASN A CA 1
ATOM 6023 C C . ASN A 1 414 ? 20.77179 49.99817 52.04056 1.000 18.00091 414 ASN A C 1
ATOM 6024 O O . ASN A 1 414 ? 20.00165 49.03635 51.95796 1.000 18.87688 414 ASN A O 1
ATOM 6035 N N . CYS A 1 415 ? 20.89412 50.71601 53.15095 1.000 17.27209 415 CYS A N 1
ATOM 6036 C CA . CYS A 1 415 ? 20.09102 50.40242 54.32531 1.000 17.98156 415 CYS A CA 1
ATOM 6037 C C . CYS A 1 415 ? 18.60876 50.53611 54.01429 1.000 18.69521 415 CYS A C 1
ATOM 6038 O O . CYS A 1 415 ? 17.79912 49.69227 54.42272 1.000 18.29289 415 CYS A O 1
ATOM 6046 N N . ARG A 1 416 ? 18.22573 51.57788 53.27892 1.000 18.15636 416 ARG A N 1
ATOM 6047 C CA . ARG A 1 416 ? 16.81679 51.74208 52.94055 1.000 17.91997 416 ARG A CA 1
ATOM 6048 C C . ARG A 1 416 ? 16.30024 50.54886 52.15118 1.000 18.65850 416 ARG A C 1
ATOM 6049 O O . ARG A 1 416 ? 15.19653 50.04852 52.41650 1.000 19.49469 416 ARG A O 1
ATOM 6070 N N . GLN A 1 417 ? 17.09292 50.04874 51.21050 1.000 17.87601 417 GLN A N 1
ATOM 6071 C CA . GLN A 1 417 ? 16.64639 48.91082 50.40945 1.000 18.64776 417 GLN A CA 1
ATOM 6072 C C . GLN A 1 417 ? 16.65757 47.62305 51.23377 1.000 18.60127 417 GLN A C 1
ATOM 6073 O O . GLN A 1 417 ? 15.75161 46.79346 51.09712 1.000 17.86674 417 GLN A O 1
ATOM 6087 N N . LEU A 1 418 ? 17.68005 47.41911 52.06787 1.000 18.44013 418 LEU A N 1
ATOM 6088 C CA . LEU A 1 418 ? 17.71497 46.27305 52.96649 1.000 18.50001 418 LEU A CA 1
ATOM 6089 C C . LEU A 1 418 ? 16.42284 46.18187 53.74645 1.000 20.85291 418 LEU A C 1
ATOM 6090 O O . LEU A 1 418 ? 15.83999 45.09716 53.91849 1.000 21.21844 418 LEU A O 1
ATOM 6106 N N . CYS A 1 419 ? 15.97520 47.32173 54.26780 1.000 18.23407 419 CYS A N 1
ATOM 6107 C CA . CYS A 1 419 ? 14.80843 47.33418 55.13686 1.000 20.13241 419 CYS A CA 1
ATOM 6108 C C . CYS A 1 419 ? 13.51310 47.23046 54.35430 1.000 21.38474 419 CYS A C 1
ATOM 6109 O O . CYS A 1 419 ? 12.62439 46.47511 54.74915 1.000 23.03188 419 CYS A O 1
ATOM 6117 N N . GLU A 1 420 ? 13.38869 47.95415 53.24369 1.000 18.70698 420 GLU A N 1
ATOM 6118 C CA . GLU A 1 420 ? 12.08152 48.14006 52.63335 1.000 20.94604 420 GLU A CA 1
ATOM 6119 C C . GLU A 1 420 ? 11.84248 47.30926 51.37878 1.000 21.43805 420 GLU A C 1
ATOM 6120 O O . GLU A 1 420 ? 10.67710 47.12345 51.00952 1.000 22.77580 420 GLU A O 1
ATOM 6132 N N . VAL A 1 421 ? 12.88542 46.80636 50.72230 1.000 19.43371 421 VAL A N 1
ATOM 6133 C CA . VAL A 1 421 ? 12.71758 46.14782 49.42789 1.000 19.37665 421 VAL A CA 1
ATOM 6134 C C . VAL A 1 421 ? 13.32662 44.75543 49.45608 1.000 22.10689 421 VAL A C 1
ATOM 6135 O O . VAL A 1 421 ? 12.63226 43.75299 49.21816 1.000 23.16140 421 VAL A O 1
ATOM 6148 N N . TRP A 1 422 ? 14.62615 44.67078 49.73947 1.000 18.78659 422 TRP A N 1
ATOM 6149 C CA . TRP A 1 422 ? 15.29614 43.37315 49.73323 1.000 18.46398 422 TRP A CA 1
ATOM 6150 C C . TRP A 1 422 ? 14.79272 42.49234 50.87296 1.000 21.16066 422 TRP A C 1
ATOM 6151 O O . TRP A 1 422 ? 14.59846 41.29104 50.69320 1.000 22.42308 422 TRP A O 1
ATOM 6172 N N . GLY A 1 423 ? 14.58325 43.07074 52.04273 1.000 20.59633 423 GLY A N 1
ATOM 6173 C CA . GLY A 1 423 ? 13.92851 42.38619 53.13879 1.000 21.97980 423 GLY A CA 1
ATOM 6174 C C . GLY A 1 423 ? 14.81413 41.53636 54.00710 1.000 22.19040 423 GLY A C 1
ATOM 6175 O O . GLY A 1 423 ? 14.29489 40.84922 54.90246 1.000 23.53337 423 GLY A O 1
ATOM 6179 N N . ASN A 1 424 ? 16.12826 41.58142 53.81387 1.000 20.15632 424 ASN A N 1
ATOM 6180 C CA . ASN A 1 424 ? 17.07256 40.77663 54.56472 1.000 21.05033 424 ASN A CA 1
ATOM 6181 C C . ASN A 1 424 ? 17.75510 41.54894 55.69130 1.000 19.91413 424 ASN A C 1
ATOM 6182 O O . ASN A 1 424 ? 18.71475 41.04236 56.26155 1.000 21.84472 424 ASN A O 1
ATOM 6193 N N . GLY A 1 425 ? 17.26816 42.74040 56.02565 1.000 21.24966 425 GLY A N 1
ATOM 6194 C CA . GLY A 1 425 ? 17.84965 43.48308 57.12763 1.000 22.08347 425 GLY A CA 1
ATOM 6195 C C . GLY A 1 425 ? 16.85575 44.33847 57.88432 1.000 21.93678 425 GLY A C 1
ATOM 6196 O O . GLY A 1 425 ? 15.70619 44.53056 57.48317 1.000 21.87058 425 GLY A O 1
ATOM 6200 N N . ALA A 1 426 ? 17.34260 44.84075 59.01425 1.000 19.44846 426 ALA A N 1
ATOM 6201 C CA . ALA A 1 426 ? 16.70663 45.84372 59.85047 1.000 20.71987 426 ALA A CA 1
ATOM 6202 C C . ALA A 1 426 ? 17.78563 46.84791 60.21222 1.000 20.29586 426 ALA A C 1
ATOM 6203 O O . ALA A 1 426 ? 18.96947 46.62344 59.92546 1.000 21.11016 426 ALA A O 1
ATOM 6210 N N . GLN A 1 427 ? 17.38522 47.97036 60.79708 1.000 21.25905 427 GLN A N 1
ATOM 6211 C CA . GLN A 1 427 ? 18.31593 49.06023 61.04765 1.000 19.86501 427 GLN A CA 1
ATOM 6212 C C . GLN A 1 427 ? 18.33713 49.45002 62.51695 1.000 23.72961 427 GLN A C 1
ATOM 6213 O O . GLN A 1 427 ? 17.31991 49.39154 63.21599 1.000 23.19465 427 GLN A O 1
ATOM 6227 N N . LEU A 1 428 ? 19.51523 49.85081 62.96841 1.000 21.79553 428 LEU A N 1
ATOM 6228 C CA . LEU A 1 428 ? 19.75105 50.55970 64.20943 1.000 22.46456 428 LEU A CA 1
ATOM 6229 C C . LEU A 1 428 ? 19.60945 52.06395 63.97955 1.000 24.70322 428 LEU A C 1
ATOM 6230 O O . LEU A 1 428 ? 19.83718 52.55696 62.87923 1.000 31.64049 428 LEU A O 1
ATOM 6246 N N . PRO A 1 429 ? 19.30387 52.80631 65.04417 1.000 34.12385 429 PRO A N 1
ATOM 6247 C CA . PRO A 1 429 ? 19.36952 54.27515 64.97727 1.000 34.41298 429 PRO A CA 1
ATOM 6248 C C . PRO A 1 429 ? 20.79988 54.77850 64.83248 1.000 34.27028 429 PRO A C 1
ATOM 6249 O O . PRO A 1 429 ? 21.74724 54.10902 65.24409 1.000 30.48679 429 PRO A O 1
ATOM 6260 N N . ARG A 1 430 ? 20.96559 55.97741 64.24651 1.000 29.40344 430 ARG A N 1
ATOM 6261 C CA . ARG A 1 430 ? 22.31060 56.52446 64.11317 1.000 36.13539 430 ARG A CA 1
ATOM 6262 C C . ARG A 1 430 ? 22.90356 56.77414 65.49027 1.000 30.39206 430 ARG A C 1
ATOM 6263 O O . ARG A 1 430 ? 24.07964 56.49067 65.71914 1.000 31.69632 430 ARG A O 1
ATOM 6284 N N . GLU A 1 431 ? 22.09533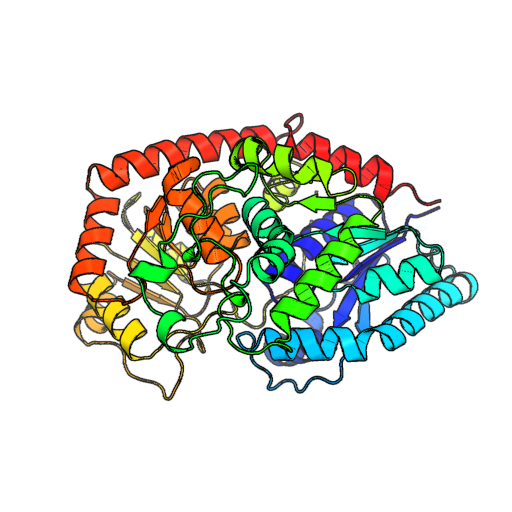 57.29147 66.42201 1.000 36.37071 431 GLU A N 1
ATOM 6285 C CA . GLU A 1 431 ? 22.57077 57.54736 67.78398 1.000 36.89563 431 GLU A CA 1
ATOM 6286 C C . GLU A 1 431 ? 22.55296 56.22778 68.54732 1.000 31.01006 431 GLU A C 1
ATOM 6287 O O . GLU A 1 431 ? 21.49779 55.73071 68.95655 1.000 35.46003 431 GLU A O 1
ATOM 6299 N N . VAL A 1 432 ? 23.73606 55.65923 68.74094 1.000 30.68050 432 VAL A N 1
ATOM 6300 C CA . VAL A 1 432 ? 23.88403 54.35635 69.37979 1.000 33.47708 432 VAL A CA 1
ATOM 6301 C C . VAL A 1 432 ? 23.59018 54.48494 70.87054 1.000 31.83852 432 VAL A C 1
ATOM 6302 O O . VAL A 1 432 ? 24.11505 55.37722 71.55186 1.000 31.33828 432 VAL A O 1
ATOM 6315 N N . GLU A 1 433 ? 22.76645 53.57844 71.39309 1.000 33.57536 433 GLU A N 1
ATOM 6316 C CA . GLU A 1 433 ? 22.46610 53.52092 72.82667 1.000 29.71167 433 GLU A CA 1
ATOM 6317 C C . GLU A 1 433 ? 22.41595 52.05136 73.21022 1.000 30.30751 433 GLU A C 1
ATOM 6318 O O . GLU A 1 433 ? 21.71290 51.26975 72.56300 1.000 29.10259 433 GLU A O 1
ATOM 6330 N N . SER A 1 434 ? 23.17008 51.68310 74.25204 1.000 25.73006 434 SER A N 1
ATOM 6331 C CA . SER A 1 434 ? 23.42327 50.27654 74.55010 1.000 28.00597 434 SER A CA 1
ATOM 6332 C C . SER A 1 434 ? 22.13953 49.46858 74.69721 1.000 24.34447 434 SER A C 1
ATOM 6333 O O . SER A 1 434 ? 22.05226 48.34475 74.19708 1.000 23.80942 434 SER A O 1
ATOM 6341 N N . GLY A 1 435 ? 21.14721 50.00769 75.39915 1.000 26.59299 435 GLY A N 1
ATOM 6342 C CA . GLY A 1 435 ? 19.92968 49.24422 75.63101 1.000 26.42360 435 GLY A CA 1
ATOM 6343 C C . GLY A 1 435 ? 19.20155 48.90482 74.34312 1.000 27.74376 435 GLY A C 1
ATOM 6344 O O . GLY A 1 435 ? 18.74457 47.77163 74.14501 1.000 26.91363 435 GLY A O 1
ATOM 6348 N N . ALA A 1 436 ? 19.10180 49.88191 73.44448 1.000 29.05730 436 ALA A N 1
ATOM 6349 C CA . ALA A 1 436 ? 18.42707 49.66269 72.17105 1.000 27.72577 436 ALA A CA 1
ATOM 6350 C C . ALA A 1 436 ? 19.23784 48.75333 71.26581 1.000 27.00387 436 ALA A C 1
ATOM 6351 O O . ALA A 1 436 ? 18.66898 47.96445 70.50693 1.000 25.73450 436 ALA A O 1
ATOM 6358 N N . VAL A 1 437 ? 20.56545 48.86165 71.31506 1.000 24.91965 437 VAL A N 1
ATOM 6359 C CA . VAL A 1 437 ? 21.41334 47.92847 70.58559 1.000 25.12449 437 VAL A CA 1
ATOM 6360 C C . VAL A 1 437 ? 21.14477 46.50082 71.04212 1.000 23.64705 437 VAL A C 1
ATOM 6361 O O . VAL A 1 437 ? 20.91878 45.59998 70.22980 1.000 23.65714 437 VAL A O 1
ATOM 6374 N N . ALA A 1 438 ? 21.17594 46.27038 72.35512 1.000 22.07732 438 ALA A N 1
ATOM 6375 C CA . ALA A 1 438 ? 20.99152 44.92517 72.87225 1.000 21.53412 438 ALA A CA 1
ATOM 6376 C C . ALA A 1 438 ? 19.62944 44.38021 72.49890 1.000 22.56927 438 ALA A C 1
ATOM 6377 O O . ALA A 1 438 ? 19.49708 43.20611 72.14718 1.000 20.95848 438 ALA A O 1
ATOM 6384 N N . ARG A 1 439 ? 18.60797 45.22601 72.56382 1.000 21.89913 439 ARG A N 1
ATOM 6385 C CA . ARG A 1 439 ? 17.25850 44.77059 72.27009 1.000 22.24002 439 ARG A CA 1
ATOM 6386 C C . ARG A 1 439 ? 17.10214 44.42006 70.79857 1.000 23.72073 439 ARG A C 1
ATOM 6387 O O . ARG A 1 439 ? 16.49264 43.39247 70.47080 1.000 24.36949 439 ARG A O 1
ATOM 6408 N N . LEU A 1 440 ? 17.64044 45.25045 69.90605 1.000 23.06997 440 LEU A N 1
ATOM 6409 C CA . LEU A 1 440 ? 17.50273 44.97591 68.48091 1.000 22.12399 440 LEU A CA 1
ATOM 6410 C C . LEU A 1 440 ? 18.32386 43.75368 68.07487 1.000 23.07338 440 LEU A C 1
ATOM 6411 O O . LEU A 1 440 ? 17.86888 42.94154 67.26902 1.000 21.66321 440 LEU A O 1
ATOM 6427 N N . VAL A 1 441 ? 19.52913 43.58434 68.63517 1.000 19.65054 441 VAL A N 1
ATOM 6428 C CA . VAL A 1 441 ? 20.26810 42.35132 68.40284 1.000 19.92655 441 VAL A CA 1
ATOM 6429 C C . VAL A 1 441 ? 19.44461 41.15379 68.86442 1.000 21.50972 441 VAL A C 1
ATOM 6430 O O . VAL A 1 441 ? 19.33025 40.15198 68.16048 1.000 20.98185 441 VAL A O 1
ATOM 6443 N N . ARG A 1 442 ? 18.86702 41.24199 70.06901 1.000 19.38766 442 ARG A N 1
ATOM 6444 C CA . ARG A 1 442 ? 18.07709 40.12787 70.57310 1.000 22.35719 442 ARG A CA 1
ATOM 6445 C C . ARG A 1 442 ? 16.89555 39.81718 69.65954 1.000 20.02592 442 ARG A C 1
ATOM 6446 O O . ARG A 1 442 ? 16.64263 38.64469 69.36627 1.000 23.38039 442 ARG A O 1
ATOM 6467 N N . GLU A 1 443 ? 16.16673 40.84774 69.20148 1.000 19.65529 443 GLU A N 1
ATOM 6468 C CA . GLU A 1 443 ? 15.05862 40.63819 68.26680 1.000 20.50168 443 GLU A CA 1
ATOM 6469 C C . GLU A 1 443 ? 15.54763 39.95176 66.99574 1.000 21.72611 443 GLU A C 1
ATOM 6470 O O . GLU A 1 443 ? 14.85217 39.08919 66.43352 1.000 21.55350 443 GLU A O 1
ATOM 6482 N N . MET A 1 444 ? 16.74558 40.31733 66.51546 1.000 20.19663 444 MET A N 1
ATOM 6483 C CA . MET A 1 444 ? 17.27078 39.70157 65.31676 1.000 20.78310 444 MET A CA 1
ATOM 6484 C C . MET A 1 444 ? 17.76185 38.28545 65.56289 1.000 21.88333 444 MET A C 1
ATOM 6485 O O . MET A 1 444 ? 17.77388 37.47382 64.63273 1.000 23.30994 444 MET A O 1
ATOM 6499 N N . MET A 1 445 ? 18.18163 37.96196 66.78188 1.000 21.03544 445 MET A N 1
ATOM 6500 C CA . MET A 1 445 ? 18.69399 36.62165 67.04454 1.000 21.40928 445 MET A CA 1
ATOM 6501 C C . MET A 1 445 ? 17.58165 35.62311 67.38684 1.000 22.53004 445 MET A C 1
ATOM 6502 O O . MET A 1 445 ? 17.66362 34.46555 66.96295 1.000 26.31714 445 MET A O 1
ATOM 6516 N N . VAL A 1 446 ? 16.54174 36.03896 68.11888 1.000 22.11443 446 VAL A N 1
ATOM 6517 C CA . VAL A 1 446 ? 15.51628 35.10831 68.58349 1.000 23.07285 446 VAL A CA 1
ATOM 6518 C C . VAL A 1 446 ? 14.09497 35.57916 68.32422 1.000 24.47690 446 VAL A C 1
ATOM 6519 O O . VAL A 1 446 ? 13.14964 34.84961 68.63981 1.000 24.94860 446 VAL A O 1
ATOM 6532 N N . GLY A 1 447 ? 13.88525 36.76757 67.78473 1.000 22.34115 447 GLY A N 1
ATOM 6533 C CA . GLY A 1 447 ? 12.56760 37.31015 67.59612 1.000 20.72331 447 GLY A CA 1
ATOM 6534 C C . GLY A 1 447 ? 12.02604 37.04366 66.20375 1.000 24.35152 447 GLY A C 1
ATOM 6535 O O . GLY A 1 447 ? 12.74532 36.62456 65.29172 1.000 23.06113 447 GLY A O 1
ATOM 6539 N N . ASP A 1 448 ? 10.73019 37.33286 66.05654 1.000 22.46928 448 ASP A N 1
ATOM 6540 C CA . ASP A 1 448 ? 10.08724 37.21860 64.75579 1.000 24.07444 448 ASP A CA 1
ATOM 6541 C C . ASP A 1 448 ? 10.75732 38.11300 63.73231 1.000 25.91488 448 ASP A C 1
ATOM 6542 O O . ASP A 1 448 ? 10.80068 37.77000 62.53497 1.000 23.97514 448 ASP A O 1
ATOM 6551 N N . LEU A 1 449 ? 11.26754 39.26358 64.16883 1.000 22.35747 449 LEU A N 1
ATOM 6552 C CA . LEU A 1 449 ? 11.99162 40.13504 63.24468 1.000 22.31123 449 LEU A CA 1
ATOM 6553 C C . LEU A 1 449 ? 13.14004 39.38192 62.59027 1.000 21.78723 449 LEU A C 1
ATOM 6554 O O . LEU A 1 449 ? 13.25746 39.35419 61.35876 1.000 21.26149 449 LEU A O 1
ATOM 657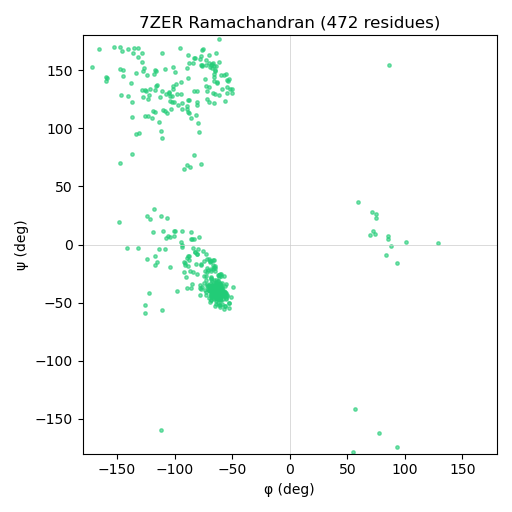0 N N . GLY A 1 450 ? 14.00482 38.76156 63.39747 1.000 21.81220 450 GLY A N 1
ATOM 6571 C CA . GLY A 1 450 ? 15.12957 38.02643 62.85246 1.000 22.13376 450 GLY A CA 1
ATOM 6572 C C . GLY A 1 450 ? 14.71108 36.82045 62.03214 1.000 23.73493 450 GLY A C 1
ATOM 6573 O O . GLY A 1 450 ? 15.33280 36.50040 61.01955 1.000 22.94626 450 GLY A O 1
ATOM 6577 N N . LYS A 1 451 ? 13.65230 36.12565 62.44516 1.000 23.06436 451 LYS A N 1
ATOM 6578 C CA . LYS A 1 451 ? 13.18293 34.99812 61.64047 1.000 25.36419 451 LYS A CA 1
ATOM 6579 C C . LYS A 1 451 ? 12.79703 35.44406 60.23930 1.000 22.73998 451 LYS A C 1
ATOM 6580 O O . LYS A 1 451 ? 13.13601 34.77696 59.24935 1.000 24.44279 451 LYS A O 1
ATOM 6599 N N . GLU A 1 452 ? 12.11478 36.58457 60.13072 1.000 23.10979 452 GLU A N 1
ATOM 6600 C CA . GLU A 1 452 ? 11.70624 37.10281 58.82558 1.000 23.34917 452 GLU A CA 1
ATOM 6601 C C . GLU A 1 452 ? 12.91981 37.48037 57.98355 1.000 22.66699 452 GLU A C 1
ATOM 6602 O O . GLU A 1 452 ? 13.01726 37.10198 56.80803 1.000 23.46665 452 GLU A O 1
ATOM 6614 N N . LYS A 1 453 ? 13.86418 38.20506 58.57457 1.000 21.44987 453 LYS A N 1
ATOM 6615 C CA . LYS A 1 453 ? 15.01683 38.65189 57.79625 1.000 18.71900 453 LYS A CA 1
ATOM 6616 C C . LYS A 1 453 ? 15.91090 37.48506 57.41967 1.000 23.40543 453 LYS A C 1
ATOM 6617 O O . LYS A 1 453 ? 16.50942 37.47838 56.33040 1.000 21.58702 453 LYS A O 1
ATOM 6636 N N . ARG A 1 454 ? 16.07505 36.51786 58.31331 1.000 21.50012 454 ARG A N 1
ATOM 6637 C CA . ARG A 1 454 ? 16.92424 35.36900 58.03458 1.000 19.05889 454 ARG A CA 1
ATOM 6638 C C . ARG A 1 454 ? 16.32006 34.51175 56.93859 1.000 24.42141 454 ARG A C 1
ATOM 6639 O O . ARG A 1 454 ? 17.05559 33.96213 56.10688 1.000 25.70165 454 ARG A O 1
ATOM 6660 N N . ALA A 1 455 ? 14.99573 34.41936 56.89306 1.000 24.20001 455 ALA A N 1
ATOM 6661 C CA . ALA A 1 455 ? 14.36318 33.64707 55.83403 1.000 25.70746 455 ALA A CA 1
ATOM 6662 C C . ALA A 1 455 ? 14.56641 34.31392 54.48850 1.000 26.35075 455 ALA A C 1
ATOM 6663 O O . ALA A 1 455 ? 14.83478 33.63239 53.48284 1.000 26.75260 455 ALA A O 1
ATOM 6670 N N . LYS A 1 456 ? 14.40943 35.64337 54.44249 1.000 24.02002 456 LYS A N 1
ATOM 6671 C CA . LYS A 1 456 ? 14.66642 36.37498 53.20559 1.000 24.05609 456 LYS A CA 1
ATOM 6672 C C . LYS A 1 456 ? 16.13676 36.26275 52.80569 1.000 24.46594 456 LYS A C 1
ATOM 6673 O O . LYS A 1 456 ? 16.47138 36.07943 51.62176 1.000 23.61781 456 LYS A O 1
ATOM 6692 N N . ALA A 1 457 ? 17.03464 36.33914 53.77810 1.000 20.66314 457 ALA A N 1
ATOM 6693 C CA . ALA A 1 457 ? 18.44715 36.13432 53.49488 1.000 21.18713 457 ALA A CA 1
ATOM 6694 C C . ALA A 1 457 ? 18.69787 34.78392 52.82787 1.000 23.69972 457 ALA A C 1
ATOM 6695 O O . ALA A 1 457 ? 19.50187 34.68075 51.89657 1.000 23.96925 457 ALA A O 1
ATOM 6702 N N . ALA A 1 458 ? 18.01399 33.73433 53.27646 1.000 22.15886 458 ALA A N 1
ATOM 6703 C CA . ALA A 1 458 ? 18.19619 32.43115 52.65583 1.000 25.81684 458 ALA A CA 1
ATOM 6704 C C . ALA A 1 458 ? 17.74091 32.45005 51.20788 1.000 22.80287 458 ALA A C 1
ATOM 6705 O O . ALA A 1 458 ? 18.38236 31.82997 50.34753 1.000 24.85048 458 ALA A O 1
ATOM 6712 N N . GLU A 1 459 ? 16.64155 33.14863 50.92102 1.000 23.42982 459 GLU A N 1
ATOM 6713 C CA . GLU A 1 459 ? 16.16296 33.25274 49.54942 1.000 24.08424 459 GLU A CA 1
ATOM 6714 C C . GLU A 1 459 ? 17.19078 33.96381 48.68186 1.000 23.84316 459 GLU A C 1
ATOM 6715 O O . GLU A 1 459 ? 17.48794 33.52268 47.56509 1.000 24.64843 459 GLU A O 1
ATOM 6727 N N . TRP A 1 460 ? 17.74449 35.08282 49.17096 1.000 24.53731 460 TRP A N 1
ATOM 6728 C CA . TRP A 1 460 ? 18.74834 35.78939 48.36409 1.000 21.60927 460 TRP A CA 1
ATOM 6729 C C . TRP A 1 460 ? 20.03401 34.98618 48.20924 1.000 22.89246 460 TRP A C 1
ATOM 6730 O O . TRP A 1 460 ? 20.71888 35.11724 47.18340 1.000 22.80728 460 TRP A O 1
ATOM 6751 N N . LYS A 1 461 ? 20.40331 34.16758 49.19521 1.000 22.41914 461 LYS A N 1
ATOM 6752 C CA . LYS A 1 461 ? 21.55717 33.29464 49.02572 1.000 23.12358 461 LYS A CA 1
ATOM 6753 C C . LYS A 1 461 ? 21.34133 32.34341 47.84505 1.000 24.66014 461 LYS A C 1
ATOM 6754 O O . LYS A 1 461 ? 22.22641 32.16067 46.99830 1.000 24.86837 461 LYS A O 1
ATOM 6773 N N . ALA A 1 462 ? 20.15972 31.72580 47.77865 1.000 23.94764 462 ALA A N 1
ATOM 6774 C CA . ALA A 1 462 ? 19.87022 30.82649 46.66245 1.000 25.29939 462 ALA A CA 1
ATOM 6775 C C . ALA A 1 462 ? 19.85118 31.58147 45.34368 1.000 25.13373 462 ALA A C 1
ATOM 6776 O O . ALA A 1 462 ? 20.34782 31.07856 44.32276 1.000 26.87917 462 ALA A O 1
ATOM 6783 N N . ALA A 1 463 ? 19.29051 32.79226 45.34177 1.000 23.93950 463 ALA A N 1
ATOM 6784 C CA . ALA A 1 463 ? 19.26310 33.57930 44.11493 1.000 24.02150 463 ALA A CA 1
ATOM 6785 C C . ALA A 1 463 ? 20.66831 33.94850 43.66366 1.000 26.27465 463 ALA A C 1
ATOM 6786 O O . ALA A 1 463 ? 20.96884 33.92918 42.45754 1.000 26.04666 463 ALA A O 1
ATOM 6793 N N . ALA A 1 464 ? 21.54065 34.30873 44.60711 1.000 24.29451 464 ALA A N 1
ATOM 6794 C CA . ALA A 1 464 ? 22.90721 34.66141 44.25143 1.000 24.04855 464 ALA A CA 1
ATOM 6795 C C . ALA A 1 464 ? 23.66307 33.44831 43.72201 1.000 24.24561 464 ALA A C 1
ATOM 6796 O O . ALA A 1 464 ? 24.45642 33.55821 42.77991 1.000 25.41474 464 ALA A O 1
ATOM 6803 N N . GLU A 1 465 ? 23.43818 32.28139 44.32521 1.000 25.46440 465 GLU A N 1
ATOM 6804 C CA . GLU A 1 465 ? 24.07874 31.06634 43.82892 1.000 27.14528 465 GLU A CA 1
ATOM 6805 C C . GLU A 1 465 ? 23.61066 30.74124 42.41814 1.000 26.71268 465 GLU A C 1
ATOM 6806 O O . GLU A 1 465 ? 24.42995 30.39372 41.55030 1.000 28.39490 465 GLU A O 1
ATOM 6818 N N . ALA A 1 466 ? 22.31190 30.88729 42.15408 1.000 25.65093 466 ALA A N 1
ATOM 6819 C CA . ALA A 1 466 ? 21.80265 30.62371 40.81153 1.000 27.09479 466 ALA A CA 1
ATOM 6820 C C . ALA A 1 466 ? 22.39207 31.60199 39.79973 1.000 30.72071 466 ALA A C 1
ATOM 6821 O O . ALA A 1 466 ? 22.70304 31.22620 38.66089 1.000 28.99823 466 ALA A O 1
ATOM 6828 N N . ALA A 1 467 ? 22.56449 32.86199 40.19967 1.000 25.95605 467 ALA A N 1
ATOM 6829 C CA . ALA A 1 467 ? 23.04916 33.86359 39.25622 1.000 23.81614 467 ALA A CA 1
ATOM 6830 C C . ALA A 1 467 ? 24.51785 33.66456 38.94261 1.000 24.93119 467 ALA A C 1
ATOM 6831 O O . ALA A 1 467 ? 24.95243 33.99974 37.83465 1.000 24.36246 467 ALA A O 1
ATOM 6838 N N . ALA A 1 468 ? 25.28519 33.13383 39.89130 1.000 25.34440 468 ALA A N 1
ATOM 6839 C CA . ALA A 1 468 ? 26.73136 33.02641 39.77275 1.000 25.22277 468 ALA A CA 1
ATOM 6840 C C . ALA A 1 468 ? 27.19839 31.70849 39.17157 1.000 27.91690 468 ALA A C 1
ATOM 6841 O O . ALA A 1 468 ? 28.32178 31.65094 38.65618 1.000 27.74488 468 ALA A O 1
ATOM 6848 N N . ARG A 1 469 ? 26.39063 30.64810 39.25155 1.000 28.26460 469 ARG A N 1
ATOM 6849 C CA . ARG A 1 469 ? 26.78260 29.37519 38.66642 1.000 30.35626 469 ARG A CA 1
ATOM 6850 C C . ARG A 1 469 ? 26.68877 29.46142 37.14677 1.000 28.56239 469 ARG A C 1
ATOM 6851 O O . ARG A 1 469 ? 25.98505 30.30366 36.58246 1.000 27.26479 469 ARG A O 1
ATOM 6872 N N . LYS A 1 470 ? 27.41875 28.57093 36.47723 1.000 31.11982 470 LYS A N 1
ATOM 6873 C CA . LYS A 1 470 ? 27.41957 28.56549 35.01909 1.000 33.13283 470 LYS A CA 1
ATOM 6874 C C . LYS A 1 470 ? 25.99097 28.57323 34.48746 1.000 30.64501 470 LYS A C 1
ATOM 6875 O O . LYS A 1 470 ? 25.13852 27.79289 34.93269 1.000 32.12707 470 LYS A O 1
ATOM 6894 N N . GLY A 1 471 ? 25.72485 29.49047 33.55377 1.000 29.81719 471 GLY A N 1
ATOM 6895 C CA . GLY A 1 471 ? 24.41470 29.67597 32.98399 1.000 31.17530 471 GLY A CA 1
ATOM 6896 C C . GLY A 1 471 ? 23.56040 30.71770 33.67090 1.000 27.48154 471 GLY A C 1
ATOM 6897 O O . GLY A 1 471 ? 22.55989 31.15934 33.10125 1.000 28.60026 471 GLY A O 1
ATOM 6901 N N . GLY A 1 472 ? 23.92352 31.12278 34.88235 1.000 24.84827 472 GLY A N 1
ATOM 6902 C CA . GLY A 1 472 ? 23.12375 32.09292 35.59788 1.000 26.89690 472 GLY A CA 1
ATOM 6903 C C . GLY A 1 472 ? 23.29290 33.50296 35.05624 1.000 24.98705 472 GLY A C 1
ATOM 6904 O O . GLY A 1 472 ? 24.19952 33.80183 34.26882 1.000 25.38174 472 GLY A O 1
ATOM 6908 N N . ALA A 1 473 ? 22.40062 34.37885 35.52757 1.000 23.72199 473 ALA A N 1
ATOM 6909 C CA . ALA A 1 473 ? 22.29717 35.72195 34.96601 1.000 24.55995 473 ALA A CA 1
ATOM 6910 C C . ALA A 1 473 ? 23.58734 36.51839 35.15617 1.000 23.94108 473 ALA A C 1
ATOM 6911 O O . ALA A 1 473 ? 24.02549 37.23077 34.24452 1.000 24.41118 473 ALA A O 1
ATOM 6918 N N . SER A 1 474 ? 24.20868 36.43247 36.33335 1.000 22.89771 474 SER A N 1
ATOM 6919 C CA . SER A 1 474 ? 25.45395 37.18226 36.52408 1.000 21.47188 474 SER A CA 1
ATOM 6920 C C . SER A 1 474 ? 26.59326 36.53262 35.76271 1.000 23.67019 474 SER A C 1
ATOM 6921 O O . SER A 1 474 ? 27.42794 37.22798 35.16841 1.000 22.48661 474 SER A O 1
ATOM 6929 N N . TRP A 1 475 ? 26.63717 35.19655 35.76396 1.000 23.98916 475 TRP A N 1
ATOM 6930 C CA . TRP A 1 475 ? 27.62994 34.47303 34.98154 1.000 26.17707 475 TRP A CA 1
ATOM 6931 C C . TRP A 1 475 ? 27.56370 34.88025 33.51805 1.000 23.21880 475 TRP A C 1
ATOM 6932 O O . TRP A 1 475 ? 28.60047 35.12873 32.89412 1.000 24.28291 475 TRP A O 1
ATOM 6953 N N . ARG A 1 476 ? 26.35698 34.95035 32.95549 1.000 24.40278 476 ARG A N 1
ATOM 6954 C CA . ARG A 1 476 ? 26.21610 35.30682 31.54684 1.000 25.07621 476 ARG A CA 1
ATOM 6955 C C . ARG A 1 476 ? 26.72317 36.72370 31.29851 1.000 25.45557 476 ARG A C 1
ATOM 6956 O O . ARG A 1 476 ? 27.38216 36.98126 30.28753 1.000 25.55332 476 ARG A O 1
ATOM 6977 N N . ASN A 1 477 ? 26.43524 37.65830 32.22052 1.000 23.15684 477 ASN A N 1
ATOM 6978 C CA . ASN A 1 477 ? 26.91702 39.02717 32.01403 1.000 24.38323 477 ASN A CA 1
ATOM 6979 C C . ASN A 1 477 ? 28.43580 39.12571 32.13611 1.000 21.52608 477 ASN A C 1
ATOM 6980 O O . ASN A 1 477 ? 29.05431 39.93597 31.41878 1.000 22.47180 477 ASN A O 1
ATOM 6991 N N . VAL A 1 478 ? 29.06147 38.31497 32.99292 1.000 22.03301 478 VAL A N 1
ATOM 6992 C CA . VAL A 1 478 ? 30.51097 38.30681 33.05999 1.000 22.51350 478 VAL A CA 1
ATOM 6993 C C . VAL A 1 478 ? 31.08026 37.79723 31.74805 1.000 22.86587 478 VAL A C 1
ATOM 6994 O O . VAL A 1 478 ? 31.99083 38.39687 31.17197 1.000 24.63553 478 VAL A O 1
ATOM 7007 N N . GLU A 1 479 ? 30.51158 36.70721 31.23060 1.000 25.45733 479 GLU A N 1
ATOM 7008 C CA . GLU A 1 479 ? 31.01393 36.17995 29.96229 1.000 28.09494 479 GLU A CA 1
ATOM 7009 C C . GLU A 1 479 ? 30.88134 37.20973 28.84674 1.000 25.56078 479 GLU A C 1
ATOM 7010 O O . GLU A 1 479 ? 31.80830 37.37944 28.03631 1.000 26.59318 479 GLU A O 1
ATOM 7022 N N . ARG A 1 480 ? 29.75171 37.91685 28.79833 1.000 23.77156 480 ARG A N 1
ATOM 7023 C CA . ARG A 1 480 ? 29.50695 38.86788 27.71954 1.000 24.51615 480 ARG A CA 1
ATOM 7024 C C . ARG A 1 480 ? 30.43533 40.07378 27.82912 1.000 28.70787 480 ARG A C 1
ATOM 7025 O O . ARG A 1 480 ? 31.09566 40.45653 26.85688 1.000 27.15011 480 ARG A O 1
ATOM 7046 N N . VAL A 1 481 ? 30.52208 40.69186 29.00831 1.000 26.14665 481 VAL A N 1
ATOM 7047 C CA . VAL A 1 481 ? 31.39005 41.86820 29.09729 1.000 26.70547 481 VAL A CA 1
ATOM 7048 C C . VAL A 1 481 ? 32.85552 41.49417 28.85163 1.000 29.98787 481 VAL A C 1
ATOM 7049 O O . VAL A 1 481 ? 33.58020 42.21589 28.14625 1.000 27.06268 481 VAL A O 1
ATOM 7062 N N . VAL A 1 482 ? 33.30494 40.34973 29.38595 1.000 25.83731 482 VAL A N 1
ATOM 7063 C CA . VAL A 1 482 ? 34.68108 39.90477 29.19310 1.000 26.07970 482 VAL A CA 1
ATOM 7064 C C . VAL A 1 482 ? 34.94544 39.58936 27.72155 1.000 29.62824 482 VAL A C 1
ATOM 7065 O O . VAL A 1 482 ? 35.90703 40.09218 27.12187 1.000 31.50137 482 VAL A O 1
ATOM 7078 N N . ASN A 1 483 ? 34.10172 38.75131 27.11551 1.000 27.74277 483 ASN A N 1
ATOM 7079 C CA . ASN A 1 483 ? 34.41284 38.30340 25.75492 1.000 31.02991 483 ASN A CA 1
ATOM 7080 C C . ASN A 1 483 ? 34.10665 39.37676 24.71678 1.000 33.48037 483 ASN A C 1
ATOM 7081 O O . ASN A 1 483 ? 34.84068 39.50724 23.72755 1.000 36.39056 483 ASN A O 1
ATOM 7092 N N . ASP A 1 484 ? 33.01543 40.12677 24.88726 1.000 29.95271 484 ASP A N 1
ATOM 7093 C CA . ASP A 1 484 ? 32.57756 41.05420 23.85029 1.000 33.21471 484 ASP A CA 1
ATOM 7094 C C . ASP A 1 484 ? 33.19930 42.43823 23.96245 1.000 37.50728 484 ASP A C 1
ATOM 7095 O O . ASP A 1 484 ? 33.13983 43.20380 22.99222 1.000 37.75006 484 ASP A O 1
ATOM 7104 N N . LEU A 1 485 ? 33.73881 42.80387 25.12697 1.000 32.83567 485 LEU A N 1
ATOM 7105 C CA . LEU A 1 485 ? 34.32922 44.12947 25.26325 1.000 35.19627 485 LEU A CA 1
ATOM 7106 C C . LEU A 1 485 ? 35.76686 44.06802 25.75219 1.000 37.69282 485 LEU A C 1
ATOM 7107 O O . LEU A 1 485 ? 36.65966 44.65542 25.13505 1.000 39.68424 485 LEU A O 1
ATOM 7123 N N . LEU A 1 486 ? 36.01080 43.35813 26.85970 1.000 28.46380 486 LEU A N 1
ATOM 7124 C CA . LEU A 1 486 ? 37.30573 43.51958 27.51930 1.000 32.75137 486 LEU A CA 1
ATOM 7125 C C . LEU A 1 486 ? 38.43206 42.75679 26.82481 1.000 35.88775 486 LEU A C 1
ATOM 7126 O O . LEU A 1 486 ? 39.57123 43.23698 26.80960 1.000 35.98534 486 LEU A O 1
ATOM 7142 N N . LEU A 1 487 ? 38.15978 41.57833 26.25383 1.000 30.12515 487 LEU A N 1
ATOM 7143 C CA . LEU A 1 487 ? 39.22478 40.77523 25.65631 1.000 33.04241 487 LEU A CA 1
ATOM 7144 C C . LEU A 1 487 ? 39.28090 40.89487 24.13875 1.000 42.49916 487 LEU A C 1
ATOM 7145 O O . LEU A 1 487 ? 40.02853 40.15840 23.48734 1.000 39.51253 487 LEU A O 1
ATOM 7161 N N . VAL A 1 488 ? 38.49877 41.79255 23.56163 1.000 38.37922 488 VAL A N 1
ATOM 7162 C CA . VAL A 1 488 ? 38.24746 41.73899 22.12652 1.000 54.03388 488 VAL A CA 1
ATOM 7163 C C . VAL A 1 488 ? 39.24397 42.56323 21.32875 1.000 56.33763 488 VAL A C 1
ATOM 7164 O O . VAL A 1 488 ? 39.35530 42.36701 20.10929 1.000 70.09523 488 VAL A O 1
ATOM 7177 N N . GLY A 1 489 ? 39.98238 43.45483 21.97537 1.000 46.78096 489 GLY A N 1
ATOM 7178 C CA . GLY A 1 489 ? 41.05114 44.16584 21.30471 1.000 59.84011 489 GLY A CA 1
ATOM 7179 C C . GLY A 1 489 ? 42.03876 43.25555 20.59533 1.000 66.13599 489 GLY A C 1
ATOM 7180 O O . GLY A 1 489 ? 42.38952 42.18002 21.09797 1.000 62.59763 489 GLY A O 1
ATOM 7184 N N . GLY A 1 490 ? 42.50639 43.69031 19.42751 1.000 64.83871 490 GLY A N 1
ATOM 7185 C CA . GLY A 1 490 ? 43.40384 42.89196 18.61138 1.000 66.93092 490 GLY A CA 1
ATOM 7186 C C . GLY A 1 490 ? 43.02223 42.93731 17.14425 1.000 70.40970 490 GLY A C 1
ATOM 7187 O O . GLY A 1 490 ? 41.84856 43.11308 16.80318 1.000 71.19222 490 GLY A O 1
#

Sequence (474 aa):
PTPHVVLVPFPGQGHVAPLMQLARLLHARGARVTFVYTQYNYRRLLRAKGEAAVRPPATSSARFRIEVIDDGLSLSVPQNDVGGLVDSLRKNCLHPFRALLRRLGQEVEGQDAPPVTCVVGDVVMTFAAAAAREAGIPEVQFFTASACGLLGYLHYGELVERGLVPFRDASLLADDDYLDTPLEWVPGMSHMRLRDMPTFCRTTDPDDVMVSATLQQMESAAGSKALILNTLYELEKDVVDALAAFFPPIYTVGPLAEVIASSAMDISIWQEDTRCLSWLDGKPAGSVVYVNFGSMAVMTAAQAREFALGLASCGSPFLWVKRPDVVEGEEVLLPEALLDEVARGRGLVVPWCPQAAVLKHAAVGLFVSHCGWNSLLEATAAGQPVLAWPCHGEQTTNCRQLCEVWGNGAQLPREVESGAVARLVREMMVGDLGKEKRAKAAEWKAAAEAAARKGGASWRNVERVVNDLLLVGG

B-factor: mean 29.36, std 11.17, range [15.29, 96.72]